Protein AF-A0AAV8V1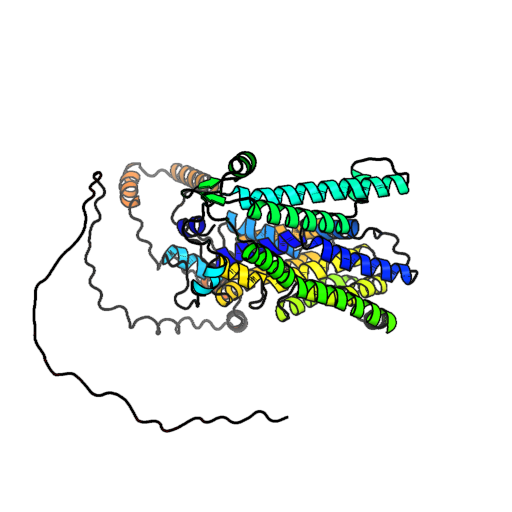G1-F1 (afdb_monomer_lite)

Secondary structure (DSSP, 8-state):
-HHHHHHTT--HHHHHHHHHHHHHHHHHH-SSSTTHHHHHHHHHHHHHHHHHTT---TTS-SSHHHHHHHHGGG-HHHHHHHHHHHHHHHHTEE-HHHHHHHHHHHHS--SS-TT--PPPTTTTTTTSPPTT----THHHHHHHHHHHHHHHHHHHHHHHHHHHHTT----HHHHHHT--HHHHHHHHHHHHHHHHHHHHHH-EEETTEEE-THHHHHTTPPP-SEESS-HHHHHHHHHHHHHHHHHHHHHHHHHHHHHHHHHHHTHHHHHHHHHTTTS-GGGHHHHHHHHHHHHHHHHT-HHHHHHHHHHHHHHHHHHHH--HHHHHHHHHHHHHHHHHHHHTSTT-HHHHHHHHHHT--HHHHHHHHHHHHHHHHHHIIIIIIHHHHTTSS-HHHHHHHHHHHHHHHHHHHPEE---SS-TT-HHHHHHHHHHHHHHTTS---THHHHHHHHTTS-----TTS---HHHHHHHHTT-HHHHHHHHHT----SSSSTTSGGG--------------------------------------------------------

Foldseek 3Di:
DQVVCLVQLQALLVLLLVQLLQPLLCQLQPLDHPCLLLLLLLQQLLLVLCVVVVHDPVPADNRSSVLSNVLNLQLQLSLLSVLLSVLCVVQLFAFALSVVLSCCSFVVVDNADPPFPQPDCVVVVVVDQDPLAQDDPCLVVVLVVQLVVQLVVQLQVQQVVVCVVVVHPPDPCSSNVRGDSNVSNVCSVVVSLVVSLVVQQQWWQDPSDIDRCPVVVVVVHDDPTHRSADPVRSVVVVVVVVVVCPVLVVLSVVLSVVLVVCSVVVVLVVLLVVCAPVPDLLLLLLVLLVVLLVVLLVVLALSNQSSVCSSRRLSSSCSNPVDPQSNSSNSSSNNSSSSLNNSLHLNHPSLVVSCNVSSGRSVSSNNSCVVVSVLSSCLSSPQRRNCCSVVVDDSNVSSVVSNVVSSVCSVVLTDRDQGPCNPDDPPVVVVVVVVVVVVVVVDDDPVVVVVVVVVPPDDDDDPPPDPPPSSVCRHCVPPPVSVVCVVVVDPPVPPPPPPPPDPPDDDDDDDDDDDDDDDDDDDDDDDDDDDDDDDDDDDDDDDDDDDDDDDDDDDDDDD

Sequence (559 aa):
MRFVSDALWVSREKLAFLVDATTAPVASIAPVSSWIGFEVGLIQEQIDLLLFRGEDLSGVNENAYLVFLETIPSRFYPIVMLFFQFFMIVARREFGSMLVAERRAIDEHKLVRDDANVVDDETQSALVPEEGTPLKWWNGVIPIVIVILLVLLAILLTGKSTAEELGLPLTAENVFGYGDAYASLMYGGFTTTLIAWFMYRIQYIVDDALEFPVVYWVRCKACPGRPLMTMEKNLTAFIDGIKGILAPVLVLVLAWAVGSAIADSGADIFFASALSGSLDPRALPALTFVIAAVISFCTGTSWGTMSILFPIIVPTSWYAARDSEIFILTISAILSGAVFGDHCTPISDTTILSSISSRCDVMHHTMTQLPYALTVGCISVLLGYLPVGYSAYRDYWGLVVSCIFSMVFIIFVGVRVDHPKRVLDSLTISTSYLSSLCSRRGGKSDDEMEEKSQAKSFYVYDPDYDRDFVDILRLSFWKPSTWKKWLCCTTDAEQEEDMVVDHIADAEYDPILYDSSEDFVDEEYTKDSVAMAMDTGSLDEEEASLATTGTQQRIEFHE

Radius of gyration: 31.43 Å; chains: 1; bounding box: 89×68×91 Å

Organism: NCBI:txid101924

InterPro domains:
  IPR018461 Na+/H+ antiporter, NhaC-like, C-terminal [PF03553] (27-196)
  IPR018461 Na+/H+ antiporter, NhaC-like, C-terminal [PF03553] (237-385)

pLDDT: mean 71.71, std 24.38, range [21.56, 97.88]

Structure (mmCIF, N/CA/C/O backbone):
data_AF-A0AAV8V1G1-F1
#
_entry.id   AF-A0AAV8V1G1-F1
#
loop_
_atom_site.group_PDB
_atom_site.id
_atom_site.type_symbol
_atom_site.label_atom_id
_atom_site.label_alt_id
_atom_site.label_comp_id
_atom_site.label_asym_id
_atom_site.label_entity_id
_atom_site.label_seq_id
_atom_site.pdbx_PDB_ins_code
_atom_site.Cartn_x
_atom_site.Cartn_y
_atom_site.Cartn_z
_atom_site.occupancy
_atom_site.B_iso_or_equiv
_atom_site.auth_seq_id
_atom_site.auth_comp_id
_atom_site.auth_asym_id
_atom_site.auth_atom_id
_atom_site.pdbx_PDB_model_num
ATOM 1 N N . MET A 1 1 ? -15.636 5.806 14.617 1.00 64.38 1 MET A N 1
ATOM 2 C CA . MET A 1 1 ? -16.290 5.066 13.513 1.00 64.38 1 MET A CA 1
ATOM 3 C C . MET A 1 1 ? -17.229 3.989 14.039 1.00 64.38 1 MET A C 1
ATOM 5 O O . MET A 1 1 ? -18.389 4.015 13.658 1.00 64.38 1 MET A O 1
ATOM 9 N N . ARG A 1 2 ? -16.787 3.153 14.988 1.00 69.56 2 ARG A N 1
ATOM 10 C CA . ARG A 1 2 ? -17.582 2.086 15.622 1.00 69.56 2 ARG A CA 1
ATOM 11 C C . ARG A 1 2 ? -19.025 2.453 16.010 1.00 69.56 2 ARG A C 1
ATOM 13 O O . ARG A 1 2 ? -19.952 1.807 15.553 1.00 69.56 2 ARG A O 1
ATOM 20 N N . PHE A 1 3 ? -19.248 3.522 16.775 1.00 70.75 3 PHE A N 1
ATOM 21 C CA . PHE A 1 3 ? -20.618 3.905 17.162 1.00 70.75 3 PHE A CA 1
ATOM 22 C C . PHE A 1 3 ? -21.547 4.174 15.966 1.00 70.75 3 PHE A C 1
ATOM 24 O O . PHE A 1 3 ? -22.737 3.887 16.030 1.00 70.75 3 PHE A O 1
ATOM 31 N N . VAL A 1 4 ? -21.004 4.703 14.865 1.00 74.12 4 VAL A N 1
ATOM 32 C CA . VAL A 1 4 ? -21.778 5.002 13.652 1.00 74.12 4 VAL A CA 1
ATOM 33 C C . VAL A 1 4 ? -22.062 3.725 12.863 1.00 74.12 4 VAL A C 1
ATOM 35 O O . VAL A 1 4 ? -23.191 3.530 12.428 1.00 74.12 4 VAL A O 1
ATOM 38 N N . SER A 1 5 ? -21.068 2.845 12.699 1.00 80.69 5 SER A N 1
ATOM 39 C CA . SER A 1 5 ? -21.244 1.562 12.004 1.00 80.69 5 SER A CA 1
ATOM 40 C C . SER A 1 5 ? -22.213 0.637 12.741 1.00 80.69 5 SER A C 1
ATOM 42 O O . SER A 1 5 ? -23.045 -0.001 12.105 1.00 80.69 5 SER A O 1
ATOM 44 N N . ASP A 1 6 ? -22.165 0.632 14.076 1.00 80.69 6 ASP A N 1
ATOM 45 C CA . ASP A 1 6 ? -23.047 -0.185 14.916 1.00 80.69 6 ASP A CA 1
ATOM 46 C C . ASP A 1 6 ? -24.498 0.292 14.789 1.00 80.69 6 ASP A C 1
ATOM 48 O O . ASP A 1 6 ? -25.409 -0.509 14.599 1.00 80.69 6 ASP A O 1
ATOM 52 N N . ALA A 1 7 ? -24.716 1.613 14.784 1.00 76.50 7 ALA A N 1
ATOM 53 C CA . ALA A 1 7 ? -26.038 2.211 14.588 1.00 76.50 7 ALA A CA 1
ATOM 54 C C . ALA A 1 7 ? -26.644 1.950 13.193 1.00 76.50 7 ALA A C 1
ATOM 56 O O . ALA A 1 7 ? -27.860 2.123 13.010 1.00 76.50 7 ALA A O 1
ATOM 57 N N . LEU A 1 8 ? -25.796 1.584 12.225 1.00 81.56 8 LEU A N 1
ATOM 58 C CA . LEU A 1 8 ? -26.149 1.246 10.849 1.00 81.56 8 LEU A CA 1
ATOM 59 C C . LEU A 1 8 ? -26.167 -0.264 10.583 1.00 81.56 8 LEU A C 1
ATOM 61 O O . LEU A 1 8 ? -26.475 -0.637 9.462 1.00 81.56 8 LEU A O 1
ATOM 65 N N . TRP A 1 9 ? -25.907 -1.118 11.577 1.00 83.75 9 TRP A N 1
ATOM 66 C CA . TRP A 1 9 ? -25.874 -2.578 11.417 1.00 83.75 9 TRP A CA 1
ATOM 67 C C . TRP A 1 9 ? -24.830 -3.087 10.415 1.00 83.75 9 TRP A C 1
ATOM 69 O O . TRP A 1 9 ? -25.085 -4.026 9.669 1.00 83.75 9 TRP A O 1
ATOM 79 N N . VAL A 1 10 ? -23.652 -2.459 10.384 1.00 88.25 10 VAL A N 1
ATOM 80 C CA . VAL A 1 10 ? -22.518 -2.927 9.572 1.00 88.25 10 VAL A CA 1
ATOM 81 C C . VAL A 1 10 ? -21.725 -3.977 10.352 1.00 88.25 10 VAL A C 1
ATOM 83 O O . VAL A 1 10 ? -21.349 -3.734 11.502 1.00 88.25 10 VAL A O 1
ATOM 86 N N . SER A 1 11 ? -21.453 -5.129 9.735 1.00 92.38 11 SER A N 1
ATOM 87 C CA . SER A 1 11 ? -20.659 -6.210 10.333 1.00 92.38 11 SER A CA 1
ATOM 88 C C . SER A 1 11 ? -19.247 -5.748 10.717 1.00 92.38 11 SER A C 1
ATOM 90 O O . SER A 1 11 ? -18.678 -4.830 10.111 1.00 92.38 11 SER A O 1
ATOM 92 N N . ARG A 1 12 ? -18.649 -6.381 11.739 1.00 91.38 12 ARG A N 1
ATOM 93 C CA . ARG A 1 12 ? -17.273 -6.050 12.160 1.00 91.38 12 ARG A CA 1
ATOM 94 C C . ARG A 1 12 ? -16.254 -6.361 11.075 1.00 91.38 12 ARG A C 1
ATOM 96 O O . ARG A 1 12 ? -15.309 -5.598 10.903 1.00 91.38 12 ARG A O 1
ATOM 103 N N . GLU A 1 13 ? -16.494 -7.433 10.334 1.00 93.56 13 GLU A N 1
ATOM 104 C CA . GLU A 1 13 ? -15.711 -7.871 9.188 1.00 93.56 13 GLU A CA 1
ATOM 105 C C . GLU A 1 13 ? -15.685 -6.798 8.093 1.00 93.56 13 GLU A C 1
ATOM 107 O O . GLU A 1 13 ? -14.615 -6.413 7.624 1.00 93.56 13 GLU A O 1
ATOM 112 N N . LYS A 1 14 ? -16.844 -6.231 7.733 1.00 93.19 14 LYS A N 1
ATOM 113 C CA . LYS A 1 14 ? -16.904 -5.164 6.728 1.00 93.19 14 LYS A CA 1
ATOM 114 C C . LYS A 1 14 ? -16.259 -3.876 7.213 1.00 93.19 14 LYS A C 1
ATOM 116 O O . LYS A 1 14 ? -15.575 -3.214 6.438 1.00 93.19 14 LYS A O 1
ATOM 121 N N . LEU A 1 15 ? -16.456 -3.506 8.479 1.00 93.00 15 LEU A N 1
ATOM 122 C CA . LEU A 1 15 ? -15.783 -2.337 9.045 1.00 93.00 15 LEU A CA 1
ATOM 123 C C . LEU A 1 15 ? -14.257 -2.498 8.987 1.00 93.00 15 LEU A C 1
ATOM 125 O O . LEU A 1 15 ? -13.577 -1.576 8.539 1.00 93.00 15 LEU A O 1
ATOM 129 N N . ALA A 1 16 ? -13.743 -3.667 9.384 1.00 91.62 16 ALA A N 1
ATOM 130 C CA . ALA A 1 16 ? -12.321 -3.987 9.310 1.00 91.62 16 ALA A CA 1
ATOM 131 C C . ALA A 1 16 ? -11.815 -3.915 7.865 1.00 91.62 16 ALA A C 1
ATOM 133 O O . ALA A 1 16 ? -10.841 -3.214 7.606 1.00 91.62 16 ALA A O 1
ATOM 134 N N . PHE A 1 17 ? -12.534 -4.514 6.911 1.00 94.44 17 PHE A N 1
ATOM 135 C CA . PHE A 1 17 ? -12.226 -4.422 5.483 1.00 94.44 17 PHE A CA 1
ATOM 136 C C . PHE A 1 17 ? -12.156 -2.983 4.967 1.00 94.44 17 PHE A C 1
ATOM 138 O O . PHE A 1 17 ? -11.179 -2.626 4.315 1.00 94.44 17 PHE A O 1
ATOM 145 N N . LEU A 1 18 ? -13.146 -2.140 5.269 1.00 93.19 18 LEU A N 1
ATOM 146 C CA . LEU A 1 18 ? -13.161 -0.748 4.807 1.00 93.19 18 LEU A CA 1
ATOM 147 C C . LEU A 1 18 ? -11.981 0.058 5.360 1.00 93.19 18 LEU A C 1
ATOM 149 O O . LEU A 1 18 ? -11.432 0.910 4.661 1.00 93.19 18 LEU A O 1
ATOM 153 N N . VAL A 1 19 ? -11.583 -0.203 6.606 1.00 91.19 19 VAL A N 1
ATOM 154 C CA . VAL A 1 19 ? -10.403 0.426 7.207 1.00 91.19 19 VAL A CA 1
ATOM 155 C C . VAL A 1 19 ? -9.130 -0.099 6.539 1.00 91.19 19 VAL A C 1
ATOM 157 O O . VAL A 1 19 ? -8.322 0.695 6.061 1.00 91.19 19 VAL A O 1
ATOM 160 N N . ASP A 1 20 ? -8.964 -1.415 6.448 1.00 90.94 20 ASP A N 1
ATOM 161 C CA . ASP A 1 20 ? -7.750 -2.066 5.943 1.00 90.94 20 ASP A CA 1
ATOM 162 C C . ASP A 1 20 ? -7.492 -1.746 4.459 1.00 90.94 20 ASP A C 1
ATOM 164 O O . ASP A 1 20 ? -6.480 -1.142 4.093 1.00 90.94 20 ASP A O 1
ATOM 168 N N . ALA A 1 21 ? -8.494 -2.007 3.612 1.00 90.56 21 ALA A N 1
ATOM 169 C CA . ALA A 1 21 ? -8.452 -1.796 2.165 1.00 90.56 21 ALA A CA 1
ATOM 170 C C . ALA A 1 21 ? -8.476 -0.312 1.749 1.00 90.56 21 ALA A C 1
ATOM 172 O O . ALA A 1 21 ? -8.375 -0.001 0.562 1.00 90.56 21 ALA A O 1
ATOM 173 N N . THR A 1 22 ? -8.579 0.620 2.702 1.00 91.81 22 THR A N 1
ATOM 174 C CA . THR A 1 22 ? -8.326 2.049 2.461 1.00 91.81 22 THR A CA 1
ATOM 175 C C . THR A 1 22 ? -6.924 2.449 2.897 1.00 91.81 22 THR A C 1
ATOM 177 O O . THR A 1 22 ? -6.250 3.190 2.184 1.00 91.81 22 THR A O 1
ATOM 180 N N . THR A 1 23 ? -6.477 1.979 4.063 1.00 87.62 23 THR A N 1
ATOM 181 C CA . THR A 1 23 ? -5.278 2.509 4.723 1.00 87.62 23 THR A CA 1
ATOM 182 C C . THR A 1 23 ? -4.016 2.248 3.899 1.00 87.62 23 THR A C 1
ATOM 184 O O . THR A 1 23 ? -3.313 3.203 3.560 1.00 87.62 23 THR A O 1
ATOM 187 N N . ALA A 1 24 ? -3.753 0.995 3.510 1.00 87.31 24 ALA A N 1
ATOM 188 C CA . ALA A 1 24 ? -2.563 0.656 2.723 1.00 87.31 24 ALA A CA 1
ATOM 189 C C . ALA A 1 24 ? -2.624 1.201 1.277 1.00 87.31 24 ALA A C 1
ATOM 191 O O . ALA A 1 24 ? -1.661 1.846 0.847 1.00 87.31 24 ALA A O 1
ATOM 192 N N . PRO A 1 25 ? -3.745 1.072 0.531 1.00 91.62 25 PRO A N 1
ATOM 193 C CA . PRO A 1 25 ? -3.857 1.667 -0.801 1.00 91.62 25 PRO A CA 1
ATOM 194 C C . PRO A 1 25 ? -3.671 3.185 -0.839 1.00 91.62 25 PRO A C 1
ATOM 196 O O . PRO A 1 25 ? -2.949 3.675 -1.704 1.00 91.62 25 PRO A O 1
ATOM 199 N N . VAL A 1 26 ? -4.265 3.936 0.100 1.00 91.38 26 VAL A N 1
ATOM 200 C CA . VAL A 1 26 ? -4.078 5.396 0.170 1.00 91.38 26 VAL A CA 1
ATOM 201 C C . VAL A 1 26 ? -2.632 5.741 0.511 1.00 91.38 26 VAL A C 1
ATOM 203 O O . VAL A 1 26 ? -2.066 6.624 -0.128 1.00 91.38 26 VAL A O 1
ATOM 206 N N . ALA A 1 27 ? -2.015 5.046 1.472 1.00 87.00 27 ALA A N 1
ATOM 207 C CA . ALA A 1 27 ? -0.623 5.296 1.847 1.00 87.00 27 ALA A CA 1
ATOM 208 C C . ALA A 1 27 ? 0.346 5.111 0.667 1.00 87.00 27 ALA A C 1
ATOM 210 O O . ALA A 1 27 ? 1.290 5.892 0.534 1.00 87.00 27 ALA A O 1
ATOM 211 N N . SER A 1 28 ? 0.073 4.130 -0.198 1.00 88.62 28 SER A N 1
ATOM 212 C CA . SER A 1 28 ? 0.905 3.796 -1.358 1.00 88.62 28 SER A CA 1
ATOM 213 C C . SER A 1 28 ? 0.759 4.767 -2.540 1.00 88.62 28 SER A C 1
ATOM 215 O O . SER A 1 28 ? 1.711 4.953 -3.293 1.00 88.62 28 SER A O 1
ATOM 217 N N . ILE A 1 29 ? -0.403 5.410 -2.724 1.00 91.44 29 ILE A N 1
ATOM 218 C CA . ILE A 1 29 ? -0.633 6.337 -3.856 1.00 91.44 29 ILE A CA 1
ATOM 219 C C . ILE A 1 29 ? -0.574 7.820 -3.472 1.00 91.44 29 ILE A C 1
ATOM 221 O O . ILE A 1 29 ? -0.526 8.681 -4.350 1.00 91.44 29 ILE A O 1
ATOM 225 N N . ALA A 1 30 ? -0.632 8.148 -2.180 1.00 86.12 30 ALA A N 1
ATOM 226 C CA . ALA A 1 30 ? -0.646 9.531 -1.725 1.00 86.12 30 ALA A CA 1
ATOM 227 C C . ALA A 1 30 ? 0.712 10.217 -1.995 1.00 86.12 30 ALA A C 1
ATOM 229 O O . ALA A 1 30 ? 1.735 9.742 -1.502 1.00 86.12 30 ALA A O 1
ATOM 230 N N . PRO A 1 31 ? 0.739 11.383 -2.680 1.00 74.25 31 PRO A N 1
ATOM 231 C CA . PRO A 1 31 ? 1.980 12.118 -2.971 1.00 74.25 31 PRO A CA 1
ATOM 232 C C . PRO A 1 31 ? 2.741 12.617 -1.739 1.00 74.25 31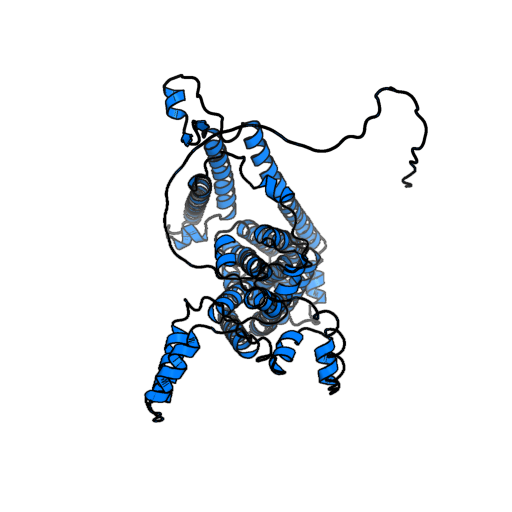 PRO A C 1
ATOM 234 O O . PRO A 1 31 ? 3.881 13.061 -1.852 1.00 74.25 31 PRO A O 1
ATOM 237 N N . VAL A 1 32 ? 2.089 12.609 -0.576 1.00 72.06 32 VAL A N 1
ATOM 238 C CA . VAL A 1 32 ? 2.675 12.924 0.725 1.00 72.06 32 VAL A CA 1
ATOM 239 C C . VAL A 1 32 ? 2.140 11.891 1.713 1.00 72.06 32 VAL A C 1
ATOM 241 O O . VAL A 1 32 ? 0.979 11.956 2.119 1.00 72.06 32 VAL A O 1
ATOM 244 N N . SER A 1 33 ? 2.972 10.918 2.077 1.00 77.31 33 SER A N 1
ATOM 245 C CA . SER A 1 33 ? 2.645 9.864 3.042 1.00 77.31 33 SER A CA 1
ATOM 246 C C . SER A 1 33 ? 3.893 9.429 3.813 1.00 77.31 33 SER A C 1
ATOM 248 O O . SER A 1 33 ? 4.999 9.878 3.526 1.00 77.31 33 SER A O 1
ATOM 250 N N . SER A 1 34 ? 3.743 8.558 4.812 1.00 71.31 34 SER A N 1
ATOM 251 C CA . SER A 1 34 ? 4.895 7.946 5.487 1.00 71.31 34 SER A CA 1
ATOM 252 C C . SER A 1 34 ? 5.610 6.897 4.626 1.00 71.31 34 SER A C 1
ATOM 254 O O . SER A 1 34 ? 6.774 6.607 4.880 1.00 71.31 34 SER A O 1
ATOM 256 N N . TRP A 1 35 ? 4.943 6.342 3.610 1.00 81.69 35 TRP A N 1
ATOM 257 C CA . TRP A 1 35 ? 5.492 5.294 2.743 1.00 81.69 35 TRP A CA 1
ATOM 258 C C . TRP A 1 35 ? 6.335 5.874 1.611 1.00 81.69 35 TRP A C 1
ATOM 260 O O . TRP A 1 35 ? 7.319 5.262 1.205 1.00 81.69 35 TRP A O 1
ATOM 270 N N . ILE A 1 36 ? 6.001 7.080 1.139 1.00 82.25 36 ILE A N 1
ATOM 271 C CA . ILE A 1 36 ? 6.661 7.671 -0.029 1.00 82.25 36 ILE A CA 1
ATOM 272 C C . ILE A 1 36 ? 8.171 7.836 0.156 1.00 82.25 36 ILE A C 1
ATOM 274 O O . ILE A 1 36 ? 8.918 7.598 -0.781 1.00 82.25 36 ILE A O 1
ATOM 278 N N . GLY A 1 37 ? 8.643 8.180 1.359 1.00 76.50 37 GLY A N 1
ATOM 279 C CA . GLY A 1 37 ? 10.080 8.305 1.620 1.00 76.50 37 GLY A CA 1
ATOM 280 C C . GLY A 1 37 ? 10.826 6.980 1.435 1.00 76.50 37 GLY A C 1
ATOM 281 O O . GLY A 1 37 ? 11.934 6.968 0.907 1.00 76.50 37 GLY A O 1
ATOM 282 N N . PHE A 1 38 ? 10.198 5.867 1.820 1.00 81.31 38 PHE A N 1
ATOM 283 C CA . PHE A 1 38 ? 10.736 4.523 1.629 1.00 81.31 38 PHE A CA 1
ATOM 284 C C . PHE A 1 38 ? 10.661 4.088 0.158 1.00 81.31 38 PHE A C 1
ATOM 286 O O . PHE A 1 38 ? 11.674 3.667 -0.396 1.00 81.31 38 PHE A O 1
ATOM 293 N N . GLU A 1 39 ? 9.505 4.250 -0.498 1.00 89.00 39 GLU A N 1
ATOM 294 C CA . GLU A 1 39 ? 9.331 3.889 -1.915 1.00 89.00 39 GLU A CA 1
ATOM 295 C C . GLU A 1 39 ? 10.281 4.691 -2.824 1.00 89.00 39 GLU A C 1
ATOM 297 O O . GLU A 1 39 ? 10.963 4.113 -3.667 1.00 89.00 39 GLU A O 1
ATOM 302 N N . VAL A 1 40 ? 10.389 6.010 -2.618 1.00 87.19 40 VAL A N 1
ATOM 303 C CA . VAL A 1 40 ? 11.307 6.886 -3.367 1.00 87.19 40 VAL A CA 1
ATOM 304 C C . VAL A 1 40 ? 12.763 6.523 -3.092 1.00 87.19 40 VAL A C 1
ATOM 306 O O . VAL A 1 40 ? 13.559 6.512 -4.025 1.00 87.19 40 VAL A O 1
ATOM 309 N N . GLY A 1 41 ? 13.111 6.177 -1.849 1.00 83.12 41 GLY A N 1
ATOM 310 C CA . GLY A 1 41 ? 14.459 5.721 -1.506 1.00 83.12 41 GLY A CA 1
ATOM 311 C C . GLY A 1 41 ? 14.856 4.446 -2.255 1.00 83.12 41 GLY A C 1
ATOM 312 O O . GLY A 1 41 ? 15.944 4.387 -2.822 1.00 83.12 41 GLY A O 1
ATOM 313 N N . LEU A 1 42 ? 13.956 3.458 -2.319 1.00 88.31 42 LEU A N 1
ATOM 314 C CA . LEU A 1 42 ? 14.180 2.237 -3.098 1.00 88.31 42 LEU A CA 1
ATOM 315 C C . LEU A 1 42 ? 14.275 2.525 -4.601 1.00 88.31 42 LEU A C 1
ATOM 317 O O . LEU A 1 42 ? 15.131 1.955 -5.268 1.00 88.31 42 LEU A O 1
ATOM 321 N N . ILE A 1 43 ? 13.429 3.407 -5.145 1.00 91.75 43 ILE A N 1
ATOM 322 C CA . ILE A 1 43 ? 13.486 3.794 -6.564 1.00 91.75 43 ILE A CA 1
ATOM 323 C C . ILE A 1 43 ? 14.824 4.476 -6.886 1.00 91.75 43 ILE A C 1
ATOM 325 O O . ILE A 1 43 ? 15.475 4.091 -7.859 1.00 91.75 43 ILE A O 1
ATOM 329 N N . GLN A 1 44 ? 15.242 5.455 -6.074 1.00 86.88 44 GLN A N 1
ATOM 330 C CA . GLN A 1 44 ? 16.478 6.213 -6.291 1.00 86.88 44 GLN A CA 1
ATOM 331 C C . GLN A 1 44 ? 17.692 5.293 -6.321 1.00 86.88 44 GLN A C 1
ATOM 333 O O . GLN A 1 44 ? 18.519 5.406 -7.216 1.00 86.88 44 GLN A O 1
ATOM 338 N N . GLU A 1 45 ? 17.759 4.332 -5.401 1.00 85.94 45 GLU A N 1
ATOM 339 C CA . GLU A 1 45 ? 18.850 3.361 -5.359 1.00 85.94 45 GLU A CA 1
ATOM 340 C C . GLU A 1 45 ? 18.982 2.578 -6.674 1.00 85.94 45 GLU A C 1
ATOM 342 O O . GLU A 1 45 ? 20.090 2.391 -7.177 1.00 85.94 45 GLU A O 1
ATOM 347 N N . GLN A 1 46 ? 17.864 2.137 -7.261 1.00 89.62 46 GLN A N 1
ATOM 348 C CA . GLN A 1 46 ? 17.911 1.376 -8.511 1.00 89.62 46 GLN A CA 1
ATOM 349 C C . GLN A 1 46 ? 18.286 2.258 -9.707 1.00 89.62 46 GLN A C 1
ATOM 351 O O . GLN A 1 46 ? 18.991 1.799 -10.605 1.00 89.62 46 GLN A O 1
ATOM 356 N N . ILE A 1 47 ? 17.859 3.524 -9.712 1.00 90.25 47 ILE A N 1
ATOM 357 C CA . ILE A 1 47 ? 18.273 4.509 -10.722 1.00 90.25 47 ILE A CA 1
ATOM 358 C C . ILE A 1 47 ? 19.783 4.757 -10.620 1.00 90.25 47 ILE A C 1
ATOM 360 O O . ILE A 1 47 ? 20.492 4.620 -11.619 1.00 90.25 47 ILE A O 1
ATOM 364 N N . ASP A 1 48 ? 20.289 5.036 -9.418 1.00 87.50 48 ASP A N 1
ATOM 365 C CA . ASP A 1 48 ? 21.710 5.289 -9.162 1.00 87.50 48 ASP A CA 1
ATOM 366 C C . ASP A 1 48 ? 22.574 4.085 -9.556 1.00 87.50 48 ASP A C 1
ATOM 368 O O . ASP A 1 48 ? 23.629 4.247 -10.173 1.00 87.50 48 ASP A O 1
ATOM 372 N N . LEU A 1 49 ? 22.113 2.866 -9.259 1.00 85.75 49 LEU A N 1
ATOM 373 C CA . LEU A 1 49 ? 22.785 1.622 -9.632 1.00 85.75 49 LEU A CA 1
ATOM 374 C C . LEU A 1 49 ? 22.894 1.455 -11.153 1.00 85.75 49 LEU A C 1
ATOM 376 O O . LEU A 1 49 ? 23.953 1.068 -11.657 1.00 85.75 49 LEU A O 1
ATOM 380 N N . LEU A 1 50 ? 21.825 1.746 -11.900 1.00 87.69 50 LEU A N 1
ATOM 381 C CA . LEU A 1 50 ? 21.826 1.655 -13.363 1.00 87.69 50 LEU A CA 1
ATOM 382 C C . LEU A 1 50 ? 22.720 2.736 -13.991 1.00 87.69 50 LEU A C 1
ATOM 384 O O . LEU A 1 50 ? 23.526 2.425 -14.872 1.00 87.69 50 LEU A O 1
ATOM 388 N N . LEU A 1 51 ? 22.659 3.972 -13.486 1.00 88.12 51 LEU A N 1
ATOM 389 C CA . LEU A 1 51 ? 23.526 5.072 -13.924 1.00 88.12 51 LEU A CA 1
ATOM 390 C C . LEU A 1 51 ? 25.004 4.794 -13.631 1.00 88.12 51 LEU A C 1
ATOM 392 O O . LEU A 1 51 ? 25.856 5.000 -14.495 1.00 88.12 51 LEU A O 1
ATOM 396 N N . PHE A 1 52 ? 25.320 4.269 -12.443 1.00 85.38 52 PHE A N 1
ATOM 397 C CA . PHE A 1 52 ? 26.681 3.872 -12.069 1.00 85.38 52 PHE A CA 1
ATOM 398 C C . PHE A 1 52 ? 27.269 2.840 -13.042 1.00 85.38 52 PHE A C 1
ATOM 400 O O . PHE A 1 52 ? 28.467 2.851 -13.327 1.00 85.38 52 PHE A O 1
ATOM 407 N N . ARG A 1 53 ? 26.421 1.974 -13.604 1.00 83.06 53 ARG A N 1
ATOM 408 C CA . ARG A 1 53 ? 26.804 0.973 -14.606 1.00 83.06 53 ARG A CA 1
ATOM 409 C C . ARG A 1 53 ? 26.872 1.512 -16.038 1.00 83.06 53 ARG A C 1
ATOM 411 O O . ARG A 1 53 ? 27.165 0.746 -16.955 1.00 83.06 53 ARG A O 1
ATOM 418 N N . GLY A 1 54 ? 26.666 2.814 -16.230 1.00 83.75 54 GLY A N 1
ATOM 419 C CA . GLY A 1 54 ? 26.768 3.484 -17.525 1.00 83.75 54 GLY A CA 1
ATOM 420 C C . GLY A 1 54 ? 25.568 3.247 -18.436 1.00 83.75 54 GLY A C 1
ATOM 421 O O . GLY A 1 54 ? 25.702 3.384 -19.652 1.00 83.75 54 GLY A O 1
ATOM 422 N N . GLU A 1 55 ? 24.421 2.865 -17.872 1.00 87.94 55 GLU A N 1
ATOM 423 C CA . GLU A 1 55 ? 23.195 2.702 -18.642 1.00 87.94 55 GLU A CA 1
ATOM 424 C C . GLU A 1 55 ? 22.574 4.056 -18.994 1.00 87.94 55 GLU A C 1
ATOM 426 O O . GLU A 1 55 ? 22.449 4.939 -18.146 1.00 87.94 55 GLU A O 1
ATOM 431 N N . ASP A 1 56 ? 22.173 4.214 -20.256 1.00 84.44 56 ASP A N 1
ATOM 432 C CA . ASP A 1 56 ? 21.471 5.409 -20.724 1.00 84.44 56 ASP A CA 1
ATOM 433 C C . ASP A 1 56 ? 19.979 5.286 -20.409 1.00 84.44 56 ASP A C 1
ATOM 435 O O . ASP A 1 56 ? 19.230 4.674 -21.169 1.00 84.44 56 ASP A O 1
ATOM 439 N N . LEU A 1 57 ? 19.547 5.861 -19.285 1.00 84.25 57 LEU A N 1
ATOM 440 C CA . LEU A 1 57 ? 18.148 5.899 -18.838 1.00 84.25 57 LEU A CA 1
ATOM 441 C C . LEU A 1 57 ? 17.297 6.925 -19.613 1.00 84.25 57 LEU A C 1
ATOM 443 O O . LEU A 1 57 ? 16.368 7.519 -19.062 1.00 84.25 57 LEU A O 1
ATOM 447 N N . SER A 1 58 ? 17.597 7.161 -20.893 1.00 77.25 58 SER A N 1
ATOM 448 C CA . SER A 1 58 ? 16.874 8.124 -21.719 1.00 77.25 58 SER A CA 1
ATOM 449 C C . SER A 1 58 ? 15.374 7.787 -21.773 1.00 77.25 58 SER A C 1
ATOM 451 O O . SER A 1 58 ? 14.948 6.769 -22.312 1.00 77.25 58 SER A O 1
ATOM 453 N N . GLY A 1 59 ? 14.552 8.656 -21.172 1.00 77.62 59 GLY A N 1
ATOM 454 C CA . GLY A 1 59 ? 13.101 8.467 -21.045 1.00 77.62 59 GLY A CA 1
ATOM 455 C C . GLY A 1 59 ? 12.607 8.062 -19.651 1.00 77.62 59 GLY A C 1
ATOM 456 O O . GLY A 1 59 ? 11.397 7.933 -19.480 1.00 77.62 59 GLY A O 1
ATOM 457 N N . VAL A 1 60 ? 13.499 7.895 -18.671 1.00 85.44 60 VAL A N 1
ATOM 458 C CA . VAL A 1 60 ? 13.176 7.793 -17.237 1.00 85.44 60 VAL A CA 1
ATOM 459 C C . VAL A 1 60 ? 13.669 9.064 -16.541 1.00 85.44 60 VAL A C 1
ATOM 461 O O . VAL A 1 60 ? 14.747 9.567 -16.852 1.00 85.44 60 VAL A O 1
ATOM 464 N N . ASN A 1 61 ? 12.886 9.614 -15.611 1.00 83.31 61 ASN A N 1
ATOM 465 C CA . ASN A 1 61 ? 13.326 10.771 -14.829 1.00 83.31 61 ASN A CA 1
ATOM 466 C C . ASN A 1 61 ? 14.470 10.396 -13.876 1.00 83.31 61 ASN A C 1
ATOM 468 O O . ASN A 1 61 ? 14.398 9.385 -13.185 1.00 83.31 61 ASN A O 1
ATOM 472 N N . GLU A 1 62 ? 15.485 11.257 -13.768 1.00 76.00 62 GLU A N 1
ATOM 473 C CA . GLU A 1 62 ? 16.582 11.083 -12.798 1.00 76.00 62 GLU A CA 1
ATOM 474 C C . GLU A 1 62 ? 16.110 11.268 -11.346 1.00 76.00 62 GLU A C 1
ATOM 476 O O . GLU A 1 62 ? 16.689 10.707 -10.419 1.00 76.00 62 GLU A O 1
ATOM 481 N N . ASN A 1 63 ? 15.042 12.046 -11.143 1.00 80.12 63 ASN A N 1
ATOM 482 C CA . ASN A 1 63 ? 14.440 12.246 -9.832 1.00 80.12 63 ASN A CA 1
ATOM 483 C C . ASN A 1 63 ? 13.455 11.108 -9.518 1.00 80.12 63 ASN A C 1
ATOM 485 O O . ASN A 1 63 ? 12.371 11.032 -10.107 1.00 80.12 63 ASN A O 1
ATOM 489 N N . ALA A 1 64 ? 13.795 10.276 -8.532 1.00 86.62 64 ALA A N 1
ATOM 490 C CA . ALA A 1 64 ? 12.960 9.165 -8.084 1.00 86.62 64 ALA A CA 1
ATOM 491 C C . ALA A 1 64 ? 11.555 9.578 -7.615 1.00 86.62 64 ALA A C 1
ATOM 493 O O . ALA A 1 64 ? 10.615 8.794 -7.747 1.00 86.62 64 ALA A O 1
ATOM 494 N N . TYR A 1 65 ? 11.373 10.802 -7.108 1.00 83.12 65 TYR A N 1
ATOM 495 C CA . TYR A 1 65 ? 10.049 11.319 -6.758 1.00 83.12 65 TYR A CA 1
ATOM 496 C C . TYR A 1 65 ? 9.158 11.475 -7.997 1.00 83.12 65 TYR A C 1
ATOM 498 O O . TYR A 1 65 ? 7.982 11.117 -7.962 1.00 83.12 65 TYR A O 1
ATOM 506 N N . LEU A 1 66 ? 9.713 11.955 -9.114 1.00 85.50 66 LEU A N 1
ATOM 507 C CA . LEU A 1 66 ? 8.969 12.068 -10.372 1.00 85.50 66 LEU A CA 1
ATOM 508 C C . LEU A 1 66 ? 8.641 10.687 -10.940 1.00 85.50 66 LEU A C 1
ATOM 510 O O . LEU A 1 66 ? 7.501 10.463 -11.337 1.00 85.50 66 LEU A O 1
ATOM 514 N N . VAL A 1 67 ? 9.582 9.740 -10.880 1.00 90.38 67 VAL A N 1
ATOM 515 C CA . VAL A 1 67 ? 9.313 8.340 -11.252 1.00 90.38 67 VAL A CA 1
ATOM 516 C C . VAL A 1 67 ? 8.206 7.747 -10.378 1.00 90.38 67 VAL A C 1
ATOM 518 O O . VAL A 1 67 ? 7.292 7.106 -10.890 1.00 90.38 67 VAL A O 1
ATOM 521 N N . PHE A 1 68 ? 8.213 8.005 -9.066 1.00 91.25 68 PHE A N 1
ATOM 522 C CA . PHE A 1 68 ? 7.117 7.603 -8.184 1.00 91.25 68 PHE A CA 1
ATOM 523 C C . PHE A 1 68 ? 5.774 8.180 -8.662 1.00 91.25 68 PHE A C 1
ATOM 525 O O . PHE A 1 68 ? 4.808 7.423 -8.779 1.00 91.25 68 PHE A O 1
ATOM 532 N N . LEU A 1 69 ? 5.702 9.472 -9.004 1.00 90.31 69 LEU A N 1
ATOM 533 C CA . LEU A 1 69 ? 4.475 10.080 -9.533 1.00 90.31 69 LEU A CA 1
ATOM 534 C C . LEU A 1 69 ? 4.029 9.444 -10.859 1.00 90.31 69 LEU A C 1
ATOM 536 O O . LEU A 1 69 ? 2.834 9.225 -11.053 1.00 90.31 69 LEU A O 1
ATOM 540 N N . GLU A 1 70 ? 4.967 9.088 -11.738 1.00 91.75 70 GLU A N 1
ATOM 541 C CA . GLU A 1 70 ? 4.692 8.369 -12.990 1.00 91.75 70 GLU A CA 1
ATOM 542 C C . GLU A 1 70 ? 4.157 6.951 -12.755 1.00 91.75 70 GLU A C 1
ATOM 544 O O . GLU A 1 70 ? 3.397 6.432 -13.571 1.00 91.75 70 GLU A O 1
ATOM 549 N N . THR A 1 71 ? 4.478 6.324 -11.619 1.00 94.50 71 THR A N 1
ATOM 550 C CA . THR A 1 71 ? 3.899 5.017 -11.275 1.00 94.50 71 THR A CA 1
ATOM 551 C C . THR A 1 71 ? 2.432 5.118 -10.859 1.00 94.50 71 THR A C 1
ATOM 553 O O . THR A 1 71 ? 1.711 4.134 -11.009 1.00 94.50 71 THR A O 1
ATOM 556 N N . ILE A 1 72 ? 1.958 6.271 -10.358 1.00 93.62 72 ILE A N 1
ATOM 557 C CA . ILE A 1 72 ? 0.613 6.414 -9.767 1.00 93.62 72 ILE A CA 1
ATOM 558 C C . ILE A 1 72 ? -0.502 5.970 -10.730 1.00 93.62 72 ILE A C 1
ATOM 560 O O . ILE A 1 72 ? -1.309 5.135 -10.319 1.00 93.62 72 ILE A O 1
ATOM 564 N N . PRO A 1 73 ? -0.574 6.431 -11.996 1.00 92.06 73 PRO A N 1
ATOM 565 C CA . PRO A 1 73 ? -1.635 6.015 -12.919 1.00 92.06 73 PRO A CA 1
ATOM 566 C C . PRO A 1 73 ? -1.681 4.503 -13.178 1.00 92.06 73 PRO A C 1
ATOM 568 O O . PRO A 1 73 ? -2.747 3.963 -13.474 1.00 92.06 73 PRO A O 1
ATOM 571 N N . SER A 1 74 ? -0.543 3.818 -13.035 1.00 93.94 74 SER A N 1
ATOM 572 C CA . SER A 1 74 ? -0.415 2.373 -13.220 1.00 93.94 74 SER A CA 1
ATOM 573 C C . SER A 1 74 ? -0.518 1.566 -11.917 1.00 93.94 74 SER A C 1
ATOM 575 O O . SER A 1 74 ? -0.374 0.342 -11.953 1.00 93.94 74 SER A O 1
ATOM 577 N N . ARG A 1 75 ? -0.807 2.204 -10.765 1.00 95.50 75 ARG A N 1
ATOM 578 C CA . ARG A 1 75 ? -1.106 1.530 -9.482 1.00 95.50 75 ARG A CA 1
ATOM 579 C C . ARG A 1 75 ? -2.499 0.896 -9.523 1.00 95.50 75 ARG A C 1
ATOM 581 O O . ARG A 1 75 ? -3.403 1.286 -8.779 1.00 95.50 75 ARG A O 1
ATOM 588 N N . PHE A 1 76 ? -2.689 -0.068 -10.425 1.00 96.94 76 PHE A N 1
ATOM 589 C CA . PHE A 1 76 ? -3.999 -0.642 -10.729 1.00 96.94 76 PHE A CA 1
ATOM 590 C C . PHE A 1 76 ? -4.667 -1.207 -9.484 1.00 96.94 76 PHE A C 1
ATOM 592 O O . PHE A 1 76 ? -5.812 -0.866 -9.213 1.00 96.94 76 PHE A O 1
ATOM 599 N N . TYR A 1 77 ? -3.952 -2.000 -8.686 1.00 97.38 77 TYR A N 1
ATOM 600 C CA . TYR A 1 77 ? -4.562 -2.624 -7.519 1.00 97.38 77 TYR A CA 1
ATOM 601 C C . TYR A 1 77 ? -5.022 -1.613 -6.457 1.00 97.38 77 TYR A C 1
ATOM 603 O O . TYR A 1 77 ? -6.217 -1.613 -6.153 1.00 97.38 77 TYR A O 1
ATOM 611 N N . PRO A 1 78 ? -4.162 -0.710 -5.935 1.00 96.38 78 PRO A N 1
ATOM 612 C CA . PRO A 1 78 ? -4.598 0.293 -4.969 1.00 96.38 78 PRO A CA 1
ATOM 613 C C . PRO A 1 78 ? -5.782 1.133 -5.456 1.00 96.38 78 PRO A C 1
ATOM 615 O O . PRO A 1 78 ? -6.775 1.276 -4.745 1.00 96.38 78 PRO A O 1
ATOM 618 N N . ILE A 1 79 ? -5.719 1.659 -6.683 1.00 96.81 79 ILE A N 1
ATOM 619 C CA . ILE A 1 79 ? -6.754 2.572 -7.178 1.00 96.81 79 ILE A CA 1
ATOM 620 C C . ILE A 1 79 ? -8.057 1.821 -7.465 1.00 96.81 79 ILE A C 1
ATOM 622 O O . ILE A 1 79 ? -9.133 2.290 -7.085 1.00 96.81 79 ILE A O 1
ATOM 626 N N . VAL A 1 80 ? -7.984 0.645 -8.098 1.00 97.12 80 VAL A N 1
ATOM 627 C CA . VAL A 1 80 ? -9.177 -0.164 -8.378 1.00 97.12 80 VAL A CA 1
ATOM 628 C C . VAL A 1 80 ? -9.787 -0.669 -7.075 1.00 97.12 80 VAL A C 1
ATOM 630 O O . VAL A 1 80 ? -11.008 -0.688 -6.992 1.00 97.12 80 VAL A O 1
ATOM 633 N N . MET A 1 81 ? -8.999 -1.000 -6.045 1.00 96.81 81 MET A N 1
ATOM 634 C CA . MET A 1 81 ? -9.522 -1.383 -4.728 1.00 96.81 81 MET A CA 1
ATOM 635 C C . MET A 1 81 ? -10.289 -0.229 -4.077 1.00 96.81 81 MET A C 1
ATOM 637 O O . MET A 1 81 ? -11.427 -0.417 -3.648 1.00 96.81 81 MET A O 1
ATOM 641 N N . LEU A 1 82 ? -9.722 0.985 -4.078 1.00 96.19 82 LEU A N 1
ATOM 642 C CA . LEU A 1 82 ? -10.394 2.178 -3.551 1.00 96.19 82 LEU A CA 1
ATOM 643 C C . LEU A 1 82 ? -11.698 2.490 -4.300 1.00 96.19 82 LEU A C 1
ATOM 645 O O . LEU A 1 82 ? -12.713 2.818 -3.684 1.00 96.19 82 LEU A O 1
ATOM 649 N N . PHE A 1 83 ? -11.692 2.356 -5.626 1.00 96.50 83 PHE A N 1
ATOM 650 C CA . PHE A 1 83 ? -12.898 2.511 -6.434 1.00 96.50 83 PHE A CA 1
ATOM 651 C C . PHE A 1 83 ? -13.922 1.400 -6.157 1.00 96.50 83 PHE A C 1
ATOM 653 O O . PHE A 1 83 ? -15.112 1.675 -6.005 1.00 96.50 83 PHE A O 1
ATOM 660 N N . PHE A 1 84 ? -13.462 0.153 -6.064 1.00 95.38 84 PHE A N 1
ATOM 661 C CA . PHE A 1 84 ? -14.275 -1.033 -5.820 1.00 95.38 84 PHE A CA 1
ATOM 662 C C . PHE A 1 84 ? -15.025 -0.920 -4.491 1.00 95.38 84 PHE A C 1
ATOM 664 O O . PHE A 1 84 ? -16.246 -1.066 -4.480 1.00 95.38 84 PHE A O 1
ATOM 671 N N . GLN A 1 85 ? -14.349 -0.553 -3.395 1.00 94.06 85 GLN A N 1
ATOM 672 C CA . GLN A 1 85 ? -15.024 -0.331 -2.111 1.00 94.06 85 GLN A CA 1
ATOM 673 C C . GLN A 1 85 ? -16.041 0.814 -2.171 1.00 94.06 85 GLN A C 1
ATOM 675 O O . GLN A 1 85 ? -17.157 0.670 -1.672 1.00 94.06 85 GLN A O 1
ATOM 680 N N . PHE A 1 86 ? -15.700 1.932 -2.823 1.00 93.62 86 PHE A N 1
ATOM 681 C CA . PHE A 1 86 ? -16.591 3.082 -2.935 1.00 93.62 86 PHE A CA 1
ATOM 682 C C . PHE A 1 86 ? -17.861 2.686 -3.685 1.00 93.62 86 PHE A C 1
ATOM 684 O O . PHE A 1 86 ? -18.974 2.972 -3.237 1.00 93.62 86 PHE A O 1
ATOM 691 N N . PHE A 1 87 ? -17.702 1.966 -4.796 1.00 92.44 87 PHE A N 1
ATOM 692 C CA . PHE A 1 87 ? -18.828 1.485 -5.574 1.00 92.44 87 PHE A CA 1
ATOM 693 C C . PHE A 1 87 ? -19.654 0.439 -4.817 1.00 92.44 87 PHE A C 1
ATOM 695 O O . PHE A 1 87 ? -20.876 0.518 -4.875 1.00 92.44 87 PHE A O 1
ATOM 702 N N . MET A 1 88 ? -19.046 -0.485 -4.062 1.00 90.44 88 MET A N 1
ATOM 703 C CA . MET A 1 88 ? -19.801 -1.428 -3.220 1.00 90.44 88 MET A CA 1
ATOM 704 C C . MET A 1 88 ? -20.658 -0.711 -2.174 1.00 90.44 88 MET A C 1
ATOM 706 O O . MET A 1 88 ? -21.836 -1.039 -2.031 1.00 90.44 88 MET A O 1
ATOM 710 N N . ILE A 1 89 ? -20.116 0.315 -1.507 1.00 89.12 89 ILE A N 1
ATOM 711 C CA . ILE A 1 89 ? -20.862 1.125 -0.530 1.00 89.12 89 ILE A CA 1
ATOM 712 C C . ILE A 1 89 ? -22.067 1.808 -1.196 1.00 89.12 89 ILE A C 1
ATOM 714 O O . ILE A 1 89 ? -23.170 1.792 -0.648 1.00 89.12 89 ILE A O 1
ATOM 718 N N . VAL A 1 90 ? -21.879 2.394 -2.385 1.00 87.88 90 VAL A N 1
ATOM 719 C CA . VAL A 1 90 ? -22.950 3.091 -3.120 1.00 87.88 90 VAL A CA 1
ATOM 720 C C . VAL A 1 90 ? -23.986 2.113 -3.677 1.00 87.88 90 VAL A C 1
ATOM 722 O O . VAL A 1 90 ? -25.187 2.342 -3.540 1.00 87.88 90 VAL A O 1
ATOM 725 N N . ALA A 1 91 ? -23.540 1.021 -4.297 1.00 84.94 91 ALA A N 1
ATOM 726 C CA . ALA A 1 91 ? -24.404 0.008 -4.892 1.00 84.94 91 ALA A CA 1
ATOM 727 C C . ALA A 1 91 ? -25.110 -0.859 -3.840 1.00 84.94 91 ALA A C 1
ATOM 729 O O . ALA A 1 91 ? -26.101 -1.513 -4.174 1.00 84.94 91 ALA A O 1
ATOM 730 N N . ARG A 1 92 ? -24.606 -0.862 -2.596 1.00 86.38 92 ARG A N 1
ATOM 731 C CA . ARG A 1 92 ? -25.048 -1.715 -1.481 1.00 86.38 92 ARG A CA 1
ATOM 732 C C . ARG A 1 92 ? -25.100 -3.181 -1.882 1.00 86.38 92 ARG A C 1
ATOM 734 O O . ARG A 1 92 ? -26.078 -3.877 -1.614 1.00 86.38 92 ARG A O 1
ATOM 741 N N . ARG A 1 93 ? -24.082 -3.614 -2.621 1.00 87.06 93 ARG A N 1
ATOM 742 C CA . ARG A 1 93 ? -23.985 -4.966 -3.158 1.00 87.06 93 ARG A CA 1
ATOM 743 C C . ARG A 1 93 ? -22.766 -5.653 -2.588 1.00 87.06 93 ARG A C 1
ATOM 745 O O . ARG A 1 93 ? -21.664 -5.134 -2.712 1.00 87.06 93 ARG A O 1
ATOM 752 N N . GLU A 1 94 ? -22.991 -6.834 -2.035 1.00 90.06 94 GLU A N 1
ATOM 753 C CA . GLU A 1 94 ? -21.973 -7.660 -1.391 1.00 90.06 94 GLU A CA 1
ATOM 754 C C . GLU A 1 94 ? -21.950 -9.050 -2.037 1.00 90.06 94 GLU A C 1
ATOM 756 O O . GLU A 1 94 ? -22.942 -9.494 -2.622 1.00 90.06 94 GLU A O 1
ATOM 761 N N . PHE A 1 95 ? -20.831 -9.763 -1.946 1.00 89.62 95 PHE A N 1
ATOM 762 C CA . PHE A 1 95 ? -20.739 -11.152 -2.406 1.00 89.62 95 PHE A CA 1
ATOM 763 C C . PHE A 1 95 ? -19.770 -11.978 -1.557 1.00 89.62 95 PHE A C 1
ATOM 765 O O . PHE A 1 95 ? -19.033 -11.458 -0.723 1.00 89.62 95 PHE A O 1
ATOM 772 N N . GLY A 1 96 ? -19.776 -13.296 -1.769 1.00 90.94 96 GLY A N 1
ATOM 773 C CA . GLY A 1 96 ? -18.901 -14.216 -1.046 1.00 90.94 96 GLY A CA 1
ATOM 774 C C . GLY A 1 96 ? -19.187 -14.260 0.457 1.00 90.94 96 GLY A C 1
ATOM 775 O O . GLY A 1 96 ? -20.331 -14.155 0.895 1.00 90.94 96 GLY A O 1
ATOM 776 N N . SER A 1 97 ? -18.137 -14.439 1.254 1.00 91.12 97 SER A N 1
ATOM 777 C CA . SER A 1 97 ? -18.213 -14.552 2.715 1.00 91.12 97 SER A CA 1
ATOM 778 C C . SER A 1 97 ? -18.630 -13.244 3.399 1.00 91.12 97 SER A C 1
ATOM 780 O O . SER A 1 97 ? -19.292 -13.293 4.433 1.00 91.12 97 SER A O 1
ATOM 782 N N . MET A 1 98 ? -18.331 -12.085 2.803 1.00 93.19 98 MET A N 1
ATOM 783 C CA . MET A 1 98 ? -18.759 -10.785 3.330 1.00 93.19 98 MET A CA 1
ATOM 784 C C . MET A 1 98 ? -20.282 -10.596 3.261 1.00 93.19 98 MET A C 1
ATOM 786 O O . MET A 1 98 ? -20.881 -10.076 4.196 1.00 93.19 98 MET A O 1
ATOM 790 N N . LEU A 1 99 ? -20.935 -11.095 2.203 1.00 90.06 99 LEU A N 1
ATOM 791 C CA . LEU A 1 99 ? -22.401 -11.082 2.096 1.00 90.06 99 LEU A CA 1
ATOM 792 C C . LEU A 1 99 ? -23.067 -11.835 3.259 1.00 90.06 99 LEU A C 1
ATOM 794 O O . LEU A 1 99 ? -24.093 -11.394 3.769 1.00 90.06 99 LEU A O 1
ATOM 798 N N . VAL A 1 100 ? -22.475 -12.949 3.701 1.00 88.88 100 VAL A N 1
ATOM 799 C CA . VAL A 1 100 ? -22.969 -13.714 4.858 1.00 88.88 100 VAL A CA 1
ATOM 800 C C . VAL A 1 100 ? -22.819 -12.907 6.149 1.00 88.88 100 VAL A C 1
ATOM 802 O O . VAL A 1 100 ? -23.747 -12.870 6.952 1.00 88.88 100 VAL A O 1
ATOM 805 N N . ALA A 1 101 ? -21.679 -12.237 6.338 1.00 90.12 101 ALA A N 1
ATOM 806 C CA . ALA A 1 101 ? -21.440 -11.397 7.511 1.00 90.12 101 ALA A CA 1
ATOM 807 C C . ALA A 1 101 ? -22.408 -10.202 7.577 1.00 90.12 101 ALA A C 1
ATOM 809 O O . ALA A 1 101 ? -22.941 -9.896 8.641 1.00 90.12 101 ALA A O 1
ATOM 810 N N . GLU A 1 102 ? -22.687 -9.565 6.440 1.00 90.69 102 GLU A N 1
ATOM 811 C CA . GLU A 1 102 ? -23.617 -8.434 6.366 1.00 90.69 102 GLU A CA 1
ATOM 812 C C . GLU A 1 102 ? -25.078 -8.849 6.566 1.00 90.69 102 GLU A C 1
ATOM 814 O O . GLU A 1 102 ? -25.801 -8.171 7.294 1.00 90.69 102 GLU A O 1
ATOM 819 N N . ARG A 1 103 ? -25.512 -9.982 5.994 1.00 88.62 103 ARG A N 1
ATOM 820 C CA . ARG A 1 103 ? -26.855 -10.531 6.256 1.00 88.62 103 ARG A CA 1
ATOM 821 C C . ARG A 1 103 ? -27.034 -10.878 7.732 1.00 88.62 103 ARG A C 1
ATOM 823 O O . ARG A 1 103 ? -28.014 -10.460 8.327 1.00 88.62 103 ARG A O 1
ATOM 830 N N . ARG A 1 104 ? -26.043 -11.512 8.368 1.00 90.75 104 ARG A N 1
ATOM 831 C CA . ARG A 1 104 ? -26.048 -11.762 9.823 1.00 90.75 104 ARG A CA 1
ATOM 832 C C . ARG A 1 104 ? -26.216 -10.466 10.630 1.00 90.75 104 ARG A C 1
ATOM 834 O O . ARG A 1 104 ? -27.001 -10.409 11.574 1.00 90.75 104 ARG A O 1
ATOM 841 N N . ALA A 1 105 ? -25.491 -9.411 10.264 1.00 89.06 105 ALA A N 1
ATOM 842 C CA . ALA A 1 105 ? -25.572 -8.136 10.969 1.00 89.06 105 ALA A CA 1
ATOM 843 C C . ALA A 1 105 ? -26.954 -7.469 10.848 1.00 89.06 105 ALA A C 1
ATOM 845 O O . ALA A 1 105 ? -27.392 -6.812 11.794 1.00 89.06 105 ALA A O 1
ATOM 846 N N . ILE A 1 106 ? -27.636 -7.646 9.714 1.00 86.31 106 ILE A N 1
ATOM 847 C CA . ILE A 1 106 ? -28.928 -7.015 9.423 1.00 86.31 106 ILE A CA 1
ATOM 848 C C . ILE A 1 106 ? -30.112 -7.864 9.882 1.00 86.31 106 ILE A C 1
ATOM 850 O O . ILE A 1 106 ? -30.987 -7.335 10.563 1.00 86.31 106 ILE A O 1
ATOM 854 N N . ASP A 1 107 ? -30.130 -9.143 9.520 1.00 84.56 107 ASP A N 1
ATOM 855 C CA . ASP A 1 107 ? -31.267 -10.047 9.708 1.00 84.56 107 ASP A CA 1
ATOM 856 C C . ASP A 1 107 ? -31.310 -10.584 11.143 1.00 84.56 107 ASP A C 1
ATOM 858 O O . ASP A 1 107 ? -32.372 -10.683 11.750 1.00 84.56 107 ASP A O 1
ATOM 862 N N . GLU A 1 108 ? -30.141 -10.899 11.710 1.00 85.31 108 GLU A N 1
ATOM 863 C CA . GLU A 1 108 ? -30.017 -11.468 13.059 1.00 85.31 108 GLU A CA 1
ATOM 864 C C . GLU A 1 108 ? -29.635 -10.416 14.111 1.00 85.31 108 GLU A C 1
ATOM 866 O O . GLU A 1 108 ? -29.518 -10.736 15.292 1.00 85.31 108 GLU A O 1
ATOM 871 N N . HIS A 1 109 ? -29.398 -9.161 13.704 1.00 84.44 109 HIS A N 1
ATOM 872 C CA . HIS A 1 109 ? -28.891 -8.088 14.570 1.00 84.44 109 HIS A CA 1
ATOM 873 C C . HIS A 1 109 ? -27.578 -8.438 15.301 1.00 84.44 109 HIS A C 1
ATOM 875 O O . HIS A 1 109 ? -27.254 -7.877 16.352 1.00 84.44 109 HIS A O 1
ATOM 881 N N . LYS A 1 110 ? -26.775 -9.336 14.716 1.00 86.56 110 LYS A N 1
ATOM 882 C CA . LYS A 1 110 ? -25.500 -9.806 15.272 1.00 86.56 110 LYS A CA 1
ATOM 883 C C . LYS A 1 110 ? -24.313 -9.257 14.483 1.00 86.56 110 LYS A C 1
ATOM 885 O O . LYS A 1 110 ? -23.911 -9.787 13.446 1.00 86.56 110 LYS A O 1
ATOM 890 N N . LEU A 1 111 ? -23.702 -8.190 15.002 1.00 87.25 111 LEU A N 1
ATOM 891 C CA . LEU A 1 111 ? -22.540 -7.547 14.366 1.00 87.25 111 LEU A CA 1
ATOM 892 C C . LEU A 1 111 ? -21.286 -8.425 14.387 1.00 87.25 111 LEU A C 1
ATOM 894 O O . LEU A 1 111 ? -20.447 -8.315 13.494 1.00 87.25 111 LEU A O 1
ATOM 898 N N . VAL A 1 112 ? -21.166 -9.278 15.403 1.00 87.00 112 VAL A N 1
ATOM 899 C CA . VAL A 1 112 ? -20.032 -10.174 15.645 1.00 87.00 112 VAL A CA 1
ATOM 900 C C . VAL A 1 112 ? -20.504 -11.611 15.466 1.00 87.00 112 VAL A C 1
ATOM 902 O O . VAL A 1 112 ? -21.662 -11.929 15.730 1.00 87.00 112 VAL A O 1
ATOM 905 N N . ARG A 1 113 ? -19.606 -12.467 14.995 1.00 85.31 113 ARG A N 1
ATOM 906 C CA . ARG A 1 113 ? -19.833 -13.903 14.859 1.00 85.31 113 ARG A CA 1
ATOM 907 C C . ARG A 1 113 ? -19.762 -14.595 16.223 1.00 85.31 113 ARG A C 1
ATOM 909 O O . ARG A 1 113 ? -18.906 -14.244 17.028 1.00 85.31 113 ARG A O 1
ATOM 916 N N . ASP A 1 114 ? -20.614 -15.591 16.459 1.00 82.50 114 ASP A N 1
ATOM 917 C CA . ASP A 1 114 ? -20.690 -16.286 17.758 1.00 82.50 114 ASP A CA 1
ATOM 918 C C . ASP A 1 114 ? -19.387 -17.043 18.113 1.00 82.50 114 ASP A C 1
ATOM 920 O O . ASP A 1 114 ? -19.094 -17.262 19.283 1.00 82.50 114 ASP A O 1
ATOM 924 N N . ASP A 1 115 ? -18.584 -17.413 17.110 1.00 84.69 115 ASP A N 1
ATOM 925 C CA . ASP A 1 115 ? -17.293 -18.103 17.246 1.00 84.69 115 ASP A CA 1
ATOM 926 C C . ASP A 1 115 ? -16.074 -17.162 17.182 1.00 84.69 115 ASP A C 1
ATOM 928 O O . ASP A 1 115 ? -14.942 -17.627 17.047 1.00 84.69 115 ASP A O 1
ATOM 932 N N . ALA A 1 116 ? -16.281 -15.843 17.198 1.00 80.62 116 ALA A N 1
ATOM 933 C CA . ALA A 1 116 ? -15.200 -14.873 17.061 1.00 80.62 116 ALA A CA 1
ATOM 934 C C . ALA A 1 116 ? -14.363 -14.777 18.347 1.00 80.62 116 ALA A C 1
ATOM 936 O O . ALA A 1 116 ? -14.885 -14.418 19.404 1.00 80.62 116 ALA A O 1
ATOM 937 N N . ASN A 1 117 ? -13.045 -14.978 18.240 1.00 76.38 117 ASN A N 1
ATOM 938 C CA . ASN A 1 117 ? -12.107 -14.632 19.307 1.00 76.38 117 ASN A CA 1
ATOM 939 C C . ASN A 1 117 ? -11.775 -13.142 19.210 1.00 76.38 117 ASN A C 1
ATOM 941 O O . ASN A 1 117 ? -10.722 -12.726 18.723 1.00 76.38 117 ASN A O 1
ATOM 945 N N . VAL A 1 118 ? -12.709 -12.307 19.661 1.00 68.38 118 VAL A N 1
ATOM 946 C CA . VAL A 1 118 ? -12.445 -10.874 19.790 1.00 68.38 118 VAL A CA 1
ATOM 947 C C . VAL A 1 118 ? -11.429 -10.693 20.914 1.00 68.38 118 VAL A C 1
ATOM 949 O O . VAL A 1 118 ? -11.702 -11.055 22.054 1.00 68.38 118 VAL A O 1
ATOM 952 N N . VAL A 1 119 ? -10.247 -10.166 20.580 1.00 60.00 119 VAL A N 1
ATOM 953 C CA . VAL A 1 119 ? -9.197 -9.854 21.560 1.00 60.00 119 VAL A CA 1
ATOM 954 C C . VAL A 1 119 ? -9.796 -8.966 22.654 1.00 60.00 119 VAL A C 1
ATOM 956 O O . VAL A 1 119 ? -10.329 -7.894 22.356 1.00 60.00 119 VAL A O 1
ATOM 959 N N . ASP A 1 120 ? -9.740 -9.457 23.892 1.00 48.75 120 ASP A N 1
ATOM 960 C CA . ASP A 1 120 ? -10.360 -8.839 25.063 1.00 48.75 120 ASP A CA 1
ATOM 961 C C . ASP A 1 120 ? -9.724 -7.471 25.393 1.00 48.75 120 ASP A C 1
ATOM 963 O O . ASP A 1 120 ? -8.603 -7.166 24.966 1.00 48.75 120 ASP A O 1
ATOM 967 N N . ASP A 1 121 ? -10.436 -6.637 26.159 1.00 49.66 121 ASP A N 1
ATOM 968 C CA . ASP A 1 121 ? -10.109 -5.223 26.444 1.00 49.66 121 ASP A CA 1
ATOM 969 C C . ASP A 1 121 ? -8.673 -4.975 27.001 1.00 49.66 121 ASP A C 1
ATOM 971 O O . ASP A 1 121 ? -8.182 -3.841 26.973 1.00 49.66 121 ASP A O 1
ATOM 975 N N . GLU A 1 122 ? -7.936 -6.003 27.442 1.00 41.47 122 GLU A N 1
ATOM 976 C CA . GLU A 1 122 ? -6.578 -5.885 28.002 1.00 41.47 122 GLU A CA 1
ATOM 977 C C . GLU A 1 122 ? -5.529 -5.347 27.014 1.00 41.47 122 GLU A C 1
ATOM 979 O O . GLU A 1 122 ? -4.701 -4.526 27.408 1.00 41.47 122 GLU A O 1
ATOM 984 N N . THR A 1 123 ? -5.562 -5.707 25.723 1.00 45.66 123 THR A N 1
ATOM 985 C CA . THR A 1 123 ? -4.621 -5.118 24.736 1.00 45.66 123 THR A CA 1
ATOM 986 C C . THR A 1 123 ? -5.038 -3.696 24.331 1.00 45.66 123 THR A C 1
ATOM 988 O O . THR A 1 123 ? -4.206 -2.898 23.900 1.00 45.66 123 THR A O 1
ATOM 991 N N . GLN A 1 124 ? -6.319 -3.344 24.518 1.00 46.12 124 GLN A N 1
ATOM 992 C CA . GLN A 1 124 ? -6.836 -1.985 24.310 1.00 46.12 124 GLN A CA 1
ATOM 993 C C . GLN A 1 124 ? -6.491 -1.049 25.477 1.00 46.12 124 GLN A C 1
ATOM 995 O O . GLN A 1 124 ? -6.393 0.158 25.261 1.00 46.12 124 GLN A O 1
ATOM 1000 N N . SER A 1 125 ? -6.232 -1.583 26.678 1.00 45.12 125 SER A N 1
ATOM 1001 C CA . SER A 1 125 ? -5.897 -0.797 27.878 1.00 45.12 125 SER A CA 1
ATOM 1002 C C . SER A 1 125 ? -4.692 0.141 27.698 1.00 45.12 125 SER A C 1
ATOM 1004 O O . SER A 1 125 ? -4.645 1.199 28.318 1.00 45.12 125 SER A O 1
ATOM 1006 N N . ALA A 1 126 ? -3.762 -0.182 26.789 1.00 50.69 126 ALA A N 1
ATOM 1007 C CA . ALA A 1 126 ? -2.612 0.665 26.463 1.00 50.69 126 ALA A CA 1
ATOM 1008 C C . ALA A 1 126 ? -2.965 1.917 25.628 1.00 50.69 126 ALA A C 1
ATOM 1010 O O . ALA A 1 126 ? -2.189 2.870 25.595 1.00 50.69 126 ALA A O 1
ATOM 1011 N N . LEU A 1 127 ? -4.115 1.921 24.941 1.00 53.94 127 LEU A N 1
ATOM 1012 C CA . LEU A 1 127 ? -4.570 3.009 24.061 1.00 53.94 127 LEU A CA 1
ATOM 1013 C C . LEU A 1 127 ? -5.735 3.817 24.651 1.00 53.94 127 LEU A C 1
ATOM 1015 O O . LEU A 1 127 ? -6.070 4.881 24.124 1.00 53.94 127 LEU A O 1
ATOM 1019 N N . VAL A 1 128 ? -6.362 3.330 25.726 1.00 59.72 128 VAL A N 1
ATOM 1020 C CA . VAL A 1 128 ? -7.408 4.070 26.438 1.00 59.72 128 VAL A CA 1
ATOM 1021 C C . VAL A 1 128 ? -6.734 5.070 27.387 1.00 59.72 128 VAL A C 1
ATOM 1023 O O . VAL A 1 128 ? -5.879 4.678 28.180 1.00 59.72 128 VAL A O 1
ATOM 1026 N N . PRO A 1 129 ? -7.065 6.371 27.310 1.00 66.06 129 PRO A N 1
ATOM 1027 C CA . PRO A 1 129 ? -6.494 7.359 28.217 1.00 66.06 129 PRO A CA 1
ATOM 1028 C C . PRO A 1 129 ? -6.887 7.053 29.667 1.00 66.06 129 PRO A C 1
ATOM 1030 O O . PRO A 1 129 ? -8.000 6.596 29.923 1.00 66.06 129 PRO A O 1
ATOM 1033 N N . GLU A 1 130 ? -5.988 7.345 30.613 1.00 69.12 130 GLU A N 1
ATOM 1034 C CA . GLU A 1 130 ? -6.258 7.183 32.047 1.00 69.12 130 GLU A CA 1
ATOM 1035 C C . GLU A 1 130 ? -7.567 7.885 32.444 1.00 69.12 130 GLU A C 1
ATOM 1037 O O . GLU A 1 130 ? -7.860 8.987 31.960 1.00 69.12 130 GLU A O 1
ATOM 1042 N N . GLU A 1 131 ? -8.335 7.272 33.347 1.00 66.06 131 GLU A N 1
ATOM 1043 C CA . GLU A 1 131 ? -9.584 7.846 33.854 1.00 66.06 131 GLU A CA 1
ATOM 1044 C C . GLU A 1 131 ? -9.371 9.283 34.373 1.00 66.06 131 GLU A C 1
ATOM 1046 O O . GLU A 1 131 ? -8.371 9.610 35.024 1.00 66.06 131 GLU A O 1
ATOM 1051 N N . GLY A 1 132 ? -10.299 10.179 34.021 1.00 68.00 132 GLY A N 1
ATOM 1052 C CA . GLY A 1 132 ? -10.211 11.609 34.345 1.00 68.00 132 GLY A CA 1
ATOM 1053 C C . GLY A 1 132 ? -9.262 12.425 33.453 1.00 68.00 132 GLY A C 1
ATOM 1054 O O . GLY A 1 132 ? -8.940 13.565 33.785 1.00 68.00 132 GLY A O 1
ATOM 1055 N N . THR A 1 133 ? -8.782 11.882 32.326 1.00 74.31 133 THR A N 1
ATOM 1056 C CA . THR A 1 133 ? -8.007 12.669 31.350 1.00 74.31 133 THR A CA 1
ATOM 1057 C C . THR A 1 133 ? -8.943 13.483 30.445 1.00 74.31 133 THR A C 1
ATOM 1059 O O . THR A 1 133 ? -9.734 12.896 29.701 1.00 74.31 133 THR A O 1
ATOM 1062 N N . PRO A 1 134 ? -8.856 14.828 30.426 1.00 75.75 134 PRO A N 1
ATOM 1063 C CA . PRO A 1 134 ? -9.694 15.642 29.553 1.00 75.75 134 PRO A CA 1
ATOM 1064 C C . PRO A 1 134 ? -9.378 15.387 28.072 1.00 75.75 134 PRO A C 1
ATOM 1066 O O . PRO A 1 134 ? -8.270 15.638 27.591 1.00 75.75 134 PRO A O 1
ATOM 1069 N N . LEU A 1 135 ? -10.384 14.940 27.319 1.00 78.75 135 LEU A N 1
ATOM 1070 C CA . LEU A 1 135 ? -10.265 14.630 25.894 1.00 78.75 135 LEU A CA 1
ATOM 1071 C C . LEU A 1 135 ? -10.321 15.915 25.056 1.00 78.75 135 LEU A C 1
ATOM 1073 O O . LEU A 1 135 ? -11.389 16.467 24.786 1.00 78.75 135 LEU A O 1
ATOM 1077 N N . LYS A 1 136 ? -9.157 16.415 24.636 1.00 82.12 136 LYS A N 1
ATOM 1078 C CA . LYS A 1 136 ? -9.049 17.587 23.757 1.00 82.12 136 LYS A CA 1
ATOM 1079 C C . LYS A 1 136 ? -8.602 17.177 22.359 1.00 82.12 136 LYS A C 1
ATOM 1081 O O . LYS A 1 136 ? -7.469 16.755 22.161 1.00 82.12 136 LYS A O 1
ATOM 1086 N N . TRP A 1 137 ? -9.470 17.370 21.368 1.00 82.19 137 TRP A N 1
ATOM 1087 C CA . TRP A 1 137 ? -9.206 16.995 19.972 1.00 82.19 137 TRP A CA 1
ATOM 1088 C C . TRP A 1 137 ? -7.955 17.673 19.383 1.00 82.19 137 TRP A C 1
ATOM 1090 O O . TRP A 1 137 ? -7.237 17.075 18.581 1.00 82.19 137 TRP A O 1
ATOM 1100 N N . TRP A 1 138 ? -7.645 18.903 19.809 1.00 85.12 138 TRP A N 1
ATOM 1101 C CA . TRP A 1 138 ? -6.492 19.652 19.299 1.00 85.12 138 TRP A CA 1
ATOM 1102 C C . TRP A 1 138 ? -5.148 19.016 19.666 1.00 85.12 138 TRP A C 1
ATOM 1104 O O . TRP A 1 138 ? -4.169 19.240 18.960 1.00 85.12 138 TRP A O 1
ATOM 1114 N N . ASN A 1 139 ? -5.095 18.186 20.712 1.00 84.88 139 ASN A N 1
ATOM 1115 C CA . ASN A 1 139 ? -3.885 17.457 21.085 1.00 84.88 139 ASN A CA 1
ATOM 1116 C C . ASN A 1 139 ? -3.464 16.439 20.018 1.00 84.88 139 ASN A C 1
ATOM 1118 O O . ASN A 1 139 ? -2.279 16.141 19.928 1.00 84.88 139 ASN A O 1
ATOM 1122 N N . GLY A 1 140 ? -4.397 15.948 19.196 1.00 83.19 140 GLY A N 1
ATOM 1123 C CA . GLY A 1 140 ? -4.082 15.150 18.008 1.00 83.19 140 GLY A CA 1
ATOM 1124 C C . GLY A 1 140 ? -3.893 16.006 16.753 1.00 83.19 140 GLY A C 1
ATOM 1125 O O . GLY A 1 140 ? -2.972 15.778 15.977 1.00 83.19 140 GLY A O 1
ATOM 1126 N N . VAL A 1 141 ? -4.732 17.029 16.559 1.00 88.12 141 VAL A N 1
ATOM 1127 C CA . VAL A 1 141 ? -4.741 17.811 15.308 1.00 88.12 141 VAL A CA 1
ATOM 1128 C C . VAL A 1 141 ? -3.541 18.752 15.174 1.00 88.12 141 VAL A C 1
ATOM 1130 O O . VAL A 1 141 ? -3.011 18.887 14.075 1.00 88.12 141 VAL A O 1
ATOM 1133 N N . ILE A 1 142 ? -3.088 19.395 16.257 1.00 90.75 142 ILE A N 1
ATOM 1134 C CA . ILE A 1 142 ? -1.986 20.369 16.195 1.00 90.75 142 ILE A CA 1
ATOM 1135 C C . ILE A 1 142 ? -0.694 19.726 15.659 1.00 90.75 142 ILE A C 1
ATOM 1137 O O . ILE A 1 142 ? -0.167 20.251 14.678 1.00 90.75 142 ILE A O 1
ATOM 1141 N N . PRO A 1 143 ? -0.194 18.595 16.205 1.00 90.12 143 PRO A N 1
ATOM 1142 C CA . PRO A 1 143 ? 0.982 17.927 15.652 1.00 90.12 143 PRO A CA 1
ATOM 1143 C C . PRO A 1 143 ? 0.826 17.568 14.171 1.00 90.12 143 PRO A C 1
ATOM 1145 O O . PRO A 1 143 ? 1.735 17.817 13.389 1.00 90.12 143 PRO A O 1
ATOM 1148 N N . ILE A 1 144 ? -0.341 17.064 13.759 1.00 87.88 144 ILE A N 1
ATOM 1149 C CA . ILE A 1 144 ? -0.604 16.692 12.359 1.00 87.88 144 ILE A CA 1
ATOM 1150 C C . ILE A 1 144 ? -0.498 17.912 11.437 1.00 87.88 144 ILE A C 1
ATOM 1152 O O . ILE A 1 144 ? 0.201 17.871 10.427 1.00 87.88 144 ILE A O 1
ATOM 1156 N N . VAL A 1 145 ? -1.152 19.021 11.791 1.00 91.25 145 VAL A N 1
ATOM 1157 C CA . VAL A 1 145 ? -1.096 20.258 10.996 1.00 91.25 145 VAL A CA 1
ATOM 1158 C C . VAL A 1 145 ? 0.332 20.802 10.936 1.00 91.25 145 VAL A C 1
ATOM 1160 O O . VAL A 1 145 ? 0.776 21.230 9.873 1.00 91.25 145 VAL A O 1
ATOM 1163 N N . ILE A 1 146 ? 1.070 20.752 12.048 1.00 91.94 146 ILE A N 1
ATOM 1164 C CA . ILE A 1 146 ? 2.467 21.196 12.099 1.00 91.94 146 ILE A CA 1
ATOM 1165 C C . ILE A 1 146 ? 3.346 20.339 11.183 1.00 91.94 146 ILE A C 1
ATOM 1167 O O . ILE A 1 146 ? 4.114 20.917 10.417 1.00 91.94 146 ILE A O 1
ATOM 1171 N N . VAL A 1 147 ? 3.201 19.006 11.187 1.00 90.12 147 VAL A N 1
ATOM 1172 C CA . VAL A 1 147 ? 3.978 18.133 10.288 1.00 90.12 147 VAL A CA 1
ATOM 1173 C C . VAL A 1 147 ? 3.715 18.492 8.833 1.00 90.12 147 VAL A C 1
ATOM 1175 O O . VAL A 1 147 ? 4.661 18.660 8.073 1.00 90.12 147 VAL A O 1
ATOM 1178 N N . ILE A 1 148 ? 2.449 18.695 8.453 1.00 87.69 148 ILE A N 1
ATOM 1179 C CA . ILE A 1 148 ? 2.076 19.035 7.076 1.00 87.69 148 ILE A CA 1
ATOM 1180 C C . ILE A 1 148 ? 2.725 20.361 6.671 1.00 87.69 148 ILE A C 1
ATOM 1182 O O . ILE A 1 148 ? 3.355 20.448 5.618 1.00 87.69 148 ILE A O 1
ATOM 1186 N N . LEU A 1 149 ? 2.619 21.389 7.516 1.00 91.94 149 LEU A N 1
ATOM 1187 C CA . LEU A 1 149 ? 3.187 22.706 7.231 1.00 91.94 149 LEU A CA 1
ATOM 1188 C C . LEU A 1 149 ? 4.717 22.681 7.166 1.00 91.94 149 LEU A C 1
ATOM 1190 O O . LEU A 1 149 ? 5.289 23.317 6.285 1.00 91.94 149 LEU A O 1
ATOM 1194 N N . LEU A 1 150 ? 5.381 21.955 8.070 1.00 91.81 150 LEU A N 1
ATOM 1195 C CA . LEU A 1 150 ? 6.841 21.868 8.100 1.00 91.81 150 LEU A CA 1
ATOM 1196 C C . LEU A 1 150 ? 7.395 21.043 6.942 1.00 91.81 150 LEU A C 1
ATOM 1198 O O . LEU A 1 150 ? 8.404 21.441 6.369 1.00 91.81 150 LEU A O 1
ATOM 1202 N N . VAL A 1 151 ? 6.730 19.952 6.554 1.00 88.62 151 VAL A N 1
ATOM 1203 C CA . VAL A 1 151 ? 7.106 19.171 5.366 1.00 88.62 151 VAL A CA 1
ATOM 1204 C C . VAL A 1 151 ? 6.943 20.019 4.107 1.00 88.62 151 VAL A C 1
ATOM 1206 O O . VAL A 1 151 ? 7.880 20.112 3.322 1.00 88.62 151 VAL A O 1
ATOM 1209 N N . LEU A 1 152 ? 5.806 20.704 3.932 1.00 87.69 152 LEU A N 1
ATOM 1210 C CA . LEU A 1 152 ? 5.600 21.594 2.782 1.00 87.69 152 LEU A CA 1
ATOM 1211 C C . LEU A 1 152 ? 6.629 22.727 2.748 1.00 87.69 152 LEU A C 1
ATOM 1213 O O . LEU A 1 152 ? 7.186 23.022 1.694 1.00 87.69 152 LEU A O 1
ATOM 1217 N N . LEU A 1 153 ? 6.917 23.342 3.896 1.00 91.19 153 LEU A N 1
ATOM 1218 C CA . LEU A 1 153 ? 7.944 24.373 3.998 1.00 91.19 153 LEU A CA 1
ATOM 1219 C C . LEU A 1 153 ? 9.328 23.821 3.637 1.00 91.19 153 LEU A C 1
ATOM 1221 O O . LEU A 1 153 ? 10.061 24.474 2.902 1.00 91.19 153 LEU A O 1
ATOM 1225 N N . ALA A 1 154 ? 9.686 22.633 4.122 1.00 89.69 154 ALA A N 1
ATOM 1226 C CA . ALA A 1 154 ? 10.969 22.015 3.822 1.00 89.69 154 ALA A CA 1
ATOM 1227 C C . ALA A 1 154 ? 11.101 21.649 2.333 1.00 89.69 154 ALA A C 1
ATOM 1229 O O . ALA A 1 154 ? 12.155 21.915 1.756 1.00 89.69 154 ALA A O 1
ATOM 1230 N N . ILE A 1 155 ? 10.030 21.168 1.684 1.00 86.19 155 ILE A N 1
ATOM 1231 C CA . ILE A 1 155 ? 10.017 20.902 0.232 1.00 86.19 155 ILE A CA 1
ATOM 1232 C C . ILE A 1 155 ? 10.245 22.206 -0.534 1.00 86.19 155 ILE A C 1
ATOM 1234 O O . ILE A 1 155 ? 11.067 22.260 -1.443 1.00 86.19 155 ILE A O 1
ATOM 1238 N N . LEU A 1 156 ? 9.573 23.288 -0.131 1.00 89.44 156 LEU A N 1
ATOM 1239 C CA . LEU A 1 156 ? 9.745 24.599 -0.758 1.00 89.44 156 LEU A CA 1
ATOM 1240 C C . LEU A 1 156 ? 11.159 25.163 -0.569 1.00 89.44 156 LEU A C 1
ATOM 1242 O O . LEU A 1 156 ? 11.687 25.800 -1.476 1.00 89.44 156 LEU A O 1
ATOM 1246 N N . LEU A 1 157 ? 11.770 24.962 0.602 1.00 91.00 157 LEU A N 1
ATOM 1247 C CA . LEU A 1 157 ? 13.120 25.448 0.892 1.00 91.00 157 LEU A CA 1
ATOM 1248 C C . LEU A 1 157 ? 14.186 24.659 0.129 1.00 91.00 157 LEU A C 1
ATOM 1250 O O . LEU A 1 157 ? 15.034 25.271 -0.515 1.00 91.00 157 LEU A O 1
ATOM 1254 N N . THR A 1 158 ? 14.119 23.328 0.181 1.00 89.19 158 THR A N 1
ATOM 1255 C CA . THR A 1 158 ? 15.052 22.435 -0.525 1.00 89.19 158 THR A CA 1
ATOM 1256 C C . THR A 1 158 ? 14.923 22.590 -2.037 1.00 89.19 158 THR A C 1
ATOM 1258 O O . THR A 1 158 ? 15.913 22.785 -2.733 1.00 89.19 158 THR A O 1
ATOM 1261 N N . GLY A 1 159 ? 13.697 22.630 -2.553 1.00 86.44 159 GLY A N 1
ATOM 1262 C CA . GLY A 1 159 ? 13.461 22.805 -3.979 1.00 86.44 159 GLY A CA 1
ATOM 1263 C C . GLY A 1 159 ? 13.857 24.181 -4.497 1.00 86.44 159 GLY A C 1
ATOM 1264 O O . GLY A 1 159 ? 14.362 24.301 -5.612 1.00 86.44 159 GLY A O 1
ATOM 1265 N N . LYS A 1 160 ? 13.711 25.231 -3.677 1.00 91.31 160 LYS A N 1
ATOM 1266 C CA . LYS A 1 160 ? 14.230 26.560 -4.012 1.00 91.31 160 LYS A CA 1
ATOM 1267 C C . LYS A 1 160 ? 15.754 26.542 -4.132 1.00 91.31 160 LYS A C 1
ATOM 1269 O O . LYS A 1 160 ? 16.260 27.084 -5.111 1.00 91.31 160 LYS A O 1
ATOM 1274 N N . SER A 1 161 ? 16.473 25.946 -3.174 1.00 89.94 161 SER A N 1
ATOM 1275 C CA . SER A 1 161 ? 17.940 25.893 -3.246 1.00 89.94 161 SER A CA 1
ATOM 127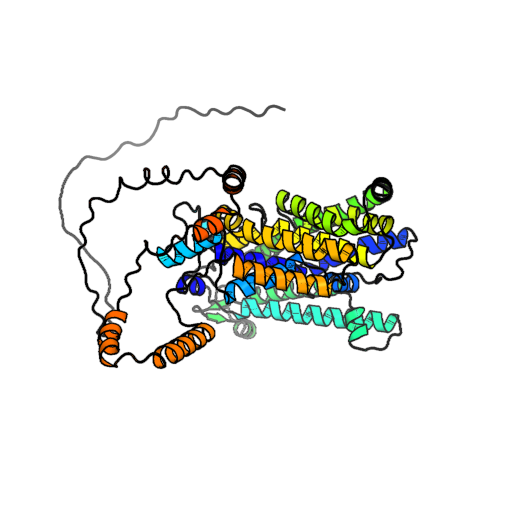6 C C . SER A 1 161 ? 18.413 25.140 -4.485 1.00 89.94 161 SER A C 1
ATOM 1278 O O . SER A 1 161 ? 19.258 25.648 -5.213 1.00 89.94 161 SER A O 1
ATOM 1280 N N . THR A 1 162 ? 17.803 23.995 -4.790 1.00 85.81 162 THR A N 1
ATOM 1281 C CA . THR A 1 162 ? 18.186 23.182 -5.950 1.00 85.81 162 THR A CA 1
ATOM 1282 C C . THR A 1 162 ? 17.854 23.878 -7.271 1.00 85.81 162 THR A C 1
ATOM 1284 O O . THR A 1 162 ? 18.664 23.877 -8.195 1.00 85.81 162 THR A O 1
ATOM 1287 N N . ALA A 1 163 ? 16.698 24.544 -7.369 1.00 86.56 163 ALA A N 1
ATOM 1288 C CA . ALA A 1 163 ? 16.344 25.320 -8.557 1.00 86.56 163 ALA A CA 1
ATOM 1289 C C . ALA A 1 163 ? 17.297 26.509 -8.786 1.00 86.56 163 ALA A C 1
ATOM 1291 O O . ALA A 1 163 ? 17.653 26.790 -9.931 1.00 86.56 163 ALA A O 1
ATOM 1292 N N . GLU A 1 164 ? 17.737 27.186 -7.717 1.00 89.94 164 GLU A N 1
ATOM 1293 C CA . GLU A 1 164 ? 18.735 28.263 -7.797 1.00 89.94 164 GLU A CA 1
ATOM 1294 C C . GLU A 1 164 ? 20.112 27.735 -8.231 1.00 89.94 164 GLU A C 1
ATOM 1296 O O . GLU A 1 164 ? 20.757 28.356 -9.077 1.00 89.94 164 GLU A O 1
ATOM 1301 N N . GLU A 1 165 ? 20.540 26.577 -7.720 1.00 88.88 165 GLU A N 1
ATOM 1302 C CA . GLU A 1 165 ? 21.796 25.919 -8.113 1.00 88.88 165 GLU A CA 1
ATOM 1303 C C . GLU A 1 165 ? 21.804 25.491 -9.587 1.00 88.88 165 GLU A C 1
ATOM 1305 O O . GLU A 1 165 ? 22.811 25.657 -10.278 1.00 88.88 165 GLU A O 1
ATOM 1310 N N . LEU A 1 166 ? 20.667 25.009 -10.095 1.00 84.75 166 LEU A N 1
ATOM 1311 C CA . LEU A 1 166 ? 20.487 24.630 -11.500 1.00 84.75 166 LEU A CA 1
ATOM 1312 C C . LEU A 1 166 ? 20.240 25.833 -12.431 1.00 84.75 166 LEU A C 1
ATOM 1314 O O . LEU A 1 166 ? 20.131 25.662 -13.646 1.00 84.75 166 LEU A O 1
ATOM 1318 N N . GLY A 1 167 ? 20.139 27.054 -11.891 1.00 87.12 167 GLY A N 1
ATOM 1319 C CA . GLY A 1 167 ? 19.856 28.266 -12.665 1.00 87.12 167 GLY A CA 1
ATOM 1320 C C . GLY A 1 167 ? 18.456 28.293 -13.293 1.00 87.12 167 GLY A C 1
ATOM 1321 O O . GLY A 1 167 ? 18.229 29.005 -14.274 1.00 87.12 167 GLY A O 1
ATOM 1322 N N . LEU A 1 168 ? 17.520 27.511 -12.752 1.00 85.38 168 LEU A N 1
ATOM 1323 C CA . LEU A 1 168 ? 16.147 27.409 -13.234 1.00 85.38 168 LEU A CA 1
ATOM 1324 C C . LEU A 1 168 ? 15.291 28.573 -12.707 1.00 85.38 168 LEU A C 1
ATOM 1326 O O . LEU A 1 168 ? 15.527 29.093 -11.613 1.00 85.38 168 LEU A O 1
ATOM 1330 N N . PRO A 1 169 ? 14.252 29.001 -13.447 1.00 84.62 169 PRO A N 1
ATOM 1331 C CA . PRO A 1 169 ? 13.321 29.995 -12.935 1.00 84.62 169 PRO A CA 1
ATOM 1332 C C . PRO A 1 169 ? 12.554 29.436 -11.727 1.00 84.62 169 PRO A C 1
ATOM 1334 O O . PRO A 1 169 ? 12.109 28.287 -11.742 1.00 84.62 169 PRO A O 1
ATOM 1337 N N . LEU A 1 170 ? 12.347 30.277 -10.707 1.00 86.25 170 LEU A N 1
ATOM 1338 C CA . LEU A 1 170 ? 11.599 29.966 -9.478 1.00 86.25 170 LEU A CA 1
ATOM 1339 C C . LEU A 1 170 ? 10.080 29.895 -9.723 1.00 86.25 170 LEU A C 1
ATOM 1341 O O . LEU A 1 170 ? 9.288 30.653 -9.165 1.00 86.25 170 LEU A O 1
ATOM 1345 N N . THR A 1 171 ? 9.672 28.991 -10.603 1.00 84.75 171 THR A N 1
ATOM 1346 C CA . THR A 1 171 ? 8.277 28.604 -10.821 1.00 84.75 171 THR A CA 1
ATOM 1347 C C . THR A 1 171 ? 7.865 27.530 -9.820 1.00 84.75 171 THR A C 1
ATOM 1349 O O . THR A 1 171 ? 8.707 26.746 -9.386 1.00 84.75 171 THR A O 1
ATOM 1352 N N . ALA A 1 172 ? 6.569 27.438 -9.505 1.00 77.94 172 ALA A N 1
ATOM 1353 C CA . ALA A 1 172 ? 6.047 26.403 -8.610 1.00 77.94 172 ALA A CA 1
ATOM 1354 C C . ALA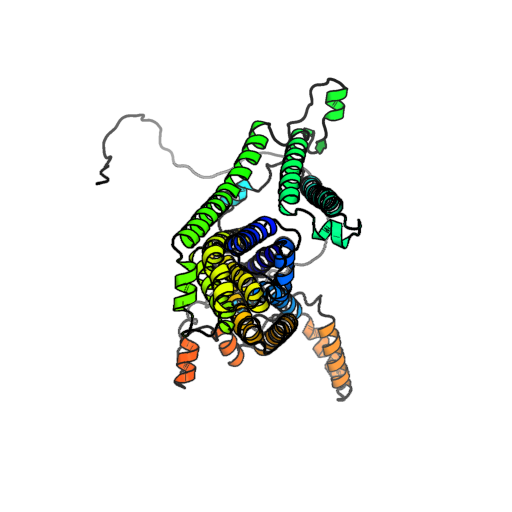 A 1 172 ? 6.413 24.981 -9.075 1.00 77.94 172 ALA A C 1
ATOM 1356 O O . ALA A 1 172 ? 6.755 24.149 -8.248 1.00 77.94 172 ALA A O 1
ATOM 1357 N N . GLU A 1 173 ? 6.409 24.734 -10.386 1.00 72.19 173 GLU A N 1
ATOM 1358 C CA . GLU A 1 173 ? 6.809 23.454 -10.979 1.00 72.19 173 GLU A CA 1
ATOM 1359 C C . GLU A 1 173 ? 8.250 23.079 -10.618 1.00 72.19 173 GLU A C 1
ATOM 1361 O O . GLU A 1 173 ? 8.471 22.042 -10.009 1.00 72.19 173 GLU A O 1
ATOM 1366 N N . ASN A 1 174 ? 9.215 23.958 -10.894 1.00 76.00 174 ASN A N 1
ATOM 1367 C CA . ASN A 1 174 ? 10.619 23.697 -10.571 1.00 76.00 174 ASN A CA 1
ATOM 1368 C C . ASN A 1 174 ? 10.869 23.587 -9.060 1.00 76.00 174 ASN A C 1
ATOM 1370 O O . ASN A 1 174 ? 11.621 22.726 -8.623 1.00 76.00 174 ASN A O 1
ATOM 1374 N N . VAL A 1 175 ? 10.231 24.427 -8.241 1.00 81.38 175 VAL A N 1
ATOM 1375 C CA . VAL A 1 175 ? 10.444 24.387 -6.785 1.00 81.38 175 VAL A CA 1
ATOM 1376 C C . VAL A 1 175 ? 9.863 23.111 -6.174 1.00 81.38 175 VAL A C 1
ATOM 1378 O O . VAL A 1 175 ? 10.510 22.494 -5.342 1.00 81.38 175 VAL A O 1
ATOM 1381 N N . PHE A 1 176 ? 8.668 22.676 -6.573 1.00 77.81 176 PHE A N 1
ATOM 1382 C CA . PHE A 1 176 ? 8.117 21.419 -6.057 1.00 77.81 176 PHE A CA 1
ATOM 1383 C C . PHE A 1 176 ? 8.765 20.188 -6.697 1.00 77.81 176 PHE A C 1
ATOM 1385 O O . PHE A 1 176 ? 9.000 19.204 -6.005 1.00 77.81 176 PHE A O 1
ATOM 1392 N N . GLY A 1 177 ? 9.071 20.241 -7.994 1.00 66.31 177 GLY A N 1
ATOM 1393 C CA . GLY A 1 177 ? 9.624 19.119 -8.751 1.00 66.31 177 GLY A CA 1
ATOM 1394 C C . GLY A 1 177 ? 11.063 18.775 -8.375 1.00 66.31 177 GLY A C 1
ATOM 1395 O O . GLY A 1 177 ? 11.414 17.601 -8.360 1.00 66.31 177 GLY A O 1
ATOM 1396 N N . TYR A 1 178 ? 11.879 19.772 -8.020 1.00 76.31 178 TYR A N 1
ATOM 1397 C CA . TYR A 1 178 ? 13.248 19.569 -7.527 1.00 76.31 178 TYR A CA 1
ATOM 1398 C C . TYR A 1 178 ? 13.353 19.604 -5.994 1.00 76.31 178 TYR A C 1
ATOM 1400 O O . TYR A 1 178 ? 14.457 19.624 -5.455 1.00 76.31 178 TYR A O 1
ATOM 1408 N N . GLY A 1 179 ? 12.224 19.633 -5.278 1.00 79.06 179 GLY A N 1
ATOM 1409 C CA . GLY A 1 179 ? 12.209 19.563 -3.820 1.00 79.06 179 GLY A CA 1
ATOM 1410 C C . GLY A 1 179 ? 12.651 18.195 -3.309 1.00 79.06 179 GLY A C 1
ATOM 1411 O O . GLY A 1 179 ? 12.181 17.163 -3.787 1.00 79.06 179 GLY A O 1
ATOM 1412 N N . ASP A 1 180 ? 13.521 18.180 -2.299 1.00 78.44 180 ASP A N 1
ATOM 1413 C CA . ASP A 1 180 ? 13.953 16.941 -1.654 1.00 78.44 180 ASP A CA 1
ATOM 1414 C C . ASP A 1 180 ? 12.873 16.483 -0.666 1.00 78.44 180 ASP A C 1
ATOM 1416 O O . ASP A 1 180 ? 12.812 16.917 0.493 1.00 78.44 180 ASP A O 1
ATOM 1420 N N . ALA A 1 181 ? 11.984 15.610 -1.140 1.00 72.50 181 ALA A N 1
ATOM 1421 C CA . ALA A 1 181 ? 10.908 15.041 -0.339 1.00 72.50 181 ALA A CA 1
ATOM 1422 C C . ALA A 1 181 ? 11.436 14.219 0.851 1.00 72.50 181 ALA A C 1
ATOM 1424 O O . ALA A 1 181 ? 10.831 14.248 1.926 1.00 72.50 181 ALA A O 1
ATOM 1425 N N . TYR A 1 182 ? 12.570 13.531 0.690 1.00 71.75 182 TYR A N 1
ATOM 1426 C CA . TYR A 1 182 ? 13.162 12.698 1.734 1.00 71.75 182 TYR A CA 1
ATOM 1427 C C . TYR A 1 182 ? 13.659 13.555 2.901 1.00 71.75 182 TYR A C 1
ATOM 1429 O O . TYR A 1 182 ? 13.223 13.373 4.043 1.00 71.75 182 TYR A O 1
ATOM 1437 N N . ALA A 1 183 ? 14.499 14.554 2.618 1.00 78.38 183 ALA A N 1
ATOM 1438 C CA . ALA A 1 183 ? 14.985 15.484 3.631 1.00 78.38 183 ALA A CA 1
ATOM 1439 C C . ALA A 1 183 ? 13.823 16.239 4.291 1.00 78.38 183 ALA A C 1
ATOM 1441 O O . ALA A 1 183 ? 13.799 16.426 5.509 1.00 78.38 183 ALA A O 1
ATOM 1442 N N . SER A 1 184 ? 12.815 16.616 3.504 1.00 84.62 184 SER A N 1
ATOM 1443 C CA . SER A 1 184 ? 11.649 17.343 4.000 1.00 84.62 184 SER A CA 1
ATOM 1444 C C . SER A 1 184 ? 10.801 16.537 4.978 1.00 84.62 184 SER A C 1
ATOM 1446 O O . SER A 1 184 ? 10.401 17.064 6.019 1.00 84.62 184 SER A O 1
ATOM 1448 N N . LEU A 1 185 ? 10.566 15.254 4.691 1.00 80.06 185 LEU A N 1
ATOM 1449 C CA . LEU A 1 185 ? 9.885 14.336 5.605 1.00 80.06 185 LEU A CA 1
ATOM 1450 C C . LEU A 1 185 ? 10.713 14.087 6.867 1.00 80.06 185 LEU A C 1
ATOM 1452 O O . LEU A 1 185 ? 10.162 14.112 7.969 1.00 80.06 185 LEU A O 1
ATOM 1456 N N . MET A 1 186 ? 12.030 13.915 6.728 1.00 82.19 186 MET A N 1
ATOM 1457 C CA . MET A 1 186 ? 12.931 13.702 7.860 1.00 82.19 186 MET A CA 1
ATOM 1458 C C . MET A 1 186 ? 12.922 14.904 8.816 1.00 82.19 186 MET A C 1
ATOM 1460 O O . MET A 1 186 ? 12.684 14.745 10.017 1.00 82.19 186 MET A O 1
ATOM 1464 N N . TYR A 1 187 ? 13.125 16.120 8.298 1.00 84.75 187 TYR A N 1
ATOM 1465 C CA . TYR A 1 187 ? 13.113 17.334 9.114 1.00 84.75 187 TYR A CA 1
ATOM 1466 C C . TYR A 1 187 ? 11.722 17.626 9.673 1.00 84.75 187 TYR A C 1
ATOM 1468 O O . TYR A 1 187 ? 11.598 17.899 10.869 1.00 84.75 187 TYR A O 1
ATOM 1476 N N . GLY A 1 188 ? 10.674 17.540 8.850 1.00 88.12 188 GLY A N 1
ATOM 1477 C CA . GLY A 1 188 ? 9.296 17.807 9.263 1.00 88.12 188 GLY A CA 1
ATOM 1478 C C . GLY A 1 188 ? 8.807 16.842 10.343 1.00 88.12 188 GLY A C 1
ATOM 1479 O O . GLY A 1 188 ? 8.261 17.278 11.359 1.00 88.12 188 GLY A O 1
ATOM 1480 N N . GLY A 1 189 ? 9.074 15.544 10.182 1.00 86.62 189 GLY A N 1
ATOM 1481 C CA . GLY A 1 189 ? 8.727 14.510 11.155 1.00 86.62 189 GLY A CA 1
ATOM 1482 C C . GLY A 1 189 ? 9.478 14.669 12.478 1.00 86.62 189 GLY A C 1
ATOM 1483 O O . GLY A 1 189 ? 8.857 14.702 13.545 1.00 86.62 189 GLY A O 1
ATOM 1484 N N . PHE A 1 190 ? 10.803 14.841 12.429 1.00 87.62 190 PHE A N 1
ATOM 1485 C CA . PHE A 1 190 ? 11.622 14.989 13.635 1.00 87.62 190 PHE A CA 1
ATOM 1486 C C . PHE A 1 190 ? 11.255 16.248 14.431 1.00 87.62 190 PHE A C 1
ATOM 1488 O O . PHE A 1 190 ? 11.000 16.182 15.635 1.00 87.62 190 PHE A O 1
ATOM 1495 N N . THR A 1 191 ? 11.166 17.399 13.759 1.00 90.50 191 THR A N 1
ATOM 1496 C CA . THR A 1 191 ? 10.825 18.673 14.413 1.00 90.50 191 THR A CA 1
ATOM 1497 C C . THR A 1 191 ? 9.422 18.654 15.011 1.00 90.50 191 THR A C 1
ATOM 1499 O O . THR A 1 191 ? 9.241 19.082 16.150 1.00 90.50 191 THR A O 1
ATOM 1502 N N . THR A 1 192 ? 8.439 18.092 14.307 1.00 91.62 192 THR A N 1
ATOM 1503 C CA . THR A 1 192 ? 7.075 17.961 14.834 1.00 91.62 192 THR A CA 1
ATOM 1504 C C . THR A 1 192 ? 7.015 17.029 16.032 1.00 91.62 192 THR A C 1
ATOM 1506 O O . THR A 1 192 ? 6.313 17.332 16.992 1.00 91.62 192 THR A O 1
ATOM 1509 N N . THR A 1 193 ? 7.777 15.934 16.021 1.00 89.31 193 THR A N 1
ATOM 1510 C CA . THR A 1 193 ? 7.846 15.017 17.166 1.00 89.31 193 THR A CA 1
ATOM 1511 C C . THR A 1 193 ? 8.375 15.738 18.407 1.00 89.31 193 THR A C 1
ATOM 1513 O O . THR A 1 193 ? 7.794 15.611 19.482 1.00 89.31 193 THR A O 1
ATOM 1516 N N . LEU A 1 194 ? 9.407 16.579 18.261 1.00 90.19 194 LEU A N 1
ATOM 1517 C CA . LEU A 1 194 ? 9.910 17.417 19.357 1.00 90.19 194 LEU A CA 1
ATOM 1518 C C . LEU A 1 194 ? 8.880 18.454 19.827 1.00 90.19 194 LEU A C 1
ATOM 1520 O O . LEU A 1 194 ? 8.739 18.682 21.030 1.00 90.19 194 LEU A O 1
ATOM 1524 N N . ILE A 1 195 ? 8.141 19.068 18.900 1.00 91.00 195 ILE A N 1
ATOM 1525 C CA . ILE A 1 195 ? 7.085 20.031 19.233 1.00 91.00 195 ILE A CA 1
ATOM 1526 C C . ILE A 1 195 ? 5.938 19.343 19.977 1.00 91.00 195 ILE A C 1
ATOM 1528 O O . ILE A 1 195 ? 5.486 19.865 20.992 1.00 91.00 195 ILE A O 1
ATOM 1532 N N . ALA A 1 196 ? 5.489 18.173 19.522 1.00 89.69 196 ALA A N 1
ATOM 1533 C CA . ALA A 1 196 ? 4.450 17.386 20.180 1.00 89.69 196 ALA A CA 1
ATOM 1534 C C . ALA A 1 196 ? 4.901 16.948 21.579 1.00 89.69 196 ALA A C 1
ATOM 1536 O O . ALA A 1 196 ? 4.181 17.156 22.555 1.00 89.69 196 ALA A O 1
ATOM 1537 N N . TRP A 1 197 ? 6.134 16.449 21.694 1.00 89.06 197 TRP A N 1
ATOM 1538 C CA . TRP A 1 197 ? 6.745 16.096 22.972 1.00 89.06 197 TRP A CA 1
ATOM 1539 C C . TRP A 1 197 ? 6.751 17.283 23.945 1.00 89.06 197 TRP A C 1
ATOM 1541 O O . TRP A 1 197 ? 6.349 17.143 25.103 1.00 89.06 197 TRP A O 1
ATOM 1551 N N . PHE A 1 198 ? 7.136 18.474 23.474 1.00 88.38 198 PHE A N 1
ATOM 1552 C CA . PHE A 1 198 ? 7.101 19.697 24.275 1.00 88.38 198 PHE A CA 1
ATOM 1553 C C . PHE A 1 198 ? 5.666 20.111 24.627 1.00 88.38 198 PHE A C 1
ATOM 1555 O O . PHE A 1 198 ? 5.389 20.467 25.771 1.00 88.38 198 PHE A O 1
ATOM 1562 N N . MET A 1 199 ? 4.739 20.014 23.673 1.00 88.12 199 MET A N 1
ATOM 1563 C CA . MET A 1 199 ? 3.328 20.351 23.846 1.00 88.12 199 MET A CA 1
ATOM 1564 C C . MET A 1 199 ? 2.671 19.501 24.940 1.00 88.12 199 MET A C 1
ATOM 1566 O O . MET A 1 199 ? 2.010 20.058 25.812 1.00 88.12 199 MET A O 1
ATOM 1570 N N . TYR A 1 200 ? 2.883 18.184 24.955 1.00 86.25 200 TYR A N 1
ATOM 1571 C CA . TYR A 1 200 ? 2.350 17.320 26.015 1.00 86.25 200 TYR A CA 1
ATOM 1572 C C . TYR A 1 200 ? 3.040 17.560 27.358 1.00 86.25 200 TYR A C 1
ATOM 1574 O O . TYR A 1 200 ? 2.398 17.498 28.406 1.00 86.25 200 TYR A O 1
ATOM 1582 N N . ARG A 1 201 ? 4.331 17.914 27.343 1.00 84.81 201 ARG A N 1
ATOM 1583 C CA . ARG A 1 201 ? 5.088 18.219 28.561 1.00 84.81 201 ARG A CA 1
ATOM 1584 C C . ARG A 1 201 ? 4.592 19.473 29.276 1.00 84.81 201 ARG A C 1
ATOM 1586 O O . ARG A 1 201 ? 4.661 19.527 30.507 1.00 84.81 201 ARG A O 1
ATOM 1593 N N . ILE A 1 202 ? 4.160 20.493 28.537 1.00 85.12 202 ILE A N 1
ATOM 1594 C CA . ILE A 1 202 ? 3.702 21.757 29.125 1.00 85.12 202 ILE A CA 1
ATOM 1595 C C . ILE A 1 202 ? 2.238 21.711 29.576 1.00 85.12 202 ILE A C 1
ATOM 1597 O O . ILE A 1 202 ? 1.805 22.656 30.216 1.00 85.12 202 ILE A O 1
ATOM 1601 N N . GLN A 1 203 ? 1.470 20.663 29.273 1.00 85.94 203 GLN A N 1
ATOM 1602 C CA . GLN A 1 203 ? 0.058 20.567 29.657 1.00 85.94 203 GLN A CA 1
ATOM 1603 C C . GLN A 1 203 ? -0.104 19.961 31.055 1.00 85.94 203 GLN A C 1
ATOM 1605 O O . GLN A 1 203 ? 0.549 18.973 31.399 1.00 85.94 203 GLN A O 1
ATOM 1610 N N . TYR A 1 204 ? -0.982 20.556 31.865 1.00 82.88 204 TYR A N 1
ATOM 1611 C CA . TYR A 1 204 ? -1.300 20.105 33.221 1.00 82.88 204 TYR A CA 1
ATOM 1612 C C . TYR A 1 204 ? -2.816 19.958 33.389 1.00 82.88 204 TYR A C 1
ATOM 1614 O O . TYR A 1 204 ? -3.592 20.698 32.786 1.00 82.88 204 TYR A O 1
ATOM 1622 N N . ILE A 1 205 ? -3.224 18.996 34.211 1.00 81.19 205 ILE A N 1
ATOM 1623 C CA . ILE A 1 205 ? -4.615 18.746 34.587 1.00 81.19 205 ILE A CA 1
ATOM 1624 C C . ILE A 1 205 ? -4.863 19.440 35.930 1.00 81.19 205 ILE A C 1
ATOM 1626 O O . ILE A 1 205 ? -4.235 19.082 36.931 1.00 81.19 205 ILE A O 1
ATOM 1630 N N . VAL A 1 206 ? -5.754 20.431 35.935 1.00 77.81 206 VAL A N 1
ATOM 1631 C CA . VAL A 1 206 ? -6.212 21.194 37.108 1.00 77.81 206 VAL A CA 1
ATOM 1632 C C . VAL A 1 206 ? -7.741 21.125 37.107 1.00 77.81 206 VAL A C 1
ATOM 1634 O O . VAL A 1 206 ? -8.347 21.536 36.124 1.00 77.81 206 VAL A O 1
ATOM 1637 N N . ASP A 1 207 ? -8.355 20.582 38.163 1.00 72.25 207 ASP A N 1
ATOM 1638 C CA . ASP A 1 207 ? -9.821 20.483 38.317 1.00 72.25 207 ASP A CA 1
ATOM 1639 C C . ASP A 1 207 ? -10.544 19.900 37.077 1.00 72.25 207 ASP A C 1
ATOM 1641 O O . ASP A 1 207 ? -11.472 20.500 36.539 1.00 72.25 207 ASP A O 1
ATOM 1645 N N . ASP A 1 208 ? -10.056 18.759 36.569 1.00 71.44 208 ASP A N 1
ATOM 1646 C CA . ASP A 1 208 ? -10.520 18.070 35.343 1.00 71.44 208 ASP A CA 1
ATOM 1647 C C . ASP A 1 208 ? -10.462 18.898 34.042 1.00 71.44 208 ASP A C 1
ATOM 1649 O O . ASP A 1 208 ? -10.860 18.442 32.965 1.00 71.44 208 ASP A O 1
ATOM 1653 N N . ALA A 1 209 ? -9.884 20.098 34.096 1.00 73.69 209 ALA A N 1
ATOM 1654 C CA . ALA A 1 209 ? -9.594 20.935 32.948 1.00 73.69 209 ALA A CA 1
ATOM 1655 C C . ALA A 1 209 ? -8.109 20.861 32.570 1.00 73.69 209 ALA A C 1
ATOM 1657 O O . ALA A 1 209 ? -7.210 20.684 33.394 1.00 73.69 209 ALA A O 1
ATOM 1658 N N . LEU A 1 210 ? -7.850 20.999 31.270 1.00 76.69 210 LEU A N 1
ATOM 1659 C CA . LEU A 1 210 ? -6.499 21.041 30.731 1.00 76.69 210 LEU A CA 1
ATOM 1660 C C . LEU A 1 210 ? -6.027 22.494 30.669 1.00 76.69 210 LEU A C 1
ATOM 1662 O O . LEU A 1 210 ? -6.561 23.283 29.886 1.00 76.69 210 LEU A O 1
ATOM 1666 N N . GLU A 1 211 ? -5.019 22.832 31.467 1.00 75.75 211 GLU A N 1
ATOM 1667 C CA . GLU A 1 211 ? -4.474 24.182 31.556 1.00 75.75 211 GLU A CA 1
ATOM 1668 C C . GLU A 1 211 ? -2.993 24.230 31.172 1.00 75.75 211 GLU A C 1
ATOM 1670 O O . GLU A 1 211 ? -2.210 23.307 31.416 1.00 75.75 211 GLU A O 1
ATOM 1675 N N . PHE A 1 212 ? -2.593 25.357 30.582 1.00 75.94 212 PHE A N 1
ATOM 1676 C CA . PHE A 1 212 ? -1.188 25.672 30.373 1.00 75.94 212 PHE A CA 1
ATOM 1677 C C . PHE A 1 212 ? -0.676 26.427 31.599 1.00 75.94 212 PHE A C 1
ATOM 1679 O O . PHE A 1 212 ? -1.100 27.560 31.853 1.00 75.94 212 PHE A O 1
ATOM 1686 N N . PRO A 1 213 ? 0.299 25.880 32.339 1.00 67.00 213 PRO A N 1
ATOM 1687 C CA . PRO A 1 213 ? 0.783 26.456 33.575 1.00 67.00 213 PRO A CA 1
ATOM 1688 C C . PRO A 1 213 ? 1.642 27.704 33.343 1.00 67.00 213 PRO A C 1
ATOM 1690 O O . PRO A 1 213 ? 2.249 28.193 34.288 1.00 67.00 213 PRO A O 1
ATOM 1693 N N . VAL A 1 214 ? 1.686 28.255 32.121 1.00 68.62 214 VAL A N 1
ATOM 1694 C CA . VAL A 1 214 ? 2.402 29.494 31.778 1.00 68.62 214 VAL A CA 1
ATOM 1695 C C . VAL A 1 214 ? 2.023 30.608 32.753 1.00 68.62 214 VAL A C 1
ATOM 1697 O O . VAL A 1 214 ? 2.893 31.314 33.251 1.00 68.62 214 VAL A O 1
ATOM 1700 N N . VAL A 1 215 ? 0.743 30.708 33.120 1.00 64.38 215 VAL A N 1
ATOM 1701 C CA . VAL A 1 215 ? 0.261 31.696 34.096 1.00 64.38 215 VAL A CA 1
ATOM 1702 C C . VAL A 1 215 ? 0.831 31.447 35.501 1.00 64.38 215 VAL A C 1
ATOM 1704 O O . VAL A 1 215 ? 1.173 32.404 36.196 1.00 64.38 215 VAL A O 1
ATOM 1707 N N . TYR A 1 216 ? 0.976 30.188 35.923 1.00 66.06 216 TYR A N 1
ATOM 1708 C CA . TYR A 1 216 ? 1.538 29.813 37.228 1.00 66.06 216 TYR A CA 1
ATOM 1709 C C . TYR A 1 216 ? 3.062 29.972 37.269 1.00 66.06 216 TYR A C 1
ATOM 1711 O O . TYR A 1 216 ? 3.598 30.453 38.267 1.00 66.06 216 TYR A O 1
ATOM 1719 N N . TRP A 1 217 ? 3.741 29.655 36.164 1.00 65.88 217 TRP A N 1
ATOM 1720 C CA . TRP A 1 217 ? 5.183 29.826 35.986 1.00 65.88 217 TRP A CA 1
ATOM 1721 C C . TRP A 1 217 ? 5.565 31.307 35.990 1.00 65.88 217 TRP A C 1
ATOM 1723 O O . TRP A 1 217 ? 6.456 31.705 36.731 1.00 65.88 217 TRP A O 1
ATOM 1733 N N . VAL A 1 218 ? 4.834 32.146 35.246 1.00 66.69 218 VAL A N 1
ATOM 1734 C CA . VAL A 1 218 ? 5.033 33.607 35.229 1.00 66.69 218 VAL A CA 1
ATOM 1735 C C . VAL A 1 218 ? 4.745 34.229 36.599 1.00 66.69 218 VAL A C 1
ATOM 1737 O O . VAL A 1 218 ? 5.390 35.198 36.990 1.00 66.69 218 VAL A O 1
ATOM 1740 N N . ARG A 1 219 ? 3.796 33.668 37.358 1.00 69.81 219 ARG A N 1
ATOM 1741 C CA . ARG A 1 219 ? 3.471 34.114 38.723 1.00 69.81 219 ARG A CA 1
ATOM 1742 C C . ARG A 1 219 ? 4.349 33.477 39.810 1.00 69.81 219 ARG A C 1
ATOM 1744 O O . ARG A 1 219 ? 4.094 33.744 40.983 1.00 69.81 219 ARG A O 1
ATOM 1751 N N . CYS A 1 220 ? 5.345 32.657 39.450 1.00 59.38 220 CYS A N 1
ATOM 1752 C CA . CYS A 1 220 ? 6.217 31.910 40.368 1.00 59.38 220 CYS A CA 1
ATOM 1753 C C . CYS A 1 220 ? 5.454 31.167 41.484 1.00 59.38 220 CYS A C 1
ATOM 1755 O O . CYS A 1 220 ? 5.913 31.105 42.625 1.00 59.38 220 CYS A O 1
ATOM 1757 N N . LYS A 1 221 ? 4.268 30.628 41.178 1.00 65.31 221 LYS A N 1
ATOM 1758 C CA . LYS A 1 221 ? 3.478 29.820 42.117 1.00 65.31 221 LYS A CA 1
ATOM 1759 C C . LYS A 1 221 ? 3.622 28.341 41.783 1.00 65.31 221 LYS A C 1
ATOM 1761 O O . LYS A 1 221 ? 3.705 27.976 40.612 1.00 65.31 221 LYS A O 1
ATOM 1766 N N . ALA A 1 222 ? 3.618 27.497 42.816 1.00 65.00 222 ALA A N 1
ATOM 1767 C CA . ALA A 1 222 ? 3.516 26.054 42.631 1.00 65.00 222 ALA A CA 1
ATOM 1768 C C . ALA A 1 222 ? 2.245 25.745 41.824 1.00 65.00 222 ALA A C 1
ATOM 1770 O O . ALA A 1 222 ? 1.167 26.249 42.144 1.00 65.00 222 ALA A O 1
ATOM 1771 N N . CYS A 1 223 ? 2.394 24.977 40.745 1.00 65.69 223 CYS A N 1
ATOM 1772 C CA . CYS A 1 223 ? 1.272 24.590 39.903 1.00 65.69 223 CYS A CA 1
ATOM 1773 C C . CYS A 1 223 ? 0.440 23.540 40.660 1.00 65.69 223 CYS A C 1
ATOM 1775 O O . CYS A 1 223 ? 1.017 22.532 41.066 1.00 65.69 223 CYS A O 1
ATOM 1777 N N . PRO A 1 224 ? -0.868 23.758 40.881 1.00 65.50 224 PRO A N 1
ATOM 1778 C CA . PRO A 1 224 ? -1.687 22.849 41.686 1.00 65.50 224 PRO A CA 1
ATOM 1779 C C . PRO A 1 224 ? -2.041 21.542 40.958 1.00 65.50 224 PRO A C 1
ATOM 1781 O O . PRO A 1 224 ? -2.444 20.579 41.600 1.00 65.50 224 PRO A O 1
ATOM 1784 N N . GLY A 1 225 ? -1.893 21.502 39.630 1.00 72.75 225 GLY A N 1
ATOM 1785 C CA . GLY A 1 225 ? -2.272 20.359 38.800 1.00 72.75 225 GLY A CA 1
ATOM 1786 C C . GLY A 1 225 ? -1.202 19.280 38.644 1.00 72.75 225 GLY A C 1
ATOM 1787 O O . GLY A 1 225 ? -0.004 19.533 38.800 1.00 72.75 225 GLY A O 1
ATOM 1788 N N . ARG A 1 226 ? -1.634 18.079 38.241 1.00 78.75 226 ARG A N 1
ATOM 1789 C CA . ARG A 1 226 ? -0.741 16.994 37.792 1.00 78.75 226 ARG A CA 1
ATOM 1790 C C . ARG A 1 226 ? -0.338 17.210 36.325 1.00 78.75 226 ARG A C 1
ATOM 1792 O O . ARG A 1 226 ? -1.158 17.709 35.558 1.00 78.75 226 ARG A O 1
ATOM 1799 N N . PRO A 1 227 ? 0.891 16.875 35.895 1.00 80.62 227 PRO A N 1
ATOM 1800 C CA . PRO A 1 227 ? 1.243 16.947 34.477 1.00 80.62 227 PRO A CA 1
ATOM 1801 C C . PRO A 1 227 ? 0.400 15.951 33.672 1.00 80.62 227 PRO A C 1
ATOM 1803 O O . PRO A 1 227 ? 0.122 14.859 34.166 1.00 80.62 227 PRO A O 1
ATOM 1806 N N . LEU A 1 228 ? 0.038 16.307 32.435 1.00 81.62 228 LEU A N 1
ATOM 1807 C CA . LEU A 1 228 ? -0.662 15.393 31.525 1.00 81.62 228 LEU A CA 1
ATOM 1808 C C . LEU A 1 228 ? 0.174 14.129 31.273 1.00 81.62 228 LEU A C 1
ATOM 1810 O O . LEU A 1 228 ? -0.327 13.016 31.379 1.00 81.62 228 LEU A O 1
ATOM 1814 N N . MET A 1 229 ? 1.468 14.307 30.994 1.00 80.25 229 MET A N 1
ATOM 1815 C CA . MET A 1 229 ? 2.454 13.228 30.969 1.00 80.25 229 MET A CA 1
ATOM 1816 C C . MET A 1 229 ? 3.666 13.615 31.815 1.00 80.25 229 MET A C 1
ATOM 1818 O O . MET A 1 229 ? 4.210 14.717 31.693 1.00 80.25 229 MET A O 1
ATOM 1822 N N . THR A 1 230 ? 4.116 12.702 32.677 1.00 85.00 230 THR A N 1
ATOM 1823 C CA . THR A 1 230 ? 5.383 12.870 33.400 1.00 85.00 230 THR A CA 1
ATOM 1824 C C . THR A 1 230 ? 6.561 12.833 32.422 1.00 85.00 230 THR A C 1
ATOM 1826 O O . THR A 1 230 ? 6.438 12.326 31.309 1.00 85.00 230 THR A O 1
ATOM 1829 N N . MET A 1 231 ? 7.723 13.358 32.828 1.00 84.62 231 MET A N 1
ATOM 1830 C CA . MET A 1 231 ? 8.945 13.297 32.006 1.00 84.62 231 MET A CA 1
ATOM 1831 C C . MET A 1 231 ? 9.278 11.856 31.607 1.00 84.62 231 MET A C 1
ATOM 1833 O O . MET A 1 231 ? 9.608 11.598 30.455 1.00 84.62 231 MET A O 1
ATOM 1837 N N . GLU A 1 232 ? 9.147 10.933 32.559 1.00 87.00 232 GLU A N 1
ATOM 1838 C CA . GLU A 1 232 ? 9.340 9.505 32.336 1.00 87.00 232 GLU A CA 1
ATOM 1839 C C . GLU A 1 232 ? 8.343 8.966 31.309 1.00 87.00 232 GLU A C 1
ATOM 1841 O O . GLU A 1 232 ? 8.774 8.463 30.280 1.00 87.00 232 GLU A O 1
ATOM 1846 N N . LYS A 1 233 ? 7.029 9.165 31.504 1.00 84.62 233 LYS A N 1
ATOM 1847 C CA . LYS A 1 233 ? 6.006 8.693 30.554 1.00 84.62 233 LYS A CA 1
ATOM 1848 C C . LYS A 1 233 ? 6.199 9.275 29.151 1.00 84.62 233 LYS A C 1
ATOM 1850 O O . LYS A 1 233 ? 6.063 8.553 28.171 1.00 84.62 233 LYS A O 1
ATOM 1855 N N . ASN A 1 234 ? 6.535 10.561 29.044 1.00 86.12 234 ASN A N 1
ATOM 1856 C CA . ASN A 1 234 ? 6.738 11.231 27.757 1.00 86.12 234 ASN A CA 1
ATOM 1857 C C . ASN A 1 234 ? 8.014 10.739 27.045 1.00 86.12 234 ASN A C 1
ATOM 1859 O O . ASN A 1 234 ? 8.033 10.586 25.827 1.00 86.12 234 ASN A O 1
ATOM 1863 N N . LEU A 1 235 ? 9.090 10.469 27.794 1.00 88.88 235 LEU A N 1
ATOM 1864 C CA . LEU A 1 235 ? 10.313 9.879 27.244 1.00 88.88 235 LEU A CA 1
ATOM 1865 C C . LEU A 1 235 ? 10.101 8.417 26.835 1.00 88.88 235 LEU A C 1
ATOM 1867 O O . LEU A 1 235 ? 10.539 8.028 25.757 1.00 88.88 235 LEU A O 1
ATOM 1871 N N . THR A 1 236 ? 9.408 7.629 27.656 1.00 87.44 236 THR A N 1
ATOM 1872 C CA . THR A 1 236 ? 9.053 6.241 27.343 1.00 87.44 236 THR A CA 1
ATOM 1873 C C . THR A 1 236 ? 8.212 6.176 26.073 1.00 87.44 236 THR A C 1
ATOM 1875 O O . THR A 1 236 ? 8.584 5.454 25.157 1.00 87.44 236 THR A O 1
ATOM 1878 N N . ALA A 1 237 ? 7.184 7.023 25.941 1.00 84.19 237 ALA A N 1
ATOM 1879 C CA . ALA A 1 237 ? 6.374 7.105 24.725 1.00 84.19 237 ALA A CA 1
ATOM 1880 C C . ALA A 1 237 ? 7.205 7.461 23.476 1.00 84.19 237 ALA A C 1
ATOM 1882 O O . ALA A 1 237 ? 7.020 6.868 22.415 1.00 84.19 237 ALA A O 1
ATOM 1883 N N . PHE A 1 238 ? 8.159 8.392 23.597 1.00 86.12 238 PHE A N 1
ATOM 1884 C CA . PHE A 1 238 ? 9.075 8.728 22.502 1.00 86.12 238 PHE A CA 1
ATOM 1885 C C . PHE A 1 238 ? 9.978 7.545 22.114 1.00 86.12 238 PHE A C 1
ATOM 1887 O O . PHE A 1 238 ? 10.128 7.238 20.932 1.00 86.12 238 PHE A O 1
ATOM 1894 N N . ILE A 1 239 ? 10.556 6.854 23.101 1.00 86.88 239 ILE A N 1
ATOM 1895 C CA . ILE A 1 239 ? 11.403 5.674 22.882 1.00 86.88 239 ILE A CA 1
ATOM 1896 C C . ILE A 1 239 ? 10.601 4.531 22.256 1.00 86.88 239 ILE A C 1
ATOM 1898 O O . ILE A 1 239 ? 11.093 3.874 21.340 1.00 86.88 239 ILE A O 1
ATOM 1902 N N . ASP A 1 240 ? 9.380 4.290 22.721 1.00 81.62 240 ASP A N 1
ATOM 1903 C CA . ASP A 1 240 ? 8.518 3.241 22.181 1.00 81.62 240 ASP A CA 1
ATOM 1904 C C . ASP A 1 240 ? 8.122 3.539 20.729 1.00 81.62 240 ASP A C 1
ATOM 1906 O O . ASP A 1 240 ? 8.134 2.632 19.897 1.00 81.62 240 ASP A O 1
ATOM 1910 N N . GLY A 1 241 ? 7.928 4.815 20.377 1.00 80.00 241 GLY A N 1
ATOM 1911 C CA . GLY A 1 241 ? 7.796 5.248 18.984 1.00 80.00 241 GLY A CA 1
ATOM 1912 C C . GLY A 1 241 ? 9.023 4.910 18.125 1.00 80.00 241 GLY A C 1
ATOM 1913 O O . GLY A 1 241 ? 8.874 4.380 17.025 1.00 80.00 241 GLY A O 1
ATOM 1914 N N . ILE A 1 242 ? 10.243 5.143 18.632 1.00 82.94 242 ILE A N 1
ATOM 1915 C CA . ILE A 1 242 ? 11.490 4.771 17.931 1.00 82.94 242 ILE A CA 1
ATOM 1916 C C . ILE A 1 242 ? 11.593 3.252 17.751 1.00 82.94 242 ILE A C 1
ATOM 1918 O O . ILE A 1 242 ? 11.959 2.784 16.673 1.00 82.94 242 ILE A O 1
ATOM 1922 N N . LYS A 1 243 ? 11.264 2.466 18.785 1.00 77.81 243 LYS A N 1
ATOM 1923 C CA . LYS A 1 243 ? 11.269 0.997 18.697 1.00 77.81 243 LYS A CA 1
ATOM 1924 C C . LYS A 1 243 ? 10.327 0.502 17.598 1.00 77.81 243 LYS A C 1
ATOM 1926 O O . LYS A 1 243 ? 10.689 -0.428 16.883 1.00 77.81 243 LYS A O 1
ATOM 1931 N N . GLY A 1 244 ? 9.170 1.149 17.434 1.00 68.06 244 GLY A N 1
ATOM 1932 C CA . GLY A 1 244 ? 8.168 0.788 16.429 1.00 68.06 244 GLY A CA 1
ATOM 1933 C C . GLY A 1 244 ? 8.654 0.882 14.978 1.00 68.06 244 GLY A C 1
ATOM 1934 O O . GLY A 1 244 ? 8.189 0.123 14.136 1.00 68.06 244 GLY A O 1
ATOM 1935 N N . ILE A 1 245 ? 9.621 1.755 14.676 1.00 70.88 245 ILE A N 1
ATOM 1936 C CA . ILE A 1 245 ? 10.150 1.936 13.309 1.00 70.88 245 ILE A CA 1
ATOM 1937 C C . ILE A 1 245 ? 11.495 1.234 13.065 1.00 70.88 245 ILE A C 1
ATOM 1939 O O . ILE A 1 245 ? 12.021 1.279 11.952 1.00 70.88 245 ILE A O 1
ATOM 1943 N N . LEU A 1 246 ? 12.065 0.573 14.078 1.00 76.06 246 LEU A N 1
ATOM 1944 C CA . LEU A 1 246 ? 13.395 -0.036 13.989 1.00 76.06 246 LEU A CA 1
ATOM 1945 C C . LEU A 1 246 ? 13.456 -1.164 12.949 1.00 76.06 246 LEU A C 1
ATOM 1947 O O . LEU A 1 246 ? 14.404 -1.221 12.169 1.00 76.06 246 LEU A O 1
ATOM 1951 N N . ALA A 1 247 ? 12.454 -2.047 12.924 1.00 69.62 247 ALA A N 1
ATOM 1952 C CA . ALA A 1 247 ? 12.405 -3.158 11.973 1.00 69.62 247 ALA A CA 1
ATOM 1953 C C . ALA A 1 247 ? 12.386 -2.670 10.507 1.00 69.62 247 ALA A C 1
ATOM 1955 O O . ALA A 1 247 ? 13.261 -3.093 9.751 1.00 69.62 247 ALA A O 1
ATOM 1956 N N . PRO A 1 248 ? 11.511 -1.721 10.112 1.00 63.22 248 PRO A N 1
ATOM 1957 C CA . PRO A 1 248 ? 11.569 -1.091 8.795 1.00 63.22 248 PRO A CA 1
ATOM 1958 C C . PRO A 1 248 ? 12.934 -0.513 8.401 1.00 63.22 248 PRO A C 1
ATOM 1960 O O . PRO A 1 248 ? 13.405 -0.736 7.287 1.00 63.22 248 PRO A O 1
ATOM 1963 N N . VAL A 1 249 ? 13.595 0.205 9.316 1.00 73.25 249 VAL A N 1
ATOM 1964 C CA . VAL A 1 249 ? 14.913 0.809 9.058 1.00 73.25 249 VAL A CA 1
ATOM 1965 C C . VAL A 1 249 ? 15.977 -0.264 8.829 1.00 73.25 249 VAL A C 1
ATOM 1967 O O . VAL A 1 249 ? 16.774 -0.153 7.900 1.00 73.25 249 VAL A O 1
ATOM 1970 N N . LEU A 1 250 ? 15.986 -1.321 9.647 1.00 77.88 250 LEU A N 1
ATOM 1971 C CA . LEU A 1 250 ? 16.915 -2.439 9.478 1.00 77.88 250 LEU A CA 1
ATOM 1972 C C . LEU A 1 250 ? 16.691 -3.159 8.147 1.00 77.88 250 LEU A C 1
ATOM 1974 O O . LEU A 1 250 ? 17.658 -3.466 7.457 1.00 77.88 250 LEU A O 1
ATOM 1978 N N . VAL A 1 251 ? 15.433 -3.389 7.769 1.00 70.56 251 VAL A N 1
ATOM 1979 C CA . VAL A 1 251 ? 15.082 -4.005 6.485 1.00 70.56 251 VAL A CA 1
ATOM 1980 C C . VAL A 1 251 ? 15.565 -3.149 5.316 1.00 70.56 251 VAL A C 1
ATOM 1982 O O . VAL A 1 251 ? 16.176 -3.699 4.408 1.00 70.56 251 VAL A O 1
ATOM 1985 N N . LEU A 1 252 ? 15.385 -1.824 5.355 1.00 67.62 252 LEU A N 1
ATOM 1986 C CA . LEU A 1 252 ? 15.879 -0.920 4.310 1.00 67.62 252 LEU A CA 1
ATOM 1987 C C . LEU A 1 252 ? 17.411 -0.981 4.168 1.00 67.62 252 LEU A C 1
ATOM 1989 O O . LEU A 1 252 ? 17.919 -1.142 3.064 1.00 67.62 252 LEU A O 1
ATOM 1993 N N . VAL A 1 253 ? 18.153 -0.927 5.280 1.00 78.19 253 VAL A N 1
ATOM 1994 C CA . VAL A 1 253 ? 19.626 -1.020 5.257 1.00 78.19 253 VAL A CA 1
ATOM 1995 C C . VAL A 1 253 ? 20.096 -2.379 4.727 1.00 78.19 253 VAL A C 1
ATOM 1997 O O . VAL A 1 253 ? 21.061 -2.454 3.965 1.00 78.19 253 VAL A O 1
ATOM 2000 N N . LEU A 1 254 ? 19.417 -3.464 5.107 1.00 78.12 254 LEU A N 1
ATOM 2001 C CA . LEU A 1 254 ? 19.708 -4.800 4.587 1.00 78.12 254 LEU A CA 1
ATOM 2002 C C . LEU A 1 254 ? 19.330 -4.937 3.108 1.00 78.12 254 LEU A C 1
ATOM 2004 O O . LEU A 1 254 ? 20.040 -5.620 2.378 1.00 78.12 254 LEU A O 1
ATOM 2008 N N . ALA A 1 255 ? 18.266 -4.274 2.652 1.00 67.75 255 ALA A N 1
ATOM 2009 C CA . ALA A 1 255 ? 17.882 -4.234 1.245 1.00 67.75 255 ALA A CA 1
ATOM 2010 C C . ALA A 1 255 ? 18.996 -3.615 0.397 1.00 67.75 255 ALA A C 1
ATOM 2012 O O . ALA A 1 255 ? 19.378 -4.205 -0.608 1.00 67.75 255 ALA A O 1
ATOM 2013 N N . TRP A 1 256 ? 19.597 -2.515 0.866 1.00 70.38 256 TRP A N 1
ATOM 2014 C CA . TRP A 1 256 ? 20.746 -1.877 0.213 1.00 70.38 256 TRP A CA 1
ATOM 2015 C C . TRP A 1 256 ? 21.971 -2.795 0.146 1.00 70.38 256 TRP A C 1
ATOM 2017 O O . TRP A 1 256 ? 22.655 -2.902 -0.876 1.00 70.38 256 TRP A O 1
ATOM 2027 N N . ALA A 1 257 ? 22.242 -3.517 1.235 1.00 80.31 257 ALA A N 1
ATOM 2028 C CA . ALA A 1 257 ? 23.307 -4.517 1.267 1.00 80.31 257 ALA A CA 1
ATOM 2029 C C . ALA A 1 257 ? 23.042 -5.680 0.292 1.00 80.31 257 ALA A C 1
ATOM 2031 O O . ALA A 1 257 ? 23.963 -6.178 -0.351 1.00 80.31 257 ALA A O 1
ATOM 2032 N N . VAL A 1 258 ? 21.787 -6.111 0.150 1.00 75.62 258 VAL A N 1
ATOM 2033 C CA . VAL A 1 258 ? 21.399 -7.165 -0.796 1.00 75.62 258 VAL A CA 1
ATOM 2034 C C . VAL A 1 258 ? 21.453 -6.656 -2.237 1.00 75.62 258 VAL A C 1
ATOM 2036 O O . VAL A 1 258 ? 21.966 -7.371 -3.092 1.00 75.62 258 VAL A O 1
ATOM 2039 N N . GLY A 1 259 ? 21.004 -5.429 -2.510 1.00 67.75 259 GLY A N 1
ATOM 2040 C CA . GLY A 1 259 ? 21.079 -4.804 -3.830 1.00 67.75 259 GLY A CA 1
ATOM 2041 C C . GLY A 1 259 ? 22.510 -4.670 -4.326 1.00 67.75 259 GLY A C 1
ATOM 2042 O O . GLY A 1 259 ? 22.828 -5.145 -5.414 1.00 67.75 259 GLY A O 1
ATOM 2043 N N . SER A 1 260 ? 23.403 -4.147 -3.486 1.00 75.06 260 SER A N 1
ATOM 2044 C CA . SER A 1 260 ? 24.840 -4.120 -3.788 1.00 75.06 260 SER A CA 1
ATOM 2045 C C . SER A 1 260 ? 25.435 -5.522 -3.978 1.00 75.06 260 SER A C 1
ATOM 2047 O O . SER A 1 260 ? 26.153 -5.743 -4.947 1.00 75.06 260 SER A O 1
ATOM 2049 N N . ALA A 1 261 ? 25.086 -6.512 -3.149 1.00 81.00 261 ALA A N 1
ATOM 2050 C CA . ALA A 1 261 ? 25.584 -7.883 -3.312 1.00 81.00 261 ALA A CA 1
ATOM 2051 C C . ALA A 1 261 ? 25.077 -8.578 -4.596 1.00 81.00 261 ALA A C 1
ATOM 2053 O O . ALA A 1 261 ? 25.824 -9.306 -5.260 1.00 81.00 261 ALA A O 1
ATOM 2054 N N . ILE A 1 262 ? 23.814 -8.358 -4.976 1.00 73.44 262 ILE A N 1
ATOM 2055 C CA . ILE A 1 262 ? 23.249 -8.805 -6.259 1.00 73.44 262 ILE A CA 1
ATOM 2056 C C . ILE A 1 262 ? 24.008 -8.139 -7.404 1.00 73.44 262 ILE A C 1
ATOM 2058 O O . ILE A 1 262 ? 24.382 -8.812 -8.368 1.00 73.44 262 ILE A O 1
ATOM 2062 N N . ALA A 1 263 ? 24.288 -6.842 -7.266 1.00 70.25 263 ALA A N 1
ATOM 2063 C CA . ALA A 1 263 ? 25.000 -6.084 -8.272 1.00 70.25 263 ALA A CA 1
ATOM 2064 C C . ALA A 1 263 ? 26.447 -6.567 -8.456 1.00 70.25 263 ALA A C 1
ATOM 2066 O O . ALA A 1 263 ? 26.891 -6.726 -9.595 1.00 70.25 263 ALA A O 1
ATOM 2067 N N . ASP A 1 264 ? 27.153 -6.836 -7.357 1.00 82.38 264 ASP A N 1
ATOM 2068 C CA . ASP A 1 264 ? 28.538 -7.317 -7.337 1.00 82.38 264 ASP A CA 1
ATOM 2069 C C . ASP A 1 264 ? 28.662 -8.747 -7.872 1.00 82.38 264 ASP A C 1
ATOM 2071 O O . ASP A 1 264 ? 29.639 -9.095 -8.537 1.00 82.38 264 ASP A O 1
ATOM 2075 N N . SER A 1 265 ? 27.662 -9.590 -7.605 1.00 82.88 265 SER A N 1
ATOM 2076 C CA . SER A 1 265 ? 27.617 -10.961 -8.126 1.00 82.88 265 SER A CA 1
ATOM 2077 C C . SER A 1 265 ? 27.190 -11.043 -9.596 1.00 82.88 265 SER A C 1
ATOM 2079 O O . SER A 1 265 ? 27.315 -12.108 -10.203 1.00 82.88 265 SER A O 1
ATOM 2081 N N . GLY A 1 266 ? 26.692 -9.944 -10.179 1.00 77.44 266 GLY A N 1
ATOM 2082 C CA . GLY A 1 266 ? 26.113 -9.916 -11.525 1.00 77.44 266 GLY A CA 1
ATOM 2083 C C . GLY A 1 266 ? 24.850 -10.774 -11.654 1.00 77.44 266 GLY A C 1
ATOM 2084 O O . GLY A 1 266 ? 24.500 -11.202 -12.757 1.00 77.44 266 GLY A O 1
ATOM 2085 N N . ALA A 1 267 ? 24.190 -11.078 -10.532 1.00 76.25 267 ALA A N 1
ATOM 2086 C CA . ALA A 1 267 ? 23.038 -11.970 -10.494 1.00 76.25 267 ALA A CA 1
ATOM 2087 C C . ALA A 1 267 ? 21.830 -11.381 -11.235 1.00 76.25 267 ALA A C 1
ATOM 2089 O O . ALA A 1 267 ? 21.094 -12.113 -11.886 1.00 76.25 267 ALA A O 1
ATOM 2090 N N . ASP A 1 268 ? 21.653 -10.065 -11.204 1.00 69.44 268 ASP A N 1
ATOM 2091 C CA . ASP A 1 268 ? 20.623 -9.354 -11.959 1.00 69.44 268 ASP A CA 1
ATOM 2092 C C . ASP A 1 268 ? 20.815 -9.474 -13.481 1.00 69.44 268 ASP A C 1
ATOM 2094 O O . ASP A 1 268 ? 19.865 -9.764 -14.208 1.00 69.44 268 ASP A O 1
ATOM 2098 N N . ILE A 1 269 ? 22.058 -9.368 -13.966 1.00 74.94 269 ILE A N 1
ATOM 2099 C CA . ILE A 1 269 ? 22.404 -9.616 -15.375 1.00 74.94 269 ILE A CA 1
ATOM 2100 C C . ILE A 1 269 ? 22.165 -11.088 -15.722 1.00 74.94 269 ILE A C 1
ATOM 2102 O O . ILE A 1 269 ? 21.631 -11.398 -16.789 1.00 74.94 269 ILE A O 1
ATOM 2106 N N . PHE A 1 270 ? 22.523 -12.007 -14.821 1.00 79.69 270 PHE A N 1
ATOM 2107 C CA . PHE A 1 270 ? 22.239 -13.427 -14.997 1.00 79.69 270 PHE A CA 1
ATOM 2108 C C . PHE A 1 270 ? 20.732 -13.689 -15.109 1.00 79.69 270 PHE A C 1
ATOM 2110 O O . PHE A 1 270 ? 20.317 -14.343 -16.065 1.00 79.69 270 PHE A O 1
ATOM 2117 N N . PHE A 1 271 ? 19.905 -13.146 -14.210 1.00 73.31 271 PHE A N 1
ATOM 2118 C CA . PHE A 1 271 ? 18.449 -13.288 -14.272 1.00 73.31 271 PHE A CA 1
ATOM 2119 C C . PHE A 1 271 ? 17.880 -12.673 -15.550 1.00 73.31 271 PHE A C 1
ATOM 2121 O O . PHE A 1 271 ? 17.110 -13.339 -16.239 1.00 73.31 271 PHE A O 1
ATOM 2128 N N . ALA A 1 272 ? 18.319 -11.472 -15.933 1.00 70.00 272 ALA A N 1
ATOM 2129 C CA . ALA A 1 272 ? 17.938 -10.861 -17.204 1.00 70.00 272 ALA A CA 1
ATOM 2130 C C . ALA A 1 272 ? 18.310 -11.755 -18.400 1.00 70.00 272 ALA A C 1
ATOM 2132 O O . ALA A 1 272 ? 17.493 -11.964 -19.295 1.00 70.00 272 ALA A O 1
ATOM 2133 N N . SER A 1 273 ? 19.503 -12.357 -18.392 1.00 73.25 273 SER A N 1
ATOM 2134 C CA . SER A 1 273 ? 19.951 -13.270 -19.450 1.00 73.25 273 SER A CA 1
ATOM 2135 C C . SER A 1 273 ? 19.189 -14.603 -19.463 1.00 73.25 273 SER A C 1
ATOM 2137 O O . SER A 1 273 ? 18.883 -15.118 -20.534 1.00 73.25 273 SER A O 1
ATOM 2139 N N . ALA A 1 274 ? 18.813 -15.139 -18.299 1.00 71.50 274 ALA A N 1
ATOM 2140 C CA . ALA A 1 274 ? 18.024 -16.364 -18.178 1.00 71.50 274 ALA A CA 1
ATOM 2141 C C . ALA A 1 274 ? 16.570 -16.156 -18.638 1.00 71.50 274 ALA A C 1
ATOM 2143 O O . ALA A 1 274 ? 15.942 -17.057 -19.200 1.00 71.50 274 ALA A O 1
ATOM 2144 N N . LEU A 1 275 ? 16.045 -14.949 -18.420 1.00 67.56 275 LEU A N 1
ATOM 2145 C CA . LEU A 1 275 ? 14.741 -14.515 -18.911 1.00 67.56 275 LEU A CA 1
ATOM 2146 C C . LEU A 1 275 ? 14.776 -14.183 -20.409 1.00 67.56 275 LEU A C 1
ATOM 2148 O O . LEU A 1 275 ? 13.772 -14.387 -21.097 1.00 67.56 275 LEU A O 1
ATOM 2152 N N . SER A 1 276 ? 15.926 -13.741 -20.931 1.00 63.41 276 SER A N 1
ATOM 2153 C CA . SER A 1 276 ? 16.097 -13.435 -22.350 1.00 63.41 276 SER A CA 1
ATOM 2154 C C . SER A 1 276 ? 15.833 -14.676 -23.217 1.00 63.41 276 SER A C 1
ATOM 2156 O O . SER A 1 276 ? 16.514 -15.694 -23.125 1.00 63.41 276 SER A O 1
ATOM 2158 N N . GLY A 1 277 ? 14.780 -14.613 -24.038 1.00 65.75 277 GLY A N 1
ATOM 2159 C CA . GLY A 1 277 ? 14.357 -15.699 -24.932 1.00 65.75 277 GLY A CA 1
ATOM 2160 C C . GLY A 1 277 ? 13.340 -16.693 -24.352 1.00 65.75 277 GLY A C 1
ATOM 2161 O O . GLY A 1 277 ? 12.743 -17.437 -25.128 1.00 65.75 277 GLY A O 1
ATOM 2162 N N . SER A 1 278 ? 13.092 -16.681 -23.037 1.00 72.81 278 SER A N 1
ATOM 2163 C CA . SER A 1 278 ? 12.140 -17.592 -22.368 1.00 72.81 278 SER A CA 1
ATOM 2164 C C . SER A 1 278 ? 10.808 -16.919 -22.023 1.00 72.81 278 SER A C 1
ATOM 2166 O O . SER A 1 278 ? 9.766 -17.573 -22.004 1.00 72.81 278 SER A O 1
ATOM 2168 N N . LEU A 1 279 ? 10.843 -15.616 -21.733 1.00 76.44 279 LEU A N 1
ATOM 2169 C CA . LEU A 1 279 ? 9.697 -14.809 -21.319 1.00 76.44 279 LEU A CA 1
ATOM 2170 C C . LEU A 1 279 ? 9.668 -13.510 -22.127 1.00 76.44 279 LEU A C 1
ATOM 2172 O O . LEU A 1 279 ? 10.702 -12.870 -22.308 1.00 76.44 279 LEU A O 1
ATOM 2176 N N . ASP A 1 280 ? 8.486 -13.127 -22.614 1.00 87.88 280 ASP A N 1
ATOM 2177 C CA . ASP A 1 280 ? 8.283 -11.812 -23.227 1.00 87.88 280 ASP A CA 1
ATOM 2178 C C . ASP A 1 280 ? 8.444 -10.736 -22.133 1.00 87.88 280 ASP A C 1
ATOM 2180 O O . ASP A 1 280 ? 7.679 -10.767 -21.160 1.00 87.88 280 ASP A O 1
ATOM 2184 N N . PRO A 1 281 ? 9.399 -9.789 -22.253 1.00 86.12 281 PRO A N 1
ATOM 2185 C CA . PRO A 1 281 ? 9.591 -8.720 -21.271 1.00 86.12 281 PRO A CA 1
ATOM 2186 C C . PRO A 1 281 ? 8.316 -7.913 -20.989 1.00 86.12 281 PRO A C 1
ATOM 2188 O O . PRO A 1 281 ? 8.146 -7.387 -19.894 1.00 86.12 281 PRO A O 1
ATOM 2191 N N . ARG A 1 282 ? 7.370 -7.877 -21.934 1.00 90.94 282 ARG A N 1
ATOM 2192 C CA . ARG A 1 282 ? 6.061 -7.223 -21.784 1.00 90.94 282 ARG A CA 1
ATOM 2193 C C . ARG A 1 282 ? 5.160 -7.875 -20.739 1.00 90.94 282 ARG A C 1
ATOM 2195 O O . ARG A 1 282 ? 4.294 -7.215 -20.174 1.00 90.94 282 ARG A O 1
ATOM 2202 N N . ALA A 1 283 ? 5.356 -9.162 -20.452 1.00 91.56 283 ALA A N 1
ATOM 2203 C CA . ALA A 1 283 ? 4.624 -9.873 -19.405 1.00 91.56 283 ALA A CA 1
ATOM 2204 C C . ALA A 1 283 ? 5.226 -9.660 -18.005 1.00 91.56 283 ALA A C 1
ATOM 2206 O O . ALA A 1 283 ? 4.600 -10.027 -17.005 1.00 91.56 283 ALA A O 1
ATOM 2207 N N . LEU A 1 284 ? 6.427 -9.077 -17.921 1.00 91.31 284 LEU A N 1
ATOM 2208 C CA . LEU A 1 284 ? 7.172 -8.930 -16.675 1.00 91.31 284 LEU A CA 1
ATOM 2209 C C . LEU A 1 284 ? 6.404 -8.155 -15.594 1.00 91.31 284 LEU A C 1
ATOM 2211 O O . LEU A 1 284 ? 6.379 -8.655 -14.469 1.00 91.31 284 LEU A O 1
ATOM 2215 N N . PRO A 1 285 ? 5.709 -7.031 -15.876 1.00 95.12 285 PRO A N 1
ATOM 2216 C CA . PRO A 1 285 ? 4.949 -6.322 -14.847 1.00 95.12 285 PRO A CA 1
ATOM 2217 C C . PRO A 1 285 ? 3.838 -7.184 -14.236 1.00 95.12 285 PRO A C 1
ATOM 2219 O O . PRO A 1 285 ? 3.690 -7.248 -13.019 1.00 95.12 285 PRO A O 1
ATOM 2222 N N . ALA A 1 286 ? 3.095 -7.925 -15.064 1.00 96.00 286 ALA A N 1
ATOM 2223 C CA . ALA A 1 286 ? 2.026 -8.804 -14.592 1.00 96.00 286 ALA A CA 1
ATOM 2224 C C . ALA A 1 286 ? 2.566 -9.950 -13.721 1.00 96.00 286 ALA A C 1
ATOM 2226 O O . ALA A 1 286 ? 2.016 -10.234 -12.658 1.00 96.00 286 ALA A O 1
ATOM 2227 N N . LEU A 1 287 ? 3.670 -10.577 -14.140 1.00 94.00 287 LEU A N 1
ATOM 2228 C CA . LEU A 1 287 ? 4.334 -11.620 -13.356 1.00 94.00 287 LEU A CA 1
ATOM 2229 C C . LEU A 1 287 ? 4.882 -11.063 -12.036 1.00 94.00 287 LEU A C 1
ATOM 2231 O O . LEU A 1 287 ? 4.725 -11.681 -10.986 1.00 94.00 287 LEU A O 1
ATOM 2235 N N . THR A 1 288 ? 5.478 -9.876 -12.091 1.00 95.00 288 THR A N 1
ATOM 2236 C CA . THR A 1 288 ? 6.022 -9.169 -10.930 1.00 95.00 288 THR A CA 1
ATOM 2237 C C . THR A 1 288 ? 4.945 -8.882 -9.898 1.00 95.00 288 THR A C 1
ATOM 2239 O O . THR A 1 288 ? 5.160 -9.157 -8.721 1.00 95.00 288 THR A O 1
ATOM 2242 N N . PHE A 1 289 ? 3.769 -8.410 -10.325 1.00 97.88 289 PHE A N 1
ATOM 2243 C CA . PHE A 1 289 ? 2.634 -8.204 -9.426 1.00 97.88 289 PHE A CA 1
ATOM 2244 C C . PHE A 1 289 ? 2.253 -9.499 -8.702 1.00 97.88 289 PHE A C 1
ATOM 2246 O O . PHE A 1 289 ? 2.078 -9.489 -7.489 1.00 97.88 289 PHE A O 1
ATOM 2253 N N . VAL A 1 290 ? 2.156 -10.623 -9.424 1.00 96.88 290 VAL A N 1
ATOM 2254 C CA . VAL A 1 290 ? 1.789 -11.923 -8.835 1.00 96.88 290 VAL A CA 1
ATOM 2255 C C . VAL A 1 290 ? 2.856 -12.414 -7.854 1.00 96.88 290 VAL A C 1
ATOM 2257 O O . VAL A 1 290 ? 2.520 -12.891 -6.772 1.00 96.88 290 VAL A O 1
ATOM 2260 N N . ILE A 1 291 ? 4.138 -12.276 -8.195 1.00 94.31 291 ILE A N 1
ATOM 2261 C CA . ILE A 1 291 ? 5.245 -12.650 -7.305 1.00 94.31 291 ILE A CA 1
ATOM 2262 C C . ILE A 1 291 ? 5.232 -11.779 -6.043 1.00 94.31 291 ILE A C 1
ATOM 2264 O O . ILE A 1 291 ? 5.304 -12.313 -4.937 1.00 94.31 291 ILE A O 1
ATOM 2268 N N . ALA A 1 292 ? 5.081 -10.461 -6.192 1.00 96.38 292 ALA A N 1
ATOM 2269 C CA . ALA A 1 292 ? 4.976 -9.525 -5.076 1.00 96.38 292 ALA A CA 1
ATOM 2270 C C . ALA A 1 292 ? 3.768 -9.830 -4.185 1.00 96.38 292 ALA A C 1
ATOM 2272 O O . ALA A 1 292 ? 3.909 -9.894 -2.968 1.00 96.38 292 ALA A O 1
ATOM 2273 N N . ALA A 1 293 ? 2.613 -10.107 -4.787 1.00 96.19 293 ALA A N 1
ATOM 22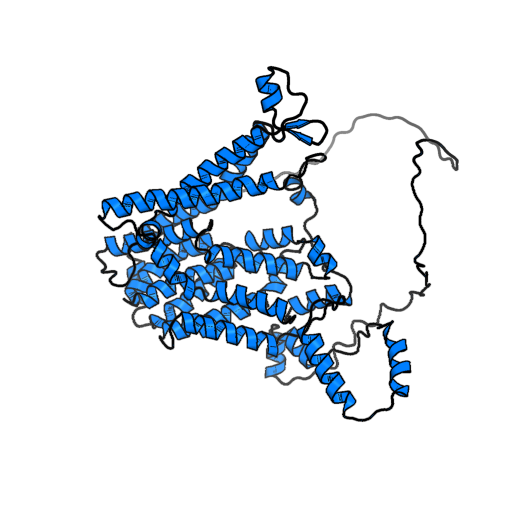74 C CA . ALA A 1 293 ? 1.401 -10.512 -4.091 1.00 96.19 293 ALA A CA 1
ATOM 2275 C C . ALA A 1 293 ? 1.614 -11.760 -3.227 1.00 96.19 293 ALA A C 1
ATOM 2277 O O . ALA A 1 293 ? 1.255 -11.763 -2.052 1.00 96.19 293 ALA A O 1
ATOM 2278 N N . VAL A 1 294 ? 2.231 -12.807 -3.783 1.00 93.62 294 VAL A N 1
ATOM 2279 C CA . VAL A 1 294 ? 2.483 -14.060 -3.058 1.00 93.62 294 VAL A CA 1
ATOM 2280 C C . VAL A 1 294 ? 3.507 -13.864 -1.943 1.00 93.62 294 VAL A C 1
ATOM 2282 O O . VAL A 1 294 ? 3.266 -14.297 -0.819 1.00 93.62 294 VAL A O 1
ATOM 2285 N N . ILE A 1 295 ? 4.632 -13.197 -2.221 1.00 90.50 295 ILE A N 1
ATOM 2286 C CA . ILE A 1 295 ? 5.664 -12.943 -1.206 1.00 90.50 295 ILE A CA 1
ATOM 2287 C C . ILE A 1 295 ? 5.086 -12.104 -0.070 1.00 90.50 295 ILE A C 1
ATOM 2289 O O . ILE A 1 295 ? 5.276 -12.448 1.095 1.00 90.50 295 ILE A O 1
ATOM 2293 N N . SER A 1 296 ? 4.341 -11.048 -0.388 1.00 92.81 296 SER A N 1
ATOM 2294 C CA . SER A 1 296 ? 3.764 -10.174 0.628 1.00 92.81 296 SER A CA 1
ATOM 2295 C C . SER A 1 296 ? 2.680 -10.870 1.442 1.00 92.81 296 SER A C 1
ATOM 2297 O O . SER A 1 296 ? 2.689 -10.769 2.665 1.00 92.81 296 SER A O 1
ATOM 2299 N N . PHE A 1 297 ? 1.840 -11.692 0.807 1.00 90.56 297 PHE A N 1
ATOM 2300 C CA . PHE A 1 297 ? 0.869 -12.520 1.518 1.00 90.56 297 PHE A CA 1
ATOM 2301 C C . PHE A 1 297 ? 1.549 -13.511 2.477 1.00 90.56 297 PHE A C 1
ATOM 2303 O O . PHE A 1 297 ? 1.114 -13.675 3.614 1.00 90.56 297 PHE A O 1
ATOM 2310 N N . CYS A 1 298 ? 2.638 -14.159 2.052 1.00 85.50 298 CYS A N 1
ATOM 2311 C CA . CYS A 1 298 ? 3.373 -15.112 2.887 1.00 85.50 298 CYS A CA 1
ATOM 2312 C C . CYS A 1 298 ? 4.185 -14.452 4.008 1.00 85.50 298 CYS A C 1
ATOM 2314 O O . CYS A 1 298 ? 4.382 -15.068 5.052 1.00 85.50 298 CYS A O 1
ATOM 2316 N N . THR A 1 299 ? 4.699 -13.243 3.781 1.00 83.06 299 THR A N 1
ATOM 2317 C CA . THR A 1 299 ? 5.572 -12.541 4.737 1.00 83.06 299 THR A CA 1
ATOM 2318 C C . THR A 1 299 ? 4.817 -11.604 5.670 1.00 83.06 299 THR A C 1
ATOM 2320 O O . THR A 1 299 ? 5.355 -11.260 6.717 1.00 83.06 299 THR A O 1
ATOM 2323 N N . GLY A 1 300 ? 3.594 -11.191 5.324 1.00 82.00 300 GLY A N 1
ATOM 2324 C CA . GLY A 1 300 ? 2.823 -10.248 6.134 1.00 82.00 300 GLY A CA 1
ATOM 2325 C C . GLY A 1 300 ? 3.345 -8.819 6.094 1.00 82.00 300 GLY A C 1
ATOM 2326 O O . GLY A 1 300 ? 3.040 -8.047 6.993 1.00 82.00 300 GLY A O 1
ATOM 2327 N N . THR A 1 301 ? 4.182 -8.474 5.111 1.00 84.69 301 THR A N 1
ATOM 2328 C CA . THR A 1 301 ? 4.771 -7.137 5.022 1.00 84.69 301 THR A CA 1
ATOM 2329 C C . THR A 1 301 ? 4.900 -6.658 3.582 1.00 84.69 301 THR A C 1
ATOM 2331 O O . THR A 1 301 ? 5.480 -7.314 2.707 1.00 84.69 301 THR A O 1
ATOM 2334 N N . SER A 1 302 ? 4.382 -5.461 3.331 1.00 88.94 302 SER A N 1
ATOM 2335 C CA . SER A 1 302 ? 4.579 -4.724 2.081 1.00 88.94 302 SER A CA 1
ATOM 2336 C C . SER A 1 302 ? 6.018 -4.212 1.961 1.00 88.94 302 SER A C 1
ATOM 2338 O O . SER A 1 302 ? 6.665 -4.430 0.938 1.00 88.94 302 SER A O 1
ATOM 2340 N N . TRP A 1 303 ? 6.563 -3.612 3.023 1.00 86.50 303 TRP A N 1
ATOM 2341 C CA . TRP A 1 303 ? 7.898 -3.001 3.012 1.00 86.50 303 TRP A CA 1
ATOM 2342 C C . TRP A 1 303 ? 8.994 -4.046 2.796 1.00 86.50 303 TRP A C 1
ATOM 2344 O O . TRP A 1 303 ? 9.862 -3.860 1.946 1.00 86.50 303 TRP A O 1
ATOM 2354 N N . GLY A 1 304 ? 8.915 -5.189 3.488 1.00 82.25 304 GLY A N 1
ATOM 2355 C CA . GLY A 1 304 ? 9.856 -6.293 3.278 1.00 82.25 304 GLY A CA 1
ATOM 2356 C C . GLY A 1 304 ? 9.808 -6.840 1.851 1.00 82.25 304 GLY A C 1
ATOM 2357 O O . GLY A 1 304 ? 10.848 -7.093 1.246 1.00 82.25 304 GLY A O 1
ATOM 2358 N N . THR A 1 305 ? 8.612 -6.949 1.272 1.00 89.62 305 THR A N 1
ATOM 2359 C CA . THR A 1 305 ? 8.442 -7.413 -0.112 1.00 89.62 305 THR A CA 1
ATOM 2360 C C . THR A 1 305 ? 9.062 -6.448 -1.118 1.00 89.62 305 THR A C 1
ATOM 2362 O O . THR A 1 305 ? 9.776 -6.880 -2.023 1.00 89.62 305 THR A O 1
ATOM 2365 N N . MET A 1 306 ? 8.838 -5.143 -0.946 1.00 91.62 306 MET A N 1
ATOM 2366 C CA . MET A 1 306 ? 9.457 -4.113 -1.783 1.00 91.62 306 MET A CA 1
ATOM 2367 C C . MET A 1 306 ? 10.986 -4.179 -1.671 1.00 91.62 306 MET A C 1
ATOM 2369 O O . MET A 1 306 ? 11.668 -4.277 -2.686 1.00 91.62 306 MET A O 1
ATOM 2373 N N . SER A 1 307 ? 11.525 -4.249 -0.453 1.00 85.00 307 SER A N 1
ATOM 2374 C CA . SER A 1 307 ? 12.964 -4.389 -0.204 1.00 85.00 307 SER A CA 1
ATOM 2375 C C . SER A 1 307 ? 13.600 -5.615 -0.863 1.00 85.00 307 SER A C 1
ATOM 2377 O O . SER A 1 307 ? 14.749 -5.546 -1.286 1.00 85.00 307 SER A O 1
ATOM 2379 N N . ILE A 1 308 ? 12.875 -6.732 -0.966 1.00 83.38 308 ILE A N 1
ATOM 2380 C CA . ILE A 1 308 ? 13.365 -7.939 -1.646 1.00 83.38 308 ILE A CA 1
ATOM 2381 C C . ILE A 1 308 ? 13.323 -7.765 -3.168 1.00 83.38 308 ILE A C 1
ATOM 2383 O O . ILE A 1 308 ? 14.263 -8.148 -3.862 1.00 83.38 308 ILE A O 1
ATOM 2387 N N . LEU A 1 309 ? 12.227 -7.224 -3.706 1.00 90.56 309 LEU A N 1
ATOM 2388 C CA . LEU A 1 309 ? 11.972 -7.252 -5.147 1.00 90.56 309 LEU A CA 1
ATOM 2389 C C . LEU A 1 309 ? 12.593 -6.094 -5.916 1.00 90.56 309 LEU A C 1
ATOM 2391 O O . LEU A 1 309 ? 12.978 -6.306 -7.062 1.00 90.56 309 LEU A O 1
ATOM 2395 N N . PHE A 1 310 ? 12.723 -4.908 -5.322 1.00 91.38 310 PHE A N 1
ATOM 2396 C CA . PHE A 1 310 ? 13.365 -3.764 -5.973 1.00 91.38 310 PHE A CA 1
ATOM 2397 C C . PHE A 1 310 ? 14.768 -4.080 -6.509 1.00 91.38 310 PHE A C 1
ATOM 2399 O O . PHE A 1 310 ? 14.952 -3.966 -7.722 1.00 91.38 310 PHE A O 1
ATOM 2406 N N . PRO A 1 311 ? 15.722 -4.557 -5.686 1.00 85.56 311 PRO A N 1
ATOM 2407 C CA . PRO A 1 311 ? 17.087 -4.816 -6.147 1.00 85.56 311 PRO A CA 1
ATOM 2408 C C . PRO A 1 311 ? 17.203 -5.939 -7.184 1.00 85.56 311 PRO A C 1
ATOM 2410 O O . PRO A 1 311 ? 18.203 -6.033 -7.888 1.00 85.56 311 PRO A O 1
ATOM 2413 N N . ILE A 1 312 ? 16.199 -6.815 -7.279 1.00 84.69 312 ILE A N 1
ATOM 2414 C CA . ILE A 1 312 ? 16.211 -7.953 -8.203 1.00 84.69 312 ILE A CA 1
ATOM 2415 C C . ILE A 1 312 ? 15.498 -7.585 -9.503 1.00 84.69 312 ILE A C 1
ATOM 2417 O O . ILE A 1 312 ? 16.055 -7.708 -10.593 1.00 84.69 312 ILE A O 1
ATOM 2421 N N . ILE A 1 313 ? 14.238 -7.170 -9.402 1.00 89.62 313 ILE A N 1
ATOM 2422 C CA . ILE A 1 313 ? 13.331 -7.067 -10.542 1.00 89.62 313 ILE A CA 1
ATOM 2423 C C . ILE A 1 313 ? 13.506 -5.741 -11.277 1.00 89.62 313 ILE A C 1
ATOM 2425 O O . ILE A 1 313 ? 13.424 -5.738 -12.503 1.00 89.62 313 ILE A O 1
ATOM 2429 N N . VAL A 1 314 ? 13.770 -4.629 -10.584 1.00 91.06 314 VAL A N 1
ATOM 2430 C CA . VAL A 1 314 ? 13.856 -3.314 -11.241 1.00 91.06 314 VAL A CA 1
ATOM 2431 C C . VAL A 1 314 ? 15.044 -3.254 -12.211 1.00 91.06 314 VAL A C 1
ATOM 2433 O O . VAL A 1 314 ? 14.794 -2.996 -13.394 1.00 91.06 314 VAL A O 1
ATOM 2436 N N . PRO A 1 315 ? 16.289 -3.609 -11.825 1.00 87.44 315 PRO A N 1
ATOM 2437 C CA . PRO A 1 315 ? 17.393 -3.685 -12.784 1.00 87.44 315 PRO A CA 1
ATOM 2438 C C . PRO A 1 315 ? 17.124 -4.709 -13.892 1.00 87.44 315 PRO A C 1
ATOM 2440 O O . PRO A 1 315 ? 17.318 -4.420 -15.073 1.00 87.44 315 PRO A O 1
ATOM 2443 N N . THR A 1 316 ? 16.594 -5.885 -13.534 1.00 85.69 316 THR A N 1
ATOM 2444 C CA . THR A 1 316 ? 16.244 -6.938 -14.502 1.00 85.69 316 THR A CA 1
ATOM 2445 C C . THR A 1 316 ? 15.249 -6.441 -15.553 1.00 85.69 316 THR A C 1
ATOM 2447 O O . THR A 1 316 ? 15.404 -6.750 -16.733 1.00 85.69 316 THR A O 1
ATOM 2450 N N . SER A 1 317 ? 14.253 -5.644 -15.156 1.00 89.44 317 SER A N 1
ATOM 2451 C CA . SER A 1 317 ? 13.253 -5.081 -16.068 1.00 89.44 317 SER A CA 1
ATOM 2452 C C . SER A 1 317 ? 13.878 -4.134 -17.087 1.00 89.44 317 SER A C 1
ATOM 2454 O O . SER A 1 317 ? 13.560 -4.220 -18.275 1.00 89.44 317 SER A O 1
ATOM 2456 N N . TRP A 1 318 ? 14.842 -3.316 -16.654 1.00 89.69 318 TRP A N 1
ATOM 2457 C CA . TRP A 1 318 ? 15.592 -2.441 -17.544 1.00 89.69 318 TRP A CA 1
ATOM 2458 C C . TRP A 1 318 ? 16.423 -3.246 -18.543 1.00 89.69 318 TRP A C 1
ATOM 2460 O O . TRP A 1 318 ? 16.321 -3.030 -19.750 1.00 89.69 318 TRP A O 1
ATOM 2470 N N . TYR A 1 319 ? 17.195 -4.226 -18.067 1.00 86.06 319 TYR A N 1
ATOM 2471 C CA . TYR A 1 319 ? 18.043 -5.051 -18.930 1.00 86.06 319 TYR A CA 1
ATOM 2472 C C . TYR A 1 319 ? 17.249 -5.915 -19.916 1.00 86.06 319 TYR A C 1
ATOM 2474 O O . TYR A 1 319 ? 17.698 -6.108 -21.047 1.00 86.06 319 TYR A O 1
ATOM 2482 N N . ALA A 1 320 ? 16.088 -6.430 -19.505 1.00 85.19 320 ALA A N 1
ATOM 2483 C CA . ALA A 1 320 ? 15.261 -7.301 -20.331 1.00 85.19 320 ALA A CA 1
ATOM 2484 C C . ALA A 1 320 ? 14.452 -6.534 -21.388 1.00 85.19 320 ALA A C 1
ATOM 2486 O O . ALA A 1 320 ? 14.332 -7.012 -22.516 1.00 85.19 320 ALA A O 1
ATOM 2487 N N . ALA A 1 321 ? 13.886 -5.373 -21.037 1.00 85.75 321 ALA A N 1
ATOM 2488 C CA . ALA A 1 321 ? 12.977 -4.633 -21.914 1.00 85.75 321 ALA A CA 1
ATOM 2489 C C . ALA A 1 321 ? 13.633 -3.455 -22.646 1.00 85.75 321 ALA A C 1
ATOM 2491 O O . ALA A 1 321 ? 13.267 -3.190 -23.790 1.00 85.75 321 ALA A O 1
ATOM 2492 N N . ARG A 1 322 ? 14.587 -2.756 -22.009 1.00 86.19 322 ARG A N 1
ATOM 2493 C CA . ARG A 1 322 ? 15.155 -1.481 -22.496 1.00 86.19 322 ARG A CA 1
ATOM 2494 C C . ARG A 1 322 ? 14.076 -0.442 -22.838 1.00 86.19 322 ARG A C 1
ATOM 2496 O O . ARG A 1 322 ? 14.215 0.313 -23.795 1.00 86.19 322 ARG A O 1
ATOM 2503 N N . ASP A 1 323 ? 12.994 -0.445 -22.066 1.00 89.00 323 ASP A N 1
ATOM 2504 C CA . ASP A 1 323 ? 11.799 0.363 -22.292 1.00 89.00 323 ASP A CA 1
ATOM 2505 C C . ASP A 1 323 ? 11.387 1.033 -20.977 1.00 89.00 323 ASP A C 1
ATOM 2507 O O . ASP A 1 323 ? 11.171 0.353 -19.966 1.00 89.00 323 ASP A O 1
ATOM 2511 N N . SER A 1 324 ? 11.291 2.365 -20.990 1.00 91.19 324 SER A N 1
ATOM 2512 C CA . SER A 1 324 ? 10.918 3.152 -19.816 1.00 91.19 324 SER A CA 1
ATOM 2513 C C . SER A 1 324 ? 9.476 2.898 -19.372 1.00 91.19 324 SER A C 1
ATOM 2515 O O . SER A 1 324 ? 9.204 2.925 -18.172 1.00 91.19 324 SER A O 1
ATOM 2517 N N . GLU A 1 325 ? 8.561 2.571 -20.290 1.00 91.44 325 GLU A N 1
ATOM 2518 C CA . GLU A 1 325 ? 7.168 2.269 -19.951 1.00 91.44 325 GLU A CA 1
ATOM 2519 C C . GLU A 1 325 ? 7.082 0.956 -19.164 1.00 91.44 325 GLU A C 1
ATOM 2521 O O . GLU A 1 325 ? 6.468 0.907 -18.098 1.00 91.44 325 GLU A O 1
ATOM 2526 N N . ILE A 1 326 ? 7.771 -0.097 -19.622 1.00 92.69 326 ILE A N 1
ATOM 2527 C CA . ILE A 1 326 ? 7.819 -1.392 -18.920 1.00 92.69 326 ILE A CA 1
ATOM 2528 C C . ILE A 1 326 ? 8.552 -1.261 -17.582 1.00 92.69 326 ILE A C 1
ATOM 2530 O O . ILE A 1 326 ? 8.138 -1.878 -16.597 1.00 92.69 326 ILE A O 1
ATOM 2534 N N . PHE A 1 327 ? 9.603 -0.445 -17.520 1.00 93.94 327 PHE A N 1
ATOM 2535 C CA . PHE A 1 327 ? 10.336 -0.158 -16.288 1.00 93.94 327 PHE A CA 1
ATOM 2536 C C . PHE A 1 327 ? 9.429 0.471 -15.217 1.00 93.94 327 PHE A C 1
ATOM 2538 O O . PHE A 1 327 ? 9.282 -0.082 -14.124 1.00 93.94 327 PHE A O 1
ATOM 2545 N N . ILE A 1 328 ? 8.738 1.566 -15.556 1.00 94.88 328 ILE A N 1
ATOM 2546 C CA . ILE A 1 328 ? 7.801 2.257 -14.653 1.00 94.88 328 ILE A CA 1
ATOM 2547 C C . ILE A 1 328 ? 6.642 1.330 -14.264 1.00 94.88 328 ILE A C 1
ATOM 2549 O O . ILE A 1 328 ? 6.272 1.239 -13.089 1.00 94.88 328 ILE A O 1
ATOM 2553 N N . LEU A 1 329 ? 6.097 0.580 -15.227 1.00 96.00 329 LEU A N 1
ATOM 2554 C CA . LEU A 1 329 ? 5.008 -0.366 -14.993 1.00 96.00 329 LEU A CA 1
ATOM 2555 C C . LEU A 1 329 ? 5.423 -1.506 -14.051 1.00 96.00 329 LEU A C 1
ATOM 2557 O O . LEU A 1 329 ? 4.619 -1.955 -13.235 1.00 96.00 329 LEU A O 1
ATOM 2561 N N . THR A 1 330 ? 6.680 -1.951 -14.125 1.00 96.12 330 THR A N 1
ATOM 2562 C CA . THR A 1 330 ? 7.232 -2.986 -13.243 1.00 96.12 330 THR A CA 1
ATOM 2563 C C . THR A 1 330 ? 7.420 -2.468 -11.820 1.00 96.12 330 THR A C 1
ATOM 2565 O O . THR A 1 330 ? 7.005 -3.143 -10.880 1.00 96.12 330 THR A O 1
ATOM 2568 N N . ILE A 1 331 ? 7.955 -1.254 -11.640 1.00 96.88 331 ILE A N 1
ATOM 2569 C CA . ILE A 1 331 ? 8.027 -0.599 -10.320 1.00 96.88 331 ILE A CA 1
ATOM 2570 C C . ILE A 1 331 ? 6.623 -0.503 -9.710 1.00 96.88 331 ILE A C 1
ATOM 2572 O O . ILE A 1 331 ? 6.394 -0.911 -8.570 1.00 96.88 331 ILE A O 1
ATOM 2576 N N . SER A 1 332 ? 5.655 -0.042 -10.502 1.00 97.06 332 SER A N 1
ATOM 2577 C CA . SER A 1 332 ? 4.256 0.051 -10.089 1.00 97.06 332 SER A CA 1
ATOM 2578 C C . SER A 1 332 ? 3.655 -1.304 -9.693 1.00 97.06 332 SER A C 1
ATOM 2580 O O . SER A 1 332 ? 2.902 -1.390 -8.717 1.00 97.06 332 SER A O 1
ATOM 2582 N N . ALA A 1 333 ? 4.016 -2.375 -10.407 1.00 97.75 333 ALA A N 1
ATOM 2583 C CA . ALA A 1 333 ? 3.589 -3.741 -10.121 1.00 97.75 333 ALA A CA 1
ATOM 2584 C C . ALA A 1 333 ? 4.159 -4.291 -8.808 1.00 97.75 333 ALA A C 1
ATOM 2586 O O . ALA A 1 333 ? 3.412 -4.923 -8.059 1.00 97.75 333 ALA A O 1
ATOM 2587 N N . ILE A 1 334 ? 5.438 -4.028 -8.500 1.00 97.62 334 ILE A N 1
ATOM 2588 C CA . ILE A 1 334 ? 6.048 -4.409 -7.212 1.00 97.62 334 ILE A CA 1
ATOM 2589 C C . ILE A 1 334 ? 5.265 -3.764 -6.074 1.00 97.62 334 ILE A C 1
ATOM 2591 O O . ILE A 1 334 ? 4.825 -4.447 -5.151 1.00 97.62 334 ILE A O 1
ATOM 2595 N N . LEU A 1 335 ? 5.062 -2.451 -6.166 1.00 96.81 335 LEU A N 1
ATOM 2596 C CA . LEU A 1 335 ? 4.448 -1.672 -5.100 1.00 96.81 335 LEU A CA 1
ATOM 2597 C C . LEU A 1 335 ? 2.973 -2.049 -4.907 1.00 96.81 335 LEU A C 1
ATOM 2599 O O . LEU A 1 335 ? 2.520 -2.259 -3.785 1.00 96.81 335 LEU A O 1
ATOM 2603 N N . SER A 1 336 ? 2.236 -2.235 -6.002 1.00 97.31 336 SER A N 1
ATOM 2604 C CA . SER A 1 336 ? 0.828 -2.644 -5.963 1.00 97.31 336 SER A CA 1
ATOM 2605 C C . SER A 1 336 ? 0.635 -4.083 -5.480 1.00 97.31 336 SER A C 1
ATOM 2607 O O . SER A 1 336 ? -0.306 -4.352 -4.734 1.00 97.31 336 SER A O 1
ATOM 2609 N N . GLY A 1 337 ? 1.505 -5.011 -5.891 1.00 97.06 337 GLY A N 1
ATOM 2610 C CA . GLY A 1 337 ? 1.448 -6.408 -5.456 1.00 97.06 337 GLY A CA 1
ATOM 2611 C C . GLY A 1 337 ? 1.827 -6.563 -3.984 1.00 97.06 337 GLY A C 1
ATOM 2612 O O . GLY A 1 337 ? 1.176 -7.315 -3.262 1.00 97.06 337 GLY A O 1
ATOM 2613 N N . ALA A 1 338 ? 2.806 -5.785 -3.516 1.00 95.69 338 ALA A N 1
ATOM 2614 C CA . ALA A 1 338 ? 3.148 -5.700 -2.102 1.00 95.69 338 ALA A CA 1
ATOM 2615 C C . ALA A 1 338 ? 1.971 -5.174 -1.263 1.00 95.69 338 ALA A C 1
ATOM 2617 O O . ALA A 1 338 ? 1.679 -5.732 -0.216 1.00 95.69 338 ALA A O 1
ATOM 2618 N N . VAL A 1 339 ? 1.237 -4.159 -1.734 1.00 95.19 339 VAL A N 1
ATOM 2619 C CA . VAL A 1 339 ? 0.025 -3.688 -1.038 1.00 95.19 339 VAL A CA 1
ATOM 2620 C C . VAL A 1 339 ? -1.069 -4.758 -1.015 1.00 95.19 339 VAL A C 1
ATOM 2622 O O . VAL A 1 339 ? -1.672 -4.970 0.032 1.00 95.19 339 VAL A O 1
ATOM 2625 N N . PHE A 1 340 ? -1.322 -5.441 -2.140 1.00 96.06 340 PHE A N 1
ATOM 2626 C CA . PHE A 1 340 ? -2.312 -6.525 -2.208 1.00 96.06 340 PHE A CA 1
ATOM 2627 C C . PHE A 1 340 ? -2.044 -7.601 -1.158 1.00 96.06 340 PHE A C 1
ATOM 2629 O O . PHE A 1 340 ? -2.953 -7.951 -0.410 1.00 96.06 340 PHE A O 1
ATOM 2636 N N . GLY A 1 341 ? -0.822 -8.139 -1.113 1.00 92.50 341 GLY A N 1
ATOM 2637 C CA . GLY A 1 341 ? -0.523 -9.270 -0.238 1.00 92.50 341 GLY A CA 1
ATOM 2638 C C . GLY A 1 341 ? -0.554 -8.886 1.238 1.00 92.50 341 GLY A C 1
ATOM 2639 O O . GLY A 1 341 ? -1.064 -9.658 2.046 1.00 92.50 341 GLY A O 1
ATOM 2640 N N . ASP A 1 342 ? -0.078 -7.683 1.560 1.00 90.19 342 ASP A N 1
ATOM 2641 C CA . ASP A 1 342 ? 0.018 -7.171 2.924 1.00 90.19 342 ASP A CA 1
ATOM 2642 C C . ASP A 1 342 ? -1.351 -7.042 3.592 1.00 90.19 342 ASP A C 1
ATOM 2644 O O . ASP A 1 342 ? -1.555 -7.584 4.665 1.00 90.19 342 ASP A O 1
ATOM 2648 N N . HIS A 1 343 ? -2.343 -6.416 2.959 1.00 87.69 343 HIS A N 1
ATOM 2649 C CA . HIS A 1 343 ? -3.609 -6.195 3.666 1.00 87.69 343 HIS A CA 1
ATOM 2650 C C . HIS A 1 343 ? -4.543 -7.418 3.675 1.00 87.69 343 HIS A C 1
ATOM 2652 O O . HIS A 1 343 ? -5.572 -7.378 4.342 1.00 87.69 343 HIS A O 1
ATOM 2658 N N . CYS A 1 344 ? -4.269 -8.482 2.905 1.00 88.31 344 CYS A N 1
ATOM 2659 C CA . CYS A 1 344 ? -5.155 -9.655 2.827 1.00 88.31 344 CYS A CA 1
ATOM 2660 C C . CYS A 1 344 ? -4.629 -10.903 3.549 1.00 88.31 344 CYS A C 1
ATOM 2662 O O . CYS A 1 344 ? -5.240 -11.968 3.438 1.00 88.31 344 CYS A O 1
ATOM 2664 N N . THR A 1 345 ? -3.532 -10.786 4.302 1.00 89.25 345 THR A N 1
ATOM 2665 C CA . THR A 1 345 ? -2.909 -11.888 5.052 1.00 89.25 345 THR A CA 1
ATOM 2666 C C . THR A 1 345 ? -3.136 -11.752 6.561 1.00 89.25 345 THR A C 1
ATOM 2668 O O . THR A 1 345 ? -3.009 -10.657 7.105 1.00 89.25 345 THR A O 1
ATOM 2671 N N . PRO A 1 346 ? -3.423 -12.849 7.292 1.00 84.44 346 PRO A N 1
ATOM 2672 C CA . PRO A 1 346 ? -3.800 -12.772 8.708 1.00 84.44 346 PRO A CA 1
ATOM 2673 C C . PRO A 1 346 ? -2.644 -12.379 9.638 1.00 84.44 346 PRO A C 1
ATOM 2675 O O . PRO A 1 346 ? -2.861 -12.153 10.825 1.00 84.44 346 PRO A O 1
ATOM 2678 N N . ILE A 1 347 ? -1.416 -12.345 9.121 1.00 82.44 347 ILE A N 1
ATOM 2679 C CA . ILE A 1 347 ? -0.200 -12.044 9.882 1.00 82.44 347 ILE A CA 1
ATOM 2680 C C . ILE A 1 347 ? 0.306 -10.611 9.673 1.00 82.44 347 ILE A C 1
ATOM 2682 O O . ILE A 1 347 ? 1.304 -10.249 10.286 1.00 82.44 347 ILE A O 1
ATOM 2686 N N . SER A 1 348 ? -0.338 -9.810 8.816 1.00 85.69 348 SER A N 1
ATOM 2687 C CA . SER A 1 348 ? 0.088 -8.427 8.577 1.00 85.69 348 SER A CA 1
ATOM 2688 C C . SER A 1 348 ? -0.310 -7.497 9.713 1.00 85.69 348 SER A C 1
ATOM 2690 O O . SER A 1 348 ? -1.430 -7.560 10.224 1.00 85.69 348 SER A O 1
ATOM 2692 N N . ASP A 1 349 ? 0.574 -6.551 10.029 1.00 81.94 349 ASP A N 1
ATOM 2693 C CA . ASP A 1 349 ? 0.320 -5.472 10.983 1.00 81.94 349 ASP A CA 1
ATOM 2694 C C . ASP A 1 349 ? -0.929 -4.657 10.608 1.00 81.94 349 ASP A C 1
ATOM 2696 O O . ASP A 1 349 ? -1.703 -4.265 11.482 1.00 81.94 349 ASP A O 1
ATOM 2700 N N . THR A 1 350 ? -1.162 -4.424 9.310 1.00 84.81 350 THR A N 1
ATOM 2701 C CA . THR A 1 350 ? -2.322 -3.654 8.821 1.00 84.81 350 THR A CA 1
ATOM 2702 C C . THR A 1 350 ? -3.633 -4.408 9.041 1.00 84.81 350 THR A C 1
ATOM 2704 O O . THR A 1 350 ? -4.589 -3.852 9.596 1.00 84.81 350 THR A O 1
ATOM 2707 N N . THR A 1 351 ? -3.643 -5.706 8.739 1.00 86.56 351 THR A N 1
ATOM 2708 C CA . THR A 1 351 ? -4.772 -6.616 8.963 1.00 86.56 351 THR A CA 1
ATOM 2709 C C . THR A 1 351 ? -5.055 -6.836 10.447 1.00 86.56 351 THR A C 1
ATOM 2711 O O . THR A 1 351 ? -6.212 -6.831 10.874 1.00 86.56 351 THR A O 1
ATOM 2714 N N . ILE A 1 352 ? -4.016 -6.964 11.272 1.00 83.56 352 ILE A N 1
ATOM 2715 C CA . ILE A 1 352 ? -4.154 -7.104 12.725 1.00 83.56 352 ILE A CA 1
ATOM 2716 C C . ILE A 1 352 ? -4.712 -5.807 13.328 1.00 83.56 352 ILE A C 1
ATOM 2718 O O . ILE A 1 352 ? -5.687 -5.842 14.082 1.00 83.56 352 ILE A O 1
ATOM 2722 N N . LEU A 1 353 ? -4.157 -4.645 12.970 1.00 84.19 353 LEU A N 1
ATOM 2723 C CA . LEU A 1 353 ? -4.570 -3.358 13.535 1.00 84.19 353 LEU A CA 1
ATOM 2724 C C . LEU A 1 353 ? -5.982 -2.942 13.087 1.00 84.19 353 LEU A C 1
ATOM 2726 O O . LEU A 1 353 ? -6.763 -2.414 13.888 1.00 84.19 353 LEU A O 1
ATOM 2730 N N . SER A 1 354 ? -6.350 -3.203 11.831 1.00 86.56 354 SER A N 1
ATOM 2731 C CA . SER A 1 354 ? -7.711 -2.974 11.322 1.00 86.56 354 SER A CA 1
ATOM 2732 C C . SER A 1 354 ? -8.741 -3.875 12.017 1.00 86.56 354 SER A C 1
ATOM 2734 O O . SER A 1 354 ? -9.816 -3.399 12.396 1.00 86.56 354 SER A O 1
ATOM 2736 N N . SER A 1 355 ? -8.385 -5.132 12.295 1.00 85.88 355 SER A N 1
ATOM 2737 C CA . SER A 1 355 ? -9.222 -6.071 13.055 1.00 85.88 355 SER A CA 1
ATOM 2738 C C . SER A 1 355 ? -9.415 -5.623 14.504 1.00 85.88 355 SER A C 1
ATOM 2740 O O . SER A 1 355 ? -10.552 -5.508 14.970 1.00 85.88 355 SER A O 1
ATOM 2742 N N . ILE A 1 356 ? -8.328 -5.270 15.201 1.00 82.44 356 ILE A N 1
ATOM 2743 C CA . ILE A 1 356 ? -8.366 -4.802 16.597 1.00 82.44 356 ILE A CA 1
ATOM 2744 C C . ILE A 1 356 ? -9.194 -3.518 16.720 1.00 82.44 356 ILE A C 1
ATOM 2746 O O . ILE A 1 356 ? -10.065 -3.415 17.587 1.00 82.44 356 ILE A O 1
ATOM 2750 N N . SER A 1 357 ? -8.960 -2.542 15.838 1.00 81.12 357 SER A N 1
ATOM 2751 C CA . SER A 1 357 ? -9.685 -1.263 15.859 1.00 81.12 357 SER A CA 1
ATOM 2752 C C . SER A 1 357 ? -11.179 -1.417 15.553 1.00 81.12 357 SER A C 1
ATOM 2754 O O . SER A 1 357 ? -11.999 -0.639 16.052 1.00 81.12 357 SER A O 1
ATOM 2756 N N . SER A 1 358 ? -11.544 -2.454 14.797 1.00 85.62 358 SER A N 1
ATOM 2757 C CA . SER A 1 358 ? -12.928 -2.771 14.439 1.00 85.62 358 SER A CA 1
ATOM 2758 C C . SER A 1 358 ? -13.597 -3.770 15.387 1.00 85.62 358 SER A C 1
ATOM 2760 O O . SER A 1 358 ? -14.799 -3.984 15.258 1.00 85.62 358 SER A O 1
ATOM 2762 N N . ARG A 1 359 ? -12.868 -4.348 16.357 1.00 83.25 359 ARG A N 1
ATOM 2763 C CA . ARG A 1 359 ? -13.317 -5.478 17.199 1.00 83.25 359 ARG A CA 1
ATOM 2764 C C . ARG A 1 359 ? -13.787 -6.680 16.374 1.00 83.25 359 ARG A C 1
ATOM 2766 O O . ARG A 1 359 ? -14.811 -7.293 16.671 1.00 83.25 359 ARG A O 1
ATOM 2773 N N . CYS A 1 360 ? -13.046 -6.976 15.315 1.00 85.81 360 CYS A N 1
ATOM 2774 C CA . CYS A 1 360 ? -13.222 -8.170 14.509 1.00 85.81 360 CYS A CA 1
ATOM 2775 C C . CYS A 1 360 ? -12.156 -9.200 14.885 1.00 85.81 360 CYS A C 1
ATOM 2777 O O . CYS A 1 360 ? -11.013 -8.838 15.161 1.00 85.81 360 CYS A O 1
ATOM 2779 N N . ASP A 1 361 ? -12.518 -10.479 14.854 1.00 87.94 361 ASP A N 1
ATOM 2780 C CA . ASP A 1 361 ? -11.529 -11.552 14.831 1.00 87.94 361 ASP A CA 1
ATOM 2781 C C . ASP A 1 361 ? -10.689 -11.442 13.545 1.00 87.94 361 ASP A C 1
ATOM 2783 O O . ASP A 1 361 ? -11.230 -11.224 12.453 1.00 87.94 361 ASP A O 1
ATOM 2787 N N . VAL A 1 362 ? -9.367 -11.560 13.681 1.00 86.44 362 VAL A N 1
ATOM 2788 C CA . VAL A 1 362 ? -8.413 -11.362 12.576 1.00 86.44 362 VAL A CA 1
ATOM 2789 C C . VAL A 1 362 ? -8.634 -12.377 11.456 1.00 86.44 362 VAL A C 1
ATOM 2791 O O . VAL A 1 362 ? -8.551 -12.035 10.274 1.00 86.44 362 VAL A O 1
ATOM 2794 N N . MET A 1 363 ? -8.943 -13.628 11.802 1.00 87.62 363 MET A N 1
ATOM 2795 C CA . MET A 1 363 ? -9.170 -14.682 10.820 1.00 87.62 363 MET A CA 1
ATOM 2796 C C . MET A 1 363 ? -10.490 -14.463 10.083 1.00 87.62 363 MET A C 1
ATOM 2798 O O . MET A 1 363 ? -10.535 -14.601 8.859 1.00 87.62 363 MET A O 1
ATOM 2802 N N . HIS A 1 364 ? -11.545 -14.055 10.793 1.00 90.00 364 HIS A N 1
ATOM 2803 C CA . HIS A 1 364 ? -12.826 -13.718 10.162 1.00 90.00 364 HIS A CA 1
ATOM 2804 C C . HIS A 1 364 ? -12.697 -12.530 9.211 1.00 90.00 364 HIS A C 1
ATOM 2806 O O . HIS A 1 364 ? -13.191 -12.605 8.084 1.00 90.00 364 HIS A O 1
ATOM 2812 N N . HIS A 1 365 ? -11.977 -11.476 9.608 1.00 91.94 365 HIS A N 1
ATOM 2813 C CA . HIS A 1 365 ? -11.645 -10.353 8.722 1.00 91.94 365 HIS A CA 1
ATOM 2814 C C . HIS A 1 365 ? -10.913 -10.846 7.470 1.00 91.94 365 HIS A C 1
ATOM 2816 O O . HIS A 1 365 ? -11.392 -10.660 6.354 1.00 91.94 365 HIS A O 1
ATOM 2822 N N . THR A 1 366 ? -9.819 -11.588 7.648 1.00 89.81 366 THR A N 1
ATOM 2823 C CA . THR A 1 366 ? -9.002 -12.135 6.551 1.00 89.81 366 THR A CA 1
ATOM 2824 C C . THR A 1 366 ? -9.831 -12.963 5.560 1.00 89.81 366 THR A C 1
ATOM 2826 O O . THR A 1 366 ? -9.787 -12.738 4.350 1.00 89.81 366 THR A O 1
ATOM 2829 N N . MET A 1 367 ? -10.637 -13.905 6.054 1.00 90.75 367 MET A N 1
ATOM 2830 C CA . MET A 1 367 ? -11.418 -14.819 5.211 1.00 90.75 367 MET A CA 1
ATOM 2831 C C . MET A 1 367 ? -12.601 -14.138 4.512 1.00 90.75 367 MET A C 1
ATOM 2833 O O . MET A 1 367 ? -13.046 -14.591 3.452 1.00 90.75 367 MET A O 1
ATOM 2837 N N . THR A 1 368 ? -13.136 -13.062 5.090 1.00 91.94 368 THR A N 1
ATOM 2838 C CA . THR A 1 368 ? -14.220 -12.283 4.476 1.00 91.94 368 THR A CA 1
ATOM 2839 C C . THR A 1 368 ? -13.716 -11.298 3.430 1.00 91.94 368 THR A C 1
ATOM 2841 O O . THR A 1 368 ? -14.384 -11.124 2.411 1.00 91.94 368 THR A O 1
ATOM 2844 N N . GLN A 1 369 ? -12.527 -10.715 3.612 1.00 93.88 369 GLN A N 1
ATOM 2845 C CA . GLN A 1 369 ? -11.941 -9.795 2.635 1.00 93.88 369 GLN A CA 1
ATOM 2846 C C . GLN A 1 369 ? -11.287 -10.488 1.431 1.00 93.88 369 GLN A C 1
ATOM 2848 O O . GLN A 1 369 ? -11.224 -9.909 0.345 1.00 93.88 369 GLN A O 1
ATOM 2853 N N . LEU A 1 370 ? -10.792 -11.720 1.591 1.00 91.88 370 LEU A N 1
ATOM 2854 C CA . LEU A 1 370 ? -9.983 -12.387 0.568 1.00 91.88 370 LEU A CA 1
ATOM 2855 C C . LEU A 1 370 ? -10.687 -12.514 -0.802 1.00 91.88 370 LEU A C 1
ATOM 2857 O O . LEU A 1 370 ? -10.041 -12.233 -1.813 1.00 91.88 370 LEU A O 1
ATOM 2861 N N . PRO A 1 371 ? -11.994 -12.848 -0.899 1.00 93.50 371 PRO A N 1
ATOM 2862 C CA . PRO A 1 371 ? -12.699 -12.849 -2.184 1.00 93.50 371 PRO A CA 1
ATOM 2863 C C . PRO A 1 371 ? -12.699 -11.482 -2.882 1.00 93.50 371 PRO A C 1
ATOM 2865 O O . PRO A 1 371 ? -12.609 -11.413 -4.109 1.00 93.50 371 PRO A O 1
ATOM 2868 N N . TYR A 1 372 ? -12.775 -10.388 -2.119 1.00 94.94 372 TYR A N 1
ATOM 2869 C CA . TYR A 1 372 ? -12.750 -9.023 -2.651 1.00 94.94 372 TYR A CA 1
ATOM 2870 C C . TYR A 1 372 ? -11.354 -8.670 -3.157 1.00 94.94 372 TYR A C 1
ATOM 2872 O O . TYR A 1 372 ? -11.204 -8.284 -4.319 1.00 94.94 372 TYR A O 1
ATOM 2880 N N . ALA A 1 373 ? -10.332 -8.898 -2.327 1.00 95.00 373 ALA A N 1
ATOM 2881 C CA . ALA A 1 373 ? -8.935 -8.693 -2.693 1.00 95.00 373 ALA A CA 1
ATOM 2882 C C . ALA A 1 373 ? -8.570 -9.480 -3.958 1.00 95.00 373 ALA A C 1
ATOM 2884 O O . ALA A 1 373 ? -8.086 -8.896 -4.926 1.00 95.00 373 ALA A O 1
ATOM 2885 N N . LEU A 1 374 ? -8.867 -10.784 -4.005 1.00 95.62 374 LEU A N 1
ATOM 2886 C CA . LEU A 1 374 ? -8.569 -11.641 -5.158 1.00 95.62 374 LEU A CA 1
ATOM 2887 C C . LEU A 1 374 ? -9.277 -11.181 -6.431 1.00 95.62 374 LEU A C 1
ATOM 2889 O O . LEU A 1 374 ? -8.673 -11.211 -7.502 1.00 95.62 374 LEU A O 1
ATOM 2893 N N . THR A 1 375 ? -10.528 -10.726 -6.329 1.00 95.44 375 THR A N 1
ATOM 2894 C CA . THR A 1 375 ? -11.264 -10.177 -7.477 1.00 95.44 375 THR A CA 1
ATOM 2895 C C . THR A 1 375 ? -10.527 -8.971 -8.055 1.00 95.44 375 THR A C 1
ATOM 2897 O O . THR A 1 375 ? -10.230 -8.935 -9.249 1.00 95.44 375 THR A O 1
ATOM 2900 N N . VAL A 1 376 ? -10.176 -8.002 -7.207 1.00 97.12 376 VAL A N 1
ATOM 2901 C CA . VAL A 1 376 ? -9.481 -6.780 -7.631 1.00 97.12 376 VAL A CA 1
ATOM 2902 C C . VAL A 1 376 ? -8.058 -7.081 -8.115 1.00 97.12 376 VAL A C 1
ATOM 2904 O O . VAL A 1 376 ? -7.619 -6.512 -9.115 1.00 97.12 376 VAL A O 1
ATOM 2907 N N . GLY A 1 377 ? -7.351 -8.015 -7.476 1.00 97.12 377 GLY A N 1
ATOM 2908 C CA . GLY A 1 377 ? -6.035 -8.490 -7.904 1.00 97.12 377 GLY A CA 1
ATOM 2909 C C . GLY A 1 377 ? -6.078 -9.132 -9.292 1.00 97.12 377 GLY A C 1
ATOM 2910 O O . GLY A 1 377 ? -5.298 -8.764 -10.168 1.00 97.12 377 GLY A O 1
ATOM 2911 N N . CYS A 1 378 ? -7.049 -10.016 -9.543 1.00 97.19 378 CYS A N 1
ATOM 2912 C CA . CYS A 1 378 ? -7.247 -10.629 -10.860 1.00 97.19 378 CYS A CA 1
ATOM 2913 C C . CYS A 1 378 ? -7.574 -9.585 -11.932 1.00 97.19 378 CYS A C 1
ATOM 2915 O O . CYS A 1 378 ? -7.014 -9.637 -13.024 1.00 97.19 378 CYS A O 1
ATOM 2917 N N . ILE A 1 379 ? -8.441 -8.618 -11.621 1.00 97.38 379 ILE A N 1
ATOM 2918 C CA . ILE A 1 379 ? -8.755 -7.501 -12.522 1.00 97.38 379 ILE A CA 1
ATOM 2919 C C . ILE A 1 379 ? -7.488 -6.697 -12.835 1.00 97.38 379 ILE A C 1
ATOM 2921 O O . ILE A 1 379 ? -7.208 -6.421 -13.999 1.00 97.38 379 ILE A O 1
ATOM 2925 N N . SER A 1 380 ? -6.684 -6.389 -11.817 1.00 97.44 380 SER A N 1
ATOM 2926 C CA . SER A 1 380 ? -5.445 -5.617 -11.963 1.00 97.44 380 SER A CA 1
ATOM 2927 C C . SER A 1 380 ? -4.422 -6.322 -12.853 1.00 97.44 380 SER A C 1
ATOM 2929 O O . SER A 1 380 ? -3.742 -5.670 -13.639 1.00 97.44 380 SER A O 1
ATOM 2931 N N . VAL A 1 381 ? -4.330 -7.652 -12.790 1.00 97.25 381 VAL A N 1
ATOM 2932 C CA . VAL A 1 381 ? -3.456 -8.435 -13.676 1.00 97.25 381 VAL A CA 1
ATOM 2933 C C . VAL A 1 381 ? -4.029 -8.514 -15.092 1.00 97.25 381 VAL A C 1
ATOM 2935 O O . VAL A 1 381 ? -3.332 -8.191 -16.051 1.00 97.25 381 VAL A O 1
ATOM 2938 N N . LEU A 1 382 ? -5.288 -8.938 -15.233 1.00 96.88 382 LEU A N 1
ATOM 2939 C CA . LEU A 1 382 ? -5.890 -9.280 -16.527 1.00 96.88 382 LEU A CA 1
ATOM 2940 C C . LEU A 1 382 ? -6.265 -8.060 -17.372 1.00 96.88 382 LEU A C 1
ATOM 2942 O O . LEU A 1 382 ? -6.231 -8.147 -18.596 1.00 96.88 382 LEU A O 1
ATOM 2946 N N . LEU A 1 383 ? -6.635 -6.947 -16.735 1.00 96.19 383 LEU A N 1
ATOM 2947 C CA . LEU A 1 383 ? -7.083 -5.711 -17.387 1.00 96.19 383 LEU A CA 1
ATOM 2948 C C . LEU A 1 383 ? -6.146 -4.522 -17.123 1.00 96.19 383 LEU A C 1
ATOM 2950 O O . LEU A 1 383 ? -6.233 -3.508 -17.811 1.00 96.19 383 LEU A O 1
ATOM 2954 N N . GLY A 1 384 ? -5.232 -4.628 -16.162 1.00 96.00 384 GLY A N 1
ATOM 2955 C CA . GLY A 1 384 ? -4.203 -3.620 -15.914 1.00 96.00 384 GLY A CA 1
ATOM 2956 C C . GLY A 1 384 ? -2.866 -4.033 -16.519 1.00 96.00 384 GLY A C 1
ATOM 2957 O O . GLY A 1 384 ? -2.567 -3.731 -17.672 1.00 96.00 384 GLY A O 1
ATOM 2958 N N . TYR A 1 385 ? -2.058 -4.750 -15.741 1.00 96.19 385 TYR A N 1
ATOM 2959 C CA . TYR A 1 385 ? -0.653 -5.009 -16.053 1.00 96.19 385 TYR A CA 1
ATOM 2960 C C . TYR A 1 385 ? -0.426 -5.782 -17.350 1.00 96.19 385 TYR A C 1
ATOM 2962 O O . TYR A 1 385 ? 0.482 -5.428 -18.098 1.00 96.19 385 TYR A O 1
ATOM 2970 N N . LEU A 1 386 ? -1.223 -6.819 -17.637 1.00 95.12 386 LEU A N 1
ATOM 2971 C CA . LEU A 1 386 ? -0.998 -7.641 -18.824 1.00 95.12 386 LEU A CA 1
ATOM 2972 C C . LEU A 1 386 ? -1.279 -6.840 -20.109 1.00 95.12 386 LEU A C 1
ATOM 2974 O O . LEU A 1 386 ? -0.356 -6.681 -20.904 1.00 95.12 386 LEU A O 1
ATOM 2978 N N . PRO A 1 387 ? -2.470 -6.256 -20.344 1.00 95.12 387 PRO A N 1
ATOM 2979 C CA . PRO A 1 387 ? -2.721 -5.576 -21.613 1.00 95.12 387 PRO A CA 1
ATOM 2980 C C . PRO A 1 387 ? -1.903 -4.291 -21.782 1.00 95.12 387 PRO A C 1
ATOM 2982 O O . PRO A 1 387 ? -1.502 -3.988 -22.905 1.00 95.12 387 PRO A O 1
ATOM 2985 N N . VAL A 1 388 ? -1.619 -3.561 -20.693 1.00 94.81 388 VAL A N 1
ATOM 2986 C CA . VAL A 1 388 ? -0.759 -2.364 -20.743 1.00 94.81 388 VAL A CA 1
ATOM 2987 C C . VAL A 1 388 ? 0.682 -2.754 -21.063 1.00 94.81 388 VAL A C 1
ATOM 2989 O O . VAL A 1 388 ? 1.288 -2.143 -21.936 1.00 94.81 388 VAL A O 1
ATOM 2992 N N . GLY A 1 389 ? 1.204 -3.830 -20.463 1.00 93.31 389 GLY A N 1
ATOM 2993 C CA . GLY A 1 389 ? 2.537 -4.347 -20.786 1.00 93.31 389 GLY A CA 1
ATOM 2994 C C . GLY A 1 389 ? 2.677 -4.766 -22.254 1.00 93.31 389 GLY A C 1
ATOM 2995 O O . GLY A 1 389 ? 3.699 -4.502 -22.880 1.00 93.31 389 GLY A O 1
ATOM 2996 N N . TYR A 1 390 ? 1.625 -5.339 -22.849 1.00 93.94 390 TYR A N 1
ATOM 2997 C CA . TYR A 1 390 ? 1.568 -5.649 -24.287 1.00 93.94 390 TYR A CA 1
ATOM 2998 C C . TYR A 1 390 ? 1.219 -4.445 -25.183 1.00 93.94 390 TYR A C 1
ATOM 3000 O O . TYR A 1 390 ? 0.992 -4.621 -26.384 1.00 93.94 390 TYR A O 1
ATOM 3008 N N . SER A 1 391 ? 1.175 -3.234 -24.623 1.00 91.06 391 SER A N 1
ATOM 3009 C CA . SER A 1 391 ? 0.850 -1.984 -25.317 1.00 91.06 391 SER A CA 1
ATOM 3010 C C . SER A 1 391 ? -0.518 -1.999 -26.019 1.00 91.06 391 SER A C 1
ATOM 3012 O O . SER A 1 391 ? -0.713 -1.315 -27.025 1.00 91.06 391 SER A O 1
ATOM 3014 N N . ALA A 1 392 ? -1.486 -2.772 -25.511 1.00 90.75 392 ALA A N 1
ATOM 3015 C CA . ALA A 1 392 ? -2.849 -2.802 -26.050 1.00 90.75 392 ALA A CA 1
ATOM 3016 C C . ALA A 1 392 ? -3.562 -1.452 -25.857 1.00 90.75 392 ALA A C 1
ATOM 3018 O O . ALA A 1 392 ? -4.346 -1.021 -26.704 1.00 90.75 392 ALA A O 1
ATOM 3019 N N . TYR A 1 393 ? -3.272 -0.783 -24.742 1.00 92.44 393 TYR A N 1
ATOM 3020 C CA . TYR A 1 393 ? -3.683 0.578 -24.422 1.00 92.44 393 TYR A CA 1
ATOM 3021 C C . TYR A 1 393 ? -2.737 1.174 -23.378 1.00 92.44 393 TYR A C 1
ATOM 3023 O O . TYR A 1 393 ? -2.002 0.449 -22.713 1.00 92.44 393 TYR A O 1
ATOM 3031 N N . ARG A 1 394 ? -2.780 2.502 -23.224 1.00 90.94 394 ARG A N 1
ATOM 3032 C CA . ARG A 1 394 ? -2.003 3.205 -22.197 1.00 90.94 394 ARG A CA 1
ATOM 3033 C C . ARG A 1 394 ? -2.518 2.908 -20.788 1.00 90.94 394 ARG A C 1
ATOM 3035 O O . ARG A 1 394 ? -3.701 2.620 -20.601 1.00 90.94 394 ARG A O 1
ATOM 3042 N N . ASP A 1 395 ? -1.634 3.044 -19.814 1.00 89.00 395 ASP A N 1
ATOM 3043 C CA . ASP A 1 395 ? -1.876 2.898 -18.376 1.00 89.00 395 ASP A CA 1
ATOM 3044 C C . ASP A 1 395 ? -3.205 3.502 -17.879 1.00 89.00 395 ASP A C 1
ATOM 3046 O O . ASP A 1 395 ? -4.020 2.793 -17.288 1.00 89.00 395 ASP A O 1
ATOM 3050 N N . TYR A 1 396 ? -3.504 4.764 -18.196 1.00 90.62 396 TYR A N 1
ATOM 3051 C CA . TYR A 1 396 ? -4.742 5.420 -17.754 1.00 90.62 396 TYR A CA 1
ATOM 3052 C C . TYR A 1 396 ? -6.012 4.765 -18.321 1.00 90.62 396 TYR A C 1
ATOM 3054 O O . TYR A 1 396 ? -7.034 4.694 -17.636 1.00 90.62 396 TYR A O 1
ATOM 3062 N N . TRP A 1 397 ? -5.967 4.239 -19.550 1.00 92.69 397 TRP A N 1
ATOM 3063 C CA . TRP A 1 397 ? -7.081 3.468 -20.108 1.00 92.69 397 TRP A CA 1
ATOM 3064 C C . TRP A 1 397 ? -7.222 2.115 -19.417 1.00 92.69 397 TRP A C 1
ATOM 3066 O O . TRP A 1 397 ? -8.349 1.688 -19.170 1.00 92.69 397 TRP A O 1
ATOM 3076 N N . GLY A 1 398 ? -6.111 1.474 -19.048 1.00 92.56 398 GLY A N 1
ATOM 3077 C CA . GLY A 1 398 ? -6.137 0.237 -18.266 1.00 92.56 398 GLY A CA 1
ATOM 3078 C C . GLY A 1 398 ? -6.807 0.405 -16.917 1.00 92.56 398 GLY A C 1
ATOM 3079 O O . GLY A 1 398 ? -7.620 -0.431 -16.518 1.00 92.56 398 GLY A O 1
ATOM 3080 N N . LEU A 1 399 ? -6.559 1.538 -16.266 1.00 94.56 399 LEU A N 1
ATOM 3081 C CA . LEU A 1 399 ? -7.230 1.892 -15.027 1.00 94.56 399 LEU A CA 1
ATOM 3082 C C . LEU A 1 399 ? -8.741 2.067 -15.234 1.00 94.56 399 LEU A C 1
ATOM 3084 O O . LEU A 1 399 ? -9.537 1.468 -14.514 1.00 94.56 399 LEU A O 1
ATOM 3088 N N . VAL A 1 400 ? -9.148 2.839 -16.248 1.00 95.62 400 VAL A N 1
ATOM 3089 C CA . VAL A 1 400 ? -10.570 3.070 -16.563 1.00 95.62 400 VAL A CA 1
ATOM 3090 C C . VAL A 1 400 ? -11.289 1.760 -16.883 1.00 95.62 400 VAL A C 1
ATOM 3092 O O . VAL A 1 400 ? -12.368 1.508 -16.346 1.00 95.62 400 VAL A O 1
ATOM 3095 N N . VAL A 1 401 ? -10.694 0.904 -17.716 1.00 95.75 401 VAL A N 1
ATOM 3096 C CA . VAL A 1 401 ? -11.255 -0.409 -18.068 1.00 95.75 401 VAL A CA 1
ATOM 3097 C C . VAL A 1 401 ? -11.385 -1.292 -16.827 1.00 95.75 401 VAL A C 1
ATOM 3099 O O . VAL A 1 401 ? -12.436 -1.901 -16.629 1.00 95.75 401 VAL A O 1
ATOM 3102 N N . SER A 1 402 ? -10.371 -1.310 -15.961 1.00 96.62 402 SER A N 1
ATOM 3103 C CA . SER A 1 402 ? -10.385 -2.079 -14.712 1.00 96.62 402 SER A CA 1
ATOM 3104 C C . SER A 1 402 ? -11.486 -1.610 -13.753 1.00 96.62 402 SER A C 1
ATOM 3106 O O . SER A 1 402 ? -12.212 -2.439 -13.206 1.00 96.62 402 SER A O 1
ATOM 3108 N N . CYS A 1 403 ? -11.678 -0.295 -13.599 1.00 96.25 403 CYS A N 1
ATOM 3109 C CA . CYS A 1 403 ? -12.753 0.277 -12.782 1.00 96.25 403 CYS A CA 1
ATOM 3110 C C . CYS A 1 403 ? -14.148 0.005 -13.369 1.00 96.25 403 CYS A C 1
ATOM 3112 O O . CYS A 1 403 ? -15.070 -0.366 -12.648 1.00 96.25 403 CYS A O 1
ATOM 3114 N N . ILE A 1 404 ? -14.330 0.146 -14.685 1.00 96.19 404 ILE A N 1
ATOM 3115 C CA . ILE A 1 404 ? -15.619 -0.160 -15.326 1.00 96.19 404 ILE A CA 1
ATOM 3116 C C . ILE A 1 404 ? -15.944 -1.646 -15.170 1.00 96.19 404 ILE A C 1
ATOM 3118 O O . ILE A 1 404 ? -17.073 -1.998 -14.832 1.00 96.19 404 ILE A O 1
ATOM 3122 N N . PHE A 1 405 ? -14.964 -2.522 -15.388 1.00 96.44 405 PHE A N 1
ATOM 3123 C CA . PHE A 1 405 ? -15.166 -3.955 -15.234 1.00 96.44 405 PHE A CA 1
ATOM 3124 C C . PHE A 1 405 ? -15.488 -4.326 -13.785 1.00 96.44 405 PHE A C 1
ATOM 3126 O O . PHE A 1 405 ? -16.411 -5.105 -13.563 1.00 96.44 405 PHE A O 1
ATOM 3133 N N . SER A 1 406 ? -14.798 -3.746 -12.798 1.00 95.50 406 SER A N 1
ATOM 3134 C CA . SER A 1 406 ? -15.084 -4.003 -11.382 1.00 95.50 406 SER A CA 1
ATOM 3135 C C . SER A 1 406 ? -16.492 -3.536 -10.985 1.00 95.50 406 SER A C 1
ATOM 3137 O O . SER A 1 406 ? -17.211 -4.261 -10.296 1.00 95.50 406 SER A O 1
ATOM 3139 N N . MET A 1 407 ? -16.944 -2.393 -11.513 1.00 94.00 407 MET A N 1
ATOM 3140 C CA . MET A 1 407 ? -18.315 -1.900 -11.357 1.00 94.00 407 MET A CA 1
ATOM 3141 C C . MET A 1 407 ? -19.343 -2.881 -11.933 1.00 94.00 407 MET A C 1
ATOM 3143 O O . MET A 1 407 ? -20.298 -3.271 -11.259 1.00 94.00 407 MET A O 1
ATOM 3147 N N . VAL A 1 408 ? -19.141 -3.298 -13.185 1.00 93.25 408 VAL A N 1
ATOM 3148 C CA . VAL A 1 408 ? -20.004 -4.263 -13.878 1.00 93.25 408 VAL A CA 1
ATOM 3149 C C . VAL A 1 408 ? -20.039 -5.582 -13.107 1.00 93.25 408 VAL A C 1
ATOM 3151 O O . VAL A 1 408 ? -21.118 -6.105 -12.837 1.00 93.25 408 VAL A O 1
ATOM 3154 N N . PHE A 1 409 ? -18.881 -6.082 -12.679 1.00 92.44 409 PHE A N 1
ATOM 3155 C CA . PHE A 1 409 ? -18.767 -7.302 -11.891 1.00 92.44 409 PHE A CA 1
ATOM 3156 C C . PHE A 1 409 ? -19.621 -7.239 -10.619 1.00 92.44 409 PHE A C 1
ATOM 3158 O O . PHE A 1 409 ? -20.427 -8.140 -10.388 1.00 92.44 409 PHE A O 1
ATOM 3165 N N . ILE A 1 410 ? -19.535 -6.152 -9.842 1.00 90.44 410 ILE A N 1
ATOM 3166 C CA . ILE A 1 410 ? -20.350 -5.966 -8.629 1.00 90.44 410 ILE A CA 1
ATOM 3167 C C . ILE A 1 410 ? -21.849 -5.943 -8.955 1.00 90.44 410 ILE A C 1
ATOM 3169 O O . ILE A 1 410 ? -22.640 -6.530 -8.222 1.00 90.44 410 ILE A O 1
ATOM 3173 N N . ILE A 1 411 ? -22.267 -5.295 -10.046 1.00 88.31 411 ILE A N 1
ATOM 3174 C CA . ILE A 1 411 ? -23.688 -5.234 -10.428 1.00 88.31 411 ILE A CA 1
ATOM 3175 C C . ILE A 1 411 ? -24.241 -6.631 -10.749 1.00 88.31 411 ILE A C 1
ATOM 3177 O O . ILE A 1 411 ? -25.376 -6.937 -10.379 1.00 88.31 411 ILE A O 1
ATOM 3181 N N . PHE A 1 412 ? -23.460 -7.471 -11.435 1.00 86.88 412 PHE A N 1
ATOM 3182 C CA . PHE A 1 412 ? -23.906 -8.796 -11.880 1.00 86.88 412 PHE A CA 1
ATOM 3183 C C . PHE A 1 412 ? -23.764 -9.889 -10.810 1.00 86.88 412 PHE A C 1
ATOM 3185 O O . PHE A 1 412 ? -24.647 -10.748 -10.689 1.00 86.88 412 PHE A O 1
ATOM 3192 N N . VAL A 1 413 ? -22.666 -9.871 -10.051 1.00 87.75 413 VAL A N 1
ATOM 3193 C CA . VAL A 1 413 ? -22.324 -10.901 -9.055 1.00 87.75 413 VAL A CA 1
ATOM 3194 C C . VAL A 1 413 ? -22.806 -10.521 -7.659 1.00 87.75 413 VAL A C 1
ATOM 3196 O O . VAL A 1 413 ? -23.281 -11.387 -6.928 1.00 87.75 413 VAL A O 1
ATOM 3199 N N . GLY A 1 414 ? -22.707 -9.242 -7.297 1.00 86.19 414 GLY A N 1
ATOM 3200 C CA . GLY A 1 414 ? -23.078 -8.748 -5.978 1.00 86.19 414 GLY A CA 1
ATOM 3201 C C . GLY A 1 414 ? -24.583 -8.789 -5.741 1.00 86.19 414 GLY A C 1
ATOM 3202 O O . GLY A 1 414 ? -25.377 -8.410 -6.607 1.00 86.19 414 GLY A O 1
ATOM 3203 N N . VAL A 1 415 ? -24.977 -9.217 -4.548 1.00 86.12 415 VAL A N 1
ATOM 3204 C CA . VAL A 1 415 ? -26.366 -9.246 -4.085 1.00 86.12 415 VAL A CA 1
ATOM 3205 C C . VAL A 1 415 ? -26.638 -8.002 -3.260 1.00 86.12 415 VAL A C 1
ATOM 3207 O O . VAL A 1 415 ? -25.791 -7.571 -2.481 1.00 86.12 415 VAL A O 1
ATOM 3210 N N . ARG A 1 416 ? -27.810 -7.395 -3.464 1.00 84.00 416 ARG A N 1
ATOM 3211 C CA . ARG A 1 416 ? -28.188 -6.176 -2.752 1.00 84.00 416 ARG A CA 1
ATOM 3212 C C . ARG A 1 416 ? -28.481 -6.503 -1.290 1.00 84.00 416 ARG A C 1
ATOM 3214 O O . ARG A 1 416 ? -29.216 -7.442 -1.006 1.00 84.00 416 ARG A O 1
ATOM 3221 N N . VAL A 1 417 ? -27.923 -5.702 -0.395 1.00 82.88 417 VAL A N 1
ATOM 3222 C CA . VAL A 1 417 ? -28.126 -5.794 1.047 1.00 82.88 417 VAL A CA 1
ATOM 3223 C C . VAL A 1 417 ? -28.742 -4.475 1.511 1.00 82.88 417 VAL A C 1
ATOM 3225 O O . VAL A 1 417 ? -28.087 -3.430 1.512 1.00 82.88 417 VAL A O 1
ATOM 3228 N N . ASP A 1 418 ? -30.036 -4.492 1.833 1.00 75.62 418 ASP A N 1
ATOM 3229 C CA . ASP A 1 418 ? -30.775 -3.288 2.215 1.00 75.62 418 ASP A CA 1
ATOM 3230 C C . ASP A 1 418 ? -30.810 -3.126 3.740 1.00 75.62 418 ASP A C 1
ATOM 3232 O O . ASP A 1 418 ? -31.411 -3.921 4.454 1.00 75.62 418 ASP A O 1
ATOM 3236 N N . HIS A 1 419 ? -30.207 -2.048 4.249 1.00 66.62 419 HIS A N 1
ATOM 3237 C CA . HIS A 1 419 ? -30.249 -1.755 5.681 1.00 66.62 419 HIS A CA 1
ATOM 3238 C C . HIS A 1 419 ? -31.662 -1.364 6.164 1.00 66.62 419 HIS A C 1
ATOM 3240 O O . HIS A 1 419 ? -32.369 -0.611 5.479 1.00 66.62 419 HIS A O 1
ATOM 3246 N N . PRO A 1 420 ? -32.041 -1.765 7.395 1.00 58.59 420 PRO A N 1
ATOM 3247 C CA . PRO A 1 420 ? -33.387 -1.575 7.945 1.00 58.59 420 PRO A CA 1
ATOM 3248 C C . PRO A 1 420 ? -33.769 -0.092 8.095 1.00 58.59 420 PRO A C 1
ATOM 3250 O O . PRO A 1 420 ? -34.931 0.285 7.945 1.00 58.59 420 PRO A O 1
ATOM 3253 N N . LYS A 1 421 ? -32.788 0.800 8.288 1.00 53.19 421 LYS A N 1
ATOM 3254 C CA . LYS A 1 421 ? -32.987 2.255 8.203 1.00 53.19 421 LYS A CA 1
ATOM 3255 C C . LYS A 1 421 ? -32.820 2.714 6.747 1.00 53.19 421 LYS A C 1
ATOM 3257 O O . LYS A 1 421 ? -31.752 3.170 6.347 1.00 53.19 421 LYS A O 1
ATOM 3262 N N . ARG A 1 422 ? -33.896 2.629 5.953 1.00 50.91 422 ARG A N 1
ATOM 3263 C CA . ARG A 1 422 ? -34.010 3.017 4.519 1.00 50.91 422 ARG A CA 1
ATOM 3264 C C . ARG A 1 422 ? -33.743 4.508 4.178 1.00 50.91 422 ARG A C 1
ATOM 3266 O O . ARG A 1 422 ? -34.265 5.020 3.193 1.00 50.91 422 ARG A O 1
ATOM 3273 N N . VAL A 1 423 ? -32.950 5.249 4.951 1.00 43.38 423 VAL A N 1
ATOM 3274 C CA . VAL A 1 423 ? -32.976 6.728 4.926 1.00 43.38 423 VAL A CA 1
ATOM 3275 C C . VAL A 1 423 ? -32.130 7.374 3.812 1.00 43.38 423 VAL A C 1
ATOM 3277 O O . VAL A 1 423 ? -32.289 8.559 3.549 1.00 43.38 423 VAL A O 1
ATOM 3280 N N . LEU A 1 424 ? -31.270 6.645 3.093 1.00 43.75 424 LEU A N 1
ATOM 3281 C CA . LEU A 1 424 ? -30.242 7.294 2.252 1.00 43.75 424 LEU A CA 1
ATOM 3282 C C . LEU A 1 424 ? -30.310 7.063 0.738 1.00 43.75 424 LEU A C 1
ATOM 3284 O O . LEU A 1 424 ? -29.315 7.301 0.066 1.00 43.75 424 LEU A O 1
ATOM 3288 N N . ASP A 1 425 ? -31.423 6.598 0.167 1.00 46.25 425 ASP A N 1
ATOM 3289 C CA . ASP A 1 425 ? -31.431 6.250 -1.263 1.00 46.25 425 ASP A CA 1
ATOM 3290 C C . ASP A 1 425 ? -32.409 7.079 -2.113 1.00 46.25 425 ASP A C 1
ATOM 3292 O O . ASP A 1 425 ? -33.546 6.691 -2.387 1.00 46.25 425 ASP A O 1
ATOM 3296 N N . SER A 1 426 ? -31.943 8.248 -2.559 1.00 42.72 426 SER A N 1
ATOM 3297 C CA . SER A 1 426 ? -32.651 9.144 -3.486 1.00 42.72 426 SER A CA 1
ATOM 3298 C C . SER A 1 426 ? -32.885 8.522 -4.875 1.00 42.72 426 SER A C 1
ATOM 3300 O O . SER A 1 426 ? -33.860 8.868 -5.555 1.00 42.72 426 SER A O 1
ATOM 3302 N N . LEU A 1 427 ? -32.058 7.554 -5.287 1.00 40.66 427 LEU A N 1
ATOM 3303 C CA . LEU A 1 427 ? -32.222 6.805 -6.540 1.00 40.66 427 LEU A CA 1
ATOM 3304 C C . LEU A 1 427 ? -33.311 5.731 -6.421 1.00 40.66 427 LEU A C 1
ATOM 3306 O O . LEU A 1 427 ? -34.107 5.545 -7.348 1.00 40.66 427 LEU A O 1
ATOM 3310 N N . THR A 1 428 ? -33.425 5.085 -5.258 1.00 44.00 428 THR A N 1
ATOM 3311 C CA . THR A 1 428 ? -34.538 4.166 -4.973 1.00 44.00 428 THR A CA 1
ATOM 3312 C C . THR A 1 428 ? -35.868 4.911 -4.832 1.00 44.00 428 THR A C 1
ATOM 3314 O O . THR A 1 428 ? -36.882 4.433 -5.338 1.00 44.00 428 THR A O 1
ATOM 3317 N N . ILE A 1 429 ? -35.885 6.122 -4.259 1.00 47.16 429 ILE A N 1
ATOM 3318 C CA . ILE A 1 429 ? -37.079 6.992 -4.267 1.00 47.16 429 ILE A CA 1
ATOM 3319 C C . ILE A 1 429 ? -37.496 7.312 -5.707 1.00 47.16 429 ILE A C 1
ATOM 3321 O O . ILE A 1 429 ? -38.667 7.188 -6.046 1.00 47.16 429 ILE A O 1
ATOM 3325 N N . SER A 1 430 ? -36.551 7.648 -6.587 1.00 42.25 430 SER A N 1
ATOM 3326 C CA . SER A 1 430 ? -36.862 7.993 -7.982 1.00 42.25 430 SER A CA 1
ATOM 3327 C C . SER A 1 430 ? -37.406 6.802 -8.783 1.00 42.25 430 SER A C 1
ATOM 3329 O O . SER A 1 430 ? -38.375 6.943 -9.528 1.00 42.25 430 SER A O 1
ATOM 3331 N N . THR A 1 431 ? -36.835 5.608 -8.603 1.00 44.28 431 THR A N 1
ATOM 3332 C CA . THR A 1 431 ? -37.297 4.378 -9.278 1.00 44.28 431 THR A CA 1
ATOM 3333 C C . THR A 1 431 ? -38.634 3.879 -8.733 1.00 44.28 431 THR A C 1
ATOM 3335 O O . THR A 1 431 ? -39.499 3.479 -9.512 1.00 44.28 431 THR A O 1
ATOM 3338 N N . SER A 1 432 ? -38.868 3.982 -7.423 1.00 41.88 432 SER A N 1
ATOM 3339 C CA . SER A 1 432 ? -40.168 3.657 -6.825 1.00 41.88 432 SER A CA 1
ATOM 3340 C C . SER A 1 432 ? -41.254 4.676 -7.196 1.00 41.88 432 SER A C 1
ATOM 3342 O O . SER A 1 432 ? -42.381 4.265 -7.480 1.00 41.88 432 SER A O 1
ATOM 3344 N N . TYR A 1 433 ? -40.920 5.963 -7.336 1.00 42.69 433 TYR A N 1
ATOM 3345 C CA . TYR A 1 433 ? -41.823 6.991 -7.873 1.00 42.69 433 TYR A CA 1
ATOM 3346 C C . TYR A 1 433 ? -42.171 6.743 -9.351 1.00 42.69 433 TYR A C 1
ATOM 3348 O O . TYR A 1 433 ? -43.320 6.883 -9.762 1.00 42.69 433 TYR A O 1
ATOM 3356 N N . LEU A 1 434 ? -41.207 6.296 -10.161 1.00 42.66 434 LEU A N 1
ATOM 3357 C CA . LEU A 1 434 ? -41.453 5.888 -11.550 1.00 42.66 434 LEU A CA 1
ATOM 3358 C C . LEU A 1 434 ? -42.305 4.611 -11.639 1.00 42.66 434 LEU A C 1
ATOM 3360 O O . LEU A 1 434 ? -43.184 4.517 -12.499 1.00 42.66 434 LEU A O 1
ATOM 3364 N N . SER A 1 435 ? -42.104 3.656 -10.724 1.00 44.56 435 SER A N 1
ATOM 3365 C CA . SER A 1 435 ? -42.931 2.445 -10.637 1.00 44.56 435 SER A CA 1
ATOM 3366 C C . SER A 1 435 ? -44.373 2.758 -10.212 1.00 44.56 435 SER A C 1
ATOM 3368 O O . SER A 1 435 ? -45.317 2.200 -10.772 1.00 44.56 435 SER A O 1
ATOM 3370 N N . SER A 1 436 ? -44.570 3.718 -9.297 1.00 41.25 436 SER A N 1
ATOM 3371 C CA . SER A 1 436 ? -45.900 4.137 -8.840 1.00 41.25 436 SER A CA 1
ATOM 3372 C C . SER A 1 436 ? -46.639 4.952 -9.906 1.00 41.25 436 SER A C 1
ATOM 3374 O O . SER A 1 436 ? -47.850 4.796 -10.073 1.00 41.25 436 SER A O 1
ATOM 3376 N N . LEU A 1 437 ? -45.915 5.737 -10.711 1.00 45.03 437 LEU A N 1
ATOM 3377 C CA . LEU A 1 437 ? -46.449 6.399 -11.904 1.00 45.03 437 LEU A CA 1
ATOM 3378 C C . LEU A 1 437 ? -46.862 5.395 -12.993 1.00 45.03 437 LEU A C 1
ATOM 3380 O O . LEU A 1 437 ? -47.880 5.604 -13.654 1.00 45.03 437 LEU A O 1
ATOM 3384 N N . CYS A 1 438 ? -46.129 4.287 -13.154 1.00 45.62 438 CYS A N 1
ATOM 3385 C CA . CYS A 1 438 ? -46.523 3.201 -14.058 1.00 45.62 438 CYS A CA 1
ATOM 3386 C C . CYS A 1 438 ? -47.752 2.438 -13.542 1.00 45.62 438 CYS A C 1
ATOM 3388 O O . CYS A 1 438 ? -48.656 2.146 -14.324 1.00 45.62 438 CYS A O 1
ATOM 3390 N N . SER A 1 439 ? -47.841 2.191 -12.231 1.00 42.38 439 SER A N 1
ATOM 3391 C CA . SER A 1 439 ? -49.010 1.551 -11.614 1.00 42.38 439 SER A CA 1
ATOM 3392 C C . SER A 1 439 ? -50.267 2.423 -11.686 1.00 42.38 439 SER A C 1
ATOM 3394 O O . SER A 1 439 ? -51.353 1.892 -11.892 1.00 42.38 439 SER A O 1
ATOM 3396 N N . ARG A 1 440 ? -50.146 3.755 -11.588 1.00 44.03 440 ARG A N 1
ATOM 3397 C CA . ARG A 1 440 ? -51.275 4.694 -11.760 1.00 44.03 440 ARG A CA 1
ATOM 3398 C C . ARG A 1 440 ? -51.854 4.715 -13.177 1.00 44.03 440 ARG A C 1
ATOM 3400 O O . ARG A 1 440 ? -52.975 5.174 -13.366 1.00 44.03 440 ARG A O 1
ATOM 3407 N N . ARG A 1 441 ? -51.115 4.222 -14.177 1.00 42.25 441 ARG A N 1
ATOM 3408 C CA . ARG A 1 441 ? -51.597 4.091 -15.563 1.00 42.25 441 ARG A CA 1
ATOM 3409 C C . ARG A 1 441 ? -52.401 2.812 -15.814 1.00 42.25 441 ARG A C 1
ATOM 3411 O O . ARG A 1 441 ? -53.123 2.758 -16.805 1.00 42.25 441 ARG A O 1
ATOM 3418 N N . GLY A 1 442 ? -52.308 1.812 -14.936 1.00 45.19 442 GLY A N 1
ATOM 3419 C CA . GLY A 1 442 ? -53.144 0.612 -14.960 1.00 45.19 442 GLY A CA 1
ATOM 3420 C C . GLY A 1 442 ? -54.259 0.741 -13.929 1.00 45.19 442 GLY A C 1
ATOM 3421 O O . GLY A 1 442 ? -54.079 0.313 -12.797 1.00 45.19 442 GLY A O 1
ATOM 3422 N N . GLY A 1 443 ? -55.370 1.380 -14.304 1.00 42.03 443 GLY A N 1
ATOM 3423 C CA . GLY A 1 443 ? -56.457 1.774 -13.401 1.00 42.03 443 GLY A CA 1
ATOM 3424 C C . GLY A 1 443 ? -56.916 0.687 -12.422 1.00 42.03 443 GLY A C 1
ATOM 3425 O O . GLY A 1 443 ? -57.707 -0.182 -12.779 1.00 42.03 443 GLY A O 1
ATOM 3426 N N . LYS A 1 444 ? -56.458 0.787 -11.173 1.00 42.03 444 LYS A N 1
ATOM 3427 C CA . LYS A 1 444 ? -57.051 0.125 -10.009 1.00 42.03 444 LYS A CA 1
ATOM 3428 C C . LYS A 1 444 ? -57.609 1.194 -9.073 1.00 42.03 444 LYS A C 1
ATOM 3430 O O . LYS A 1 444 ? -56.989 2.240 -8.910 1.00 42.03 444 LYS A O 1
ATOM 3435 N N . SER A 1 445 ? -58.806 0.935 -8.556 1.00 41.59 445 SER A N 1
ATOM 3436 C CA . SER A 1 445 ? -59.628 1.844 -7.756 1.00 41.59 445 SER A CA 1
ATOM 3437 C C . SER A 1 445 ? -59.012 2.166 -6.394 1.00 41.59 445 SER A C 1
ATOM 3439 O O . SER A 1 445 ? -58.375 1.310 -5.782 1.00 41.59 445 SER A O 1
ATOM 3441 N N . ASP A 1 446 ? -59.267 3.389 -5.924 1.00 43.25 446 ASP A N 1
ATOM 3442 C CA . ASP A 1 446 ? -58.693 3.984 -4.710 1.00 43.25 446 ASP A CA 1
ATOM 3443 C C . ASP A 1 446 ? -59.011 3.203 -3.410 1.00 43.25 446 ASP A C 1
ATOM 3445 O O . ASP A 1 446 ? -58.237 3.269 -2.458 1.00 43.25 446 ASP A O 1
ATOM 3449 N N . ASP A 1 447 ? -60.058 2.368 -3.397 1.00 37.53 447 ASP A N 1
ATOM 3450 C CA . ASP A 1 447 ? -60.468 1.580 -2.221 1.00 37.53 447 ASP A CA 1
ATOM 3451 C C . ASP A 1 447 ? -59.532 0.389 -1.897 1.00 37.53 447 ASP A C 1
ATOM 3453 O O . ASP A 1 447 ? -59.396 0.014 -0.736 1.00 37.53 447 ASP A O 1
ATOM 3457 N N . GLU A 1 448 ? -58.795 -0.175 -2.872 1.00 40.75 448 GLU A N 1
ATOM 3458 C CA . GLU A 1 448 ? -57.767 -1.212 -2.593 1.00 40.75 448 GLU A CA 1
ATOM 3459 C C . GLU A 1 448 ? -56.479 -0.616 -1.977 1.00 40.75 448 GLU A C 1
ATOM 3461 O O . GLU A 1 448 ? -55.563 -1.347 -1.577 1.00 40.75 448 GLU A O 1
ATOM 3466 N N . MET A 1 449 ? -56.367 0.718 -1.939 1.00 36.25 449 MET A N 1
ATOM 3467 C CA . MET A 1 449 ? -55.159 1.431 -1.524 1.00 36.25 449 MET A CA 1
ATOM 3468 C C . MET A 1 449 ? -55.134 1.729 -0.017 1.00 36.25 449 MET A C 1
ATOM 3470 O O . MET A 1 449 ? -54.052 1.710 0.573 1.00 36.25 449 MET A O 1
ATOM 3474 N N . GLU A 1 450 ? -56.293 1.940 0.617 1.00 33.16 450 GLU A N 1
ATOM 3475 C CA . GLU A 1 450 ? -56.392 2.202 2.064 1.00 33.16 450 GLU A CA 1
ATOM 3476 C C . GLU A 1 450 ? -56.148 0.943 2.907 1.00 33.16 450 GLU A C 1
ATOM 3478 O O . GLU A 1 450 ? -55.380 0.990 3.872 1.00 33.16 450 GLU A O 1
ATOM 3483 N N . GLU A 1 451 ? -56.667 -0.214 2.487 1.00 29.70 451 GLU A N 1
ATOM 3484 C CA . GLU A 1 451 ? -56.479 -1.483 3.209 1.00 29.70 451 GLU A CA 1
ATOM 3485 C C . GLU A 1 451 ? -55.008 -1.954 3.169 1.00 29.70 451 GLU A C 1
ATOM 3487 O O . GLU A 1 451 ? -54.464 -2.466 4.149 1.00 29.70 451 GLU A O 1
ATOM 3492 N N . LYS A 1 452 ? -54.285 -1.657 2.077 1.00 3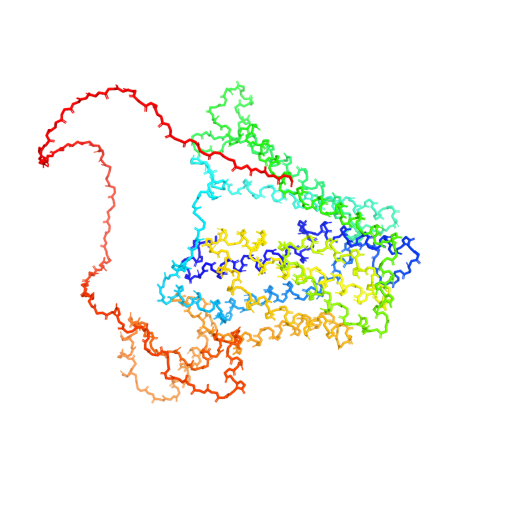2.72 452 LYS A N 1
ATOM 3493 C CA . LYS A 1 452 ? -52.831 -1.897 1.965 1.00 32.72 452 LYS A CA 1
ATOM 3494 C C . LYS A 1 452 ? -51.961 -0.827 2.626 1.00 32.72 452 LYS A C 1
ATOM 3496 O O . LYS A 1 452 ? -50.756 -1.044 2.777 1.00 32.72 452 LYS A O 1
ATOM 3501 N N . SER A 1 453 ? -52.527 0.321 2.999 1.00 30.31 453 SER A N 1
ATOM 3502 C CA . SER A 1 453 ? -51.800 1.374 3.714 1.00 30.31 453 SER A CA 1
ATOM 3503 C C . SER A 1 453 ? -51.728 1.084 5.214 1.00 30.31 453 SER A C 1
ATOM 3505 O O . SER A 1 453 ? -50.696 1.352 5.825 1.00 30.31 453 SER A O 1
ATOM 3507 N N . GLN A 1 454 ? -52.772 0.491 5.803 1.00 27.56 454 GLN A N 1
ATOM 3508 C CA . GLN A 1 454 ? -52.761 0.110 7.222 1.00 27.56 454 GLN A CA 1
ATOM 3509 C C . GLN A 1 454 ? -51.958 -1.171 7.499 1.00 27.56 454 GLN A C 1
ATOM 3511 O O . GLN A 1 454 ? -51.316 -1.266 8.540 1.00 27.56 454 GLN A O 1
ATOM 3516 N N . ALA A 1 455 ? -51.857 -2.099 6.542 1.00 27.36 455 ALA A N 1
ATOM 3517 C CA . ALA A 1 455 ? -51.013 -3.294 6.674 1.00 27.36 455 ALA A CA 1
ATOM 3518 C C . ALA A 1 455 ? -49.492 -3.027 6.545 1.00 27.36 455 ALA A C 1
ATOM 3520 O O . ALA A 1 455 ? -48.690 -3.947 6.664 1.00 27.36 455 ALA A O 1
ATOM 3521 N N . LYS A 1 456 ? -49.060 -1.782 6.287 1.00 30.78 456 LYS A N 1
ATOM 3522 C CA . LYS A 1 456 ? -47.645 -1.436 6.044 1.00 30.78 456 LYS A CA 1
ATOM 3523 C C . LYS A 1 456 ? -46.851 -0.984 7.275 1.00 30.78 456 LYS A C 1
ATOM 3525 O O . LYS A 1 456 ? -45.674 -0.666 7.110 1.00 30.78 456 LYS A O 1
ATOM 3530 N N . SER A 1 457 ? -47.437 -0.955 8.477 1.00 25.17 457 SER A N 1
ATOM 3531 C CA . SER A 1 457 ? -46.704 -0.548 9.694 1.00 25.17 457 SER A CA 1
ATOM 3532 C C . SER A 1 457 ? -46.078 -1.699 10.491 1.00 25.17 457 SER A C 1
ATOM 3534 O O . SER A 1 457 ? -45.378 -1.432 11.460 1.00 25.17 457 SER A O 1
ATOM 3536 N N . PHE A 1 458 ? -46.275 -2.952 10.083 1.00 26.55 458 PHE A N 1
ATOM 3537 C CA . PHE A 1 458 ? -45.602 -4.115 10.660 1.00 26.55 458 PHE A CA 1
ATOM 3538 C C . PHE A 1 458 ? -45.115 -5.004 9.519 1.00 26.55 458 PHE A C 1
ATOM 3540 O O . PHE A 1 458 ? -45.847 -5.852 9.020 1.00 26.55 458 PHE A O 1
ATOM 3547 N N . TYR A 1 459 ? -43.881 -4.787 9.066 1.00 29.20 459 TYR A N 1
ATOM 3548 C CA . TYR A 1 459 ? -43.194 -5.805 8.277 1.00 29.20 459 TYR A CA 1
ATOM 3549 C C . TYR A 1 459 ? -42.567 -6.790 9.257 1.00 29.20 459 TYR A C 1
ATOM 3551 O O . TYR A 1 459 ? -41.525 -6.513 9.846 1.00 29.20 459 TYR A O 1
ATOM 3559 N N . VAL A 1 460 ? -43.241 -7.923 9.442 1.00 25.61 460 VAL A N 1
ATOM 3560 C CA . VAL A 1 460 ? -42.593 -9.157 9.883 1.00 25.61 460 VAL A CA 1
ATOM 3561 C C . VAL A 1 460 ? -41.612 -9.540 8.773 1.00 25.61 460 VAL A C 1
ATOM 3563 O O . VAL A 1 460 ? -42.002 -9.633 7.608 1.00 25.61 460 VAL A O 1
ATOM 3566 N N . TYR A 1 461 ? -40.332 -9.658 9.121 1.00 34.41 461 TYR A N 1
ATOM 3567 C CA . TYR A 1 461 ? -39.311 -10.232 8.251 1.00 34.41 461 TYR A CA 1
ATOM 3568 C C . TYR A 1 461 ? -39.650 -11.714 8.061 1.00 34.41 461 TYR A C 1
ATOM 3570 O O . TYR A 1 461 ? -39.725 -12.446 9.044 1.00 34.41 461 TYR A O 1
ATOM 3578 N N . ASP A 1 462 ? -39.928 -12.118 6.822 1.00 28.62 462 ASP A N 1
ATOM 3579 C CA . ASP A 1 462 ? -40.146 -13.514 6.443 1.00 28.62 462 ASP A CA 1
ATOM 3580 C C . ASP A 1 462 ? -38.797 -14.094 5.974 1.00 28.62 462 ASP A C 1
ATOM 3582 O O . ASP A 1 462 ? -38.328 -13.720 4.893 1.00 28.62 462 ASP A O 1
ATOM 3586 N N . PRO A 1 463 ? -38.124 -14.935 6.784 1.00 38.66 463 PRO A N 1
ATOM 3587 C CA . PRO A 1 463 ? -36.810 -15.480 6.451 1.00 38.66 463 PRO A CA 1
ATOM 3588 C C . PRO A 1 463 ? -36.843 -16.513 5.310 1.00 38.66 463 PRO A C 1
ATOM 3590 O O . PRO A 1 463 ? -35.778 -16.854 4.789 1.00 38.66 463 PRO A O 1
ATOM 3593 N N . ASP A 1 464 ? -38.025 -16.979 4.889 1.00 33.69 464 ASP A N 1
ATOM 3594 C CA . ASP A 1 464 ? -38.165 -18.050 3.895 1.00 33.69 464 ASP A CA 1
ATOM 3595 C C . ASP A 1 464 ? -38.327 -17.549 2.450 1.00 33.69 464 ASP A C 1
ATOM 3597 O O . ASP A 1 464 ? -38.292 -18.347 1.511 1.00 33.69 464 ASP A O 1
ATOM 3601 N N . TYR A 1 465 ? -38.462 -16.236 2.221 1.00 35.41 465 TYR A N 1
ATOM 3602 C CA . TYR A 1 465 ? -38.880 -15.733 0.906 1.00 35.41 465 TYR A CA 1
ATOM 3603 C C . TYR A 1 465 ? -37.756 -15.443 -0.115 1.00 35.41 465 TYR A C 1
ATOM 3605 O O . TYR A 1 465 ? -38.071 -15.040 -1.229 1.00 35.41 465 TYR A O 1
ATOM 3613 N N . ASP A 1 466 ? -36.460 -15.634 0.174 1.00 36.12 466 ASP A N 1
ATOM 3614 C CA . ASP A 1 466 ? -35.427 -15.182 -0.790 1.00 36.12 466 ASP A CA 1
ATOM 3615 C C . ASP A 1 466 ? -34.090 -15.951 -0.764 1.00 36.12 466 ASP A C 1
ATOM 3617 O O . ASP A 1 466 ? -33.001 -15.375 -0.737 1.00 36.12 466 ASP A O 1
ATOM 3621 N N . ARG A 1 467 ? -34.130 -17.289 -0.785 1.00 41.09 467 ARG A N 1
ATOM 3622 C CA . ARG A 1 467 ? -32.941 -18.094 -1.139 1.00 41.09 467 ARG A CA 1
ATOM 3623 C C . ARG A 1 467 ? -33.081 -18.689 -2.533 1.00 41.09 467 ARG A C 1
ATOM 3625 O O . ARG A 1 467 ? -33.150 -19.902 -2.708 1.00 41.09 467 ARG A O 1
ATOM 3632 N N . ASP A 1 468 ? -33.088 -17.821 -3.541 1.00 43.62 468 ASP A N 1
ATOM 3633 C CA . ASP A 1 468 ? -32.986 -18.241 -4.937 1.00 43.62 468 ASP A CA 1
ATOM 3634 C C . ASP A 1 468 ? -31.715 -19.087 -5.162 1.00 43.62 468 ASP A C 1
ATOM 3636 O O . ASP A 1 468 ? -30.633 -18.796 -4.651 1.00 43.62 468 ASP A O 1
ATOM 3640 N N . PHE A 1 469 ? -31.798 -20.116 -6.009 1.00 33.62 469 PHE A N 1
ATOM 3641 C CA . PHE A 1 469 ? -30.647 -20.929 -6.446 1.00 33.62 469 PHE A CA 1
ATOM 3642 C C . PHE A 1 469 ? -29.477 -20.073 -6.987 1.00 33.62 469 PHE A C 1
ATOM 3644 O O . PHE A 1 469 ? -28.301 -20.433 -6.878 1.00 33.62 469 PHE A O 1
ATOM 3651 N N . VAL A 1 470 ? -29.798 -18.897 -7.535 1.00 38.84 470 VAL A N 1
ATOM 3652 C CA . VAL A 1 470 ? -28.841 -17.881 -7.994 1.00 38.84 470 VAL A CA 1
ATOM 3653 C C . VAL A 1 470 ? -28.042 -17.283 -6.830 1.00 38.84 470 VAL A C 1
ATOM 3655 O O . VAL A 1 470 ? -26.840 -17.053 -6.970 1.00 38.84 470 VAL A O 1
ATOM 3658 N N . ASP A 1 471 ? -28.667 -17.088 -5.672 1.00 39.69 471 ASP A N 1
ATOM 3659 C CA . ASP A 1 471 ? -28.004 -16.607 -4.463 1.00 39.69 471 ASP A CA 1
ATOM 3660 C C . ASP A 1 471 ? -27.073 -17.671 -3.875 1.00 39.69 471 ASP A C 1
ATOM 3662 O O . ASP A 1 471 ? -25.960 -17.345 -3.462 1.00 39.69 471 ASP A O 1
ATOM 3666 N N . ILE A 1 472 ? -27.438 -18.955 -3.949 1.00 43.88 472 ILE A N 1
ATOM 3667 C CA . ILE A 1 472 ? -26.555 -20.068 -3.553 1.00 43.88 472 ILE A CA 1
ATOM 3668 C C . ILE A 1 472 ? -25.309 -20.132 -4.451 1.00 43.88 472 ILE A C 1
ATOM 3670 O O . ILE A 1 472 ? -24.191 -20.290 -3.948 1.00 43.88 472 ILE A O 1
ATOM 3674 N N . LEU A 1 473 ? -25.471 -19.955 -5.769 1.00 38.09 473 LEU A N 1
ATOM 3675 C CA . LEU A 1 473 ? -24.359 -19.869 -6.725 1.00 38.09 473 LEU A CA 1
ATOM 3676 C C . LEU A 1 473 ? -23.443 -18.670 -6.442 1.00 38.09 473 LEU A C 1
ATOM 3678 O O . LEU A 1 473 ? -22.223 -18.816 -6.499 1.00 38.09 473 LEU A O 1
ATOM 3682 N N . ARG A 1 474 ? -24.003 -17.506 -6.097 1.00 48.09 474 ARG A N 1
ATOM 3683 C CA . ARG A 1 474 ? -23.242 -16.285 -5.770 1.00 48.09 474 ARG A CA 1
ATOM 3684 C C . ARG A 1 474 ? -22.514 -16.371 -4.427 1.00 48.09 474 ARG A C 1
ATOM 3686 O O . ARG A 1 474 ? -21.378 -15.914 -4.320 1.00 48.09 474 ARG A O 1
ATOM 3693 N N . LEU A 1 475 ? -23.128 -17.005 -3.429 1.00 47.81 475 LEU A N 1
ATOM 3694 C CA . LEU A 1 475 ? -22.527 -17.279 -2.119 1.00 47.81 475 LEU A CA 1
ATOM 3695 C C . LEU A 1 475 ? -21.418 -18.338 -2.204 1.00 47.81 475 LEU A C 1
ATOM 3697 O O . LEU A 1 475 ? -20.426 -18.266 -1.480 1.00 47.81 475 LEU A O 1
ATOM 3701 N N . SER A 1 476 ? -21.568 -19.311 -3.107 1.00 46.41 476 SER A N 1
ATOM 3702 C CA . SER A 1 476 ? -20.678 -20.475 -3.207 1.00 46.41 476 SER A CA 1
ATOM 3703 C C . SER A 1 476 ? -19.679 -20.410 -4.366 1.00 46.41 476 SER A C 1
ATOM 3705 O O . SER A 1 476 ? -18.880 -21.335 -4.508 1.00 46.41 476 SER A O 1
ATOM 3707 N N . PHE A 1 477 ? -19.671 -19.337 -5.167 1.00 47.53 477 PHE A N 1
ATOM 3708 C CA . PHE A 1 477 ? -18.804 -19.173 -6.348 1.00 47.53 477 PHE A CA 1
ATOM 3709 C C . PHE A 1 477 ? -17.312 -19.408 -6.048 1.00 47.53 477 PHE A C 1
ATOM 3711 O O . PHE A 1 477 ? -16.580 -19.956 -6.871 1.00 47.53 477 PHE A O 1
ATOM 3718 N N . TRP A 1 478 ? -16.873 -19.053 -4.839 1.00 49.38 478 TRP A N 1
ATOM 3719 C CA . TRP A 1 478 ? -15.478 -19.152 -4.400 1.00 49.38 478 TRP A CA 1
ATOM 3720 C C . TRP A 1 478 ? -15.118 -20.480 -3.713 1.00 49.38 478 TRP A C 1
ATOM 3722 O O . TRP A 1 478 ? -13.962 -20.685 -3.351 1.00 49.38 478 TRP A O 1
ATOM 3732 N N . LYS A 1 479 ? -16.067 -21.415 -3.545 1.00 46.97 479 LYS A N 1
ATOM 3733 C CA . LYS A 1 479 ? -15.773 -22.754 -3.009 1.00 46.97 479 LYS A CA 1
ATOM 3734 C C . LYS A 1 479 ? -15.303 -23.685 -4.144 1.00 46.97 479 LYS A C 1
ATOM 3736 O O . LYS A 1 479 ? -16.043 -23.871 -5.113 1.00 46.97 479 LYS A O 1
ATOM 3741 N N . PRO A 1 480 ? -14.137 -24.357 -4.030 1.00 40.34 480 PRO A N 1
ATOM 3742 C CA . PRO A 1 480 ? -13.662 -25.313 -5.043 1.00 40.34 480 PRO A CA 1
ATOM 3743 C C . PRO A 1 480 ? -14.648 -26.460 -5.333 1.00 40.34 480 PRO A C 1
ATOM 3745 O O . PRO A 1 480 ? -14.714 -26.973 -6.451 1.00 40.34 480 PRO A O 1
ATOM 3748 N N . SER A 1 481 ? -15.457 -26.849 -4.341 1.00 45.16 481 SER A N 1
ATOM 3749 C CA . SER A 1 481 ? -16.499 -27.874 -4.475 1.00 45.16 481 SER A CA 1
ATOM 3750 C C . SER A 1 481 ? -17.631 -27.472 -5.428 1.00 45.16 481 SER A C 1
ATOM 3752 O O . SER A 1 481 ? -18.197 -28.344 -6.088 1.00 45.16 481 SER A O 1
ATOM 3754 N N . THR A 1 482 ? -17.923 -26.176 -5.561 1.00 41.25 482 THR A N 1
ATOM 3755 C CA . THR A 1 482 ? -18.957 -25.642 -6.463 1.00 41.25 482 THR A CA 1
ATOM 3756 C C . THR A 1 482 ? -18.580 -25.861 -7.926 1.00 41.25 482 THR A C 1
ATOM 3758 O O . THR A 1 482 ? -19.401 -26.318 -8.717 1.00 41.25 482 THR A O 1
ATOM 3761 N N . TRP A 1 483 ? -17.309 -25.643 -8.275 1.00 41.22 483 TRP A N 1
ATOM 3762 C CA . TRP A 1 483 ? -16.792 -25.869 -9.628 1.00 41.22 483 TRP A CA 1
ATOM 3763 C C . TRP A 1 483 ? -16.765 -27.351 -10.001 1.00 41.22 483 TRP A C 1
ATOM 3765 O O . TRP A 1 483 ? -17.087 -27.707 -11.133 1.00 41.22 483 TRP A O 1
ATOM 3775 N N . LYS A 1 484 ? -16.458 -28.231 -9.039 1.00 38.72 484 LYS A N 1
ATOM 3776 C CA . LYS A 1 484 ? -16.510 -29.688 -9.231 1.00 38.72 484 LYS A CA 1
ATOM 3777 C C . LYS A 1 484 ? -17.944 -30.183 -9.465 1.00 38.72 484 LYS A C 1
ATOM 3779 O O . LYS A 1 484 ? -18.160 -30.977 -10.373 1.00 38.72 484 LYS A O 1
ATOM 3784 N N . LYS A 1 485 ? -18.925 -29.683 -8.701 1.00 40.56 485 LYS A N 1
ATOM 3785 C CA . LYS A 1 485 ? -20.354 -29.997 -8.902 1.00 40.56 485 LYS A CA 1
ATOM 3786 C C . LYS A 1 485 ? -20.877 -29.467 -10.247 1.00 40.56 485 LYS A C 1
ATOM 3788 O O . LYS A 1 485 ? -21.620 -30.173 -10.924 1.00 40.56 485 LYS A O 1
ATOM 3793 N N . TRP A 1 486 ? -20.436 -28.276 -10.666 1.00 34.94 486 TRP A N 1
ATOM 3794 C CA . TRP A 1 486 ? -20.790 -27.678 -11.960 1.00 34.94 486 TRP A CA 1
ATOM 3795 C C . TRP A 1 486 ? -20.200 -28.449 -13.154 1.00 34.94 486 TRP A C 1
ATOM 3797 O O . TRP A 1 486 ? -20.929 -28.769 -14.088 1.00 34.94 486 TRP A O 1
ATOM 3807 N N . LEU A 1 487 ? -18.916 -28.828 -13.097 1.00 36.22 487 LEU A N 1
ATOM 3808 C CA . LEU A 1 487 ? -18.254 -29.624 -14.143 1.00 36.22 487 LEU A CA 1
ATOM 3809 C C . LEU A 1 487 ? -18.802 -31.056 -14.255 1.00 36.22 487 LEU A C 1
ATOM 3811 O O . LEU A 1 487 ? -18.719 -31.655 -15.325 1.00 36.22 487 LEU A O 1
ATOM 3815 N N . CYS A 1 488 ? -19.344 -31.611 -13.168 1.00 35.47 488 CYS A N 1
ATOM 3816 C CA . CYS A 1 488 ? -19.860 -32.980 -13.134 1.00 35.47 488 CYS A CA 1
ATOM 3817 C C . CYS A 1 488 ? -21.386 -33.095 -13.305 1.00 35.47 488 CYS A C 1
ATOM 3819 O O . CYS A 1 488 ? -21.879 -34.218 -13.320 1.00 35.47 488 CYS A O 1
ATOM 3821 N N . CYS A 1 489 ? -22.131 -31.987 -13.448 1.00 35.66 489 CYS A N 1
ATOM 3822 C CA . CYS A 1 489 ? -23.601 -31.973 -13.582 1.00 35.66 489 CYS A CA 1
ATOM 3823 C C . CYS A 1 489 ? -24.349 -32.874 -12.572 1.00 35.66 489 CYS A C 1
ATOM 3825 O O . CYS A 1 489 ? -25.365 -33.478 -12.908 1.00 35.66 489 CYS A O 1
ATOM 3827 N N . THR A 1 490 ? -23.869 -32.975 -11.333 1.00 35.88 490 THR A N 1
ATOM 3828 C CA . THR A 1 490 ? -24.553 -33.721 -10.265 1.00 35.88 490 THR A CA 1
ATOM 3829 C C . THR A 1 490 ? -25.380 -32.751 -9.425 1.00 35.88 490 THR A C 1
ATOM 3831 O O . THR A 1 490 ? -24.835 -32.041 -8.577 1.00 35.88 490 THR A O 1
ATOM 3834 N N . THR A 1 491 ? -26.683 -32.680 -9.689 1.00 34.84 491 THR A N 1
ATOM 3835 C CA . THR A 1 491 ? -27.666 -31.995 -8.839 1.00 34.84 491 THR A CA 1
ATOM 3836 C C . THR A 1 491 ? -28.216 -32.981 -7.813 1.00 34.84 491 THR A C 1
ATOM 3838 O O . THR A 1 491 ? -29.261 -33.577 -8.045 1.00 34.84 491 THR A O 1
ATOM 3841 N N . ASP A 1 492 ? -27.526 -33.146 -6.687 1.00 30.80 492 ASP A N 1
ATOM 3842 C CA . ASP A 1 492 ? -28.114 -33.784 -5.505 1.00 30.80 492 ASP A CA 1
ATOM 3843 C C . ASP A 1 492 ? -28.578 -32.665 -4.568 1.00 30.80 492 ASP A C 1
ATOM 3845 O O . ASP A 1 492 ? -27.787 -32.098 -3.814 1.00 30.80 492 ASP A O 1
ATOM 3849 N N . ALA A 1 493 ? -29.849 -32.286 -4.705 1.00 33.75 493 ALA A N 1
ATOM 3850 C CA . ALA A 1 493 ? -30.515 -31.266 -3.892 1.00 33.75 493 ALA A CA 1
ATOM 3851 C C . ALA A 1 493 ? -31.224 -31.852 -2.652 1.00 33.75 493 ALA A C 1
ATOM 3853 O O . ALA A 1 493 ? -31.912 -31.122 -1.956 1.00 33.75 493 ALA A O 1
ATOM 3854 N N . GLU A 1 494 ? -31.051 -33.144 -2.352 1.00 29.47 494 GLU A N 1
ATOM 3855 C CA . GLU A 1 494 ? -31.832 -33.851 -1.317 1.00 29.47 494 GLU A CA 1
ATOM 3856 C C . GLU A 1 494 ? -31.025 -34.254 -0.063 1.00 29.47 494 GLU A C 1
ATOM 3858 O O . GLU A 1 494 ? -31.488 -35.076 0.715 1.00 29.47 494 GLU A O 1
ATOM 3863 N N . GLN A 1 495 ? -29.817 -33.719 0.173 1.00 26.78 495 GLN A N 1
ATOM 3864 C CA . GLN A 1 495 ? -28.990 -34.132 1.332 1.00 26.78 495 GLN A CA 1
ATOM 3865 C C . GLN A 1 495 ? -28.620 -33.032 2.342 1.00 26.78 495 GLN A C 1
ATOM 3867 O O . GLN A 1 495 ? -27.865 -33.311 3.270 1.00 26.78 495 GLN A O 1
ATOM 3872 N N . GLU A 1 496 ? -29.148 -31.810 2.224 1.00 32.12 496 GLU A N 1
ATOM 3873 C CA . GLU A 1 496 ? -28.892 -30.738 3.213 1.00 32.12 496 GLU A CA 1
ATOM 3874 C C . GLU A 1 496 ? -30.096 -30.398 4.120 1.00 32.12 496 GLU A C 1
ATOM 3876 O O . GLU A 1 496 ? -29.948 -29.558 5.004 1.00 32.12 496 GLU A O 1
ATOM 3881 N N . GLU A 1 497 ? -31.248 -31.076 3.994 1.00 28.94 497 GLU A N 1
ATOM 3882 C CA . GLU A 1 497 ? -32.428 -30.833 4.857 1.00 28.94 497 GLU A CA 1
ATOM 3883 C C . GLU A 1 497 ? -32.389 -31.550 6.227 1.00 28.94 497 GLU A C 1
ATOM 3885 O O . GLU A 1 497 ? -33.094 -31.141 7.146 1.00 28.94 497 GLU A O 1
ATOM 3890 N N . ASP A 1 498 ? -31.511 -32.537 6.439 1.00 24.02 498 ASP A N 1
ATOM 3891 C CA . ASP A 1 498 ? -31.582 -33.418 7.624 1.00 24.02 498 ASP A CA 1
ATOM 3892 C C . ASP A 1 498 ? -30.693 -33.021 8.829 1.00 24.02 498 ASP A C 1
ATOM 3894 O O . ASP A 1 498 ? -30.531 -33.813 9.755 1.00 24.02 498 ASP A O 1
ATOM 3898 N N . MET A 1 499 ? -30.106 -31.815 8.884 1.00 26.34 499 MET A N 1
ATOM 3899 C CA . MET A 1 499 ? -29.215 -31.429 10.007 1.00 26.34 499 MET A CA 1
ATOM 3900 C C . MET A 1 499 ? -29.639 -30.222 10.860 1.00 26.34 499 MET A C 1
ATOM 3902 O O . MET A 1 499 ? -28.860 -29.805 11.715 1.00 26.34 499 MET A O 1
ATOM 3906 N N . VAL A 1 500 ? -30.846 -29.664 10.700 1.00 28.39 500 VAL A N 1
ATOM 3907 C CA . VAL A 1 500 ? -31.246 -28.454 11.465 1.00 28.39 500 VAL A CA 1
ATOM 3908 C C . VAL A 1 500 ? -32.597 -28.571 12.198 1.00 28.39 500 VAL A C 1
ATOM 3910 O O . VAL A 1 500 ? -32.983 -27.655 12.917 1.00 28.39 500 VAL A O 1
ATOM 3913 N N . VAL A 1 501 ? -33.308 -29.701 12.127 1.00 26.14 501 VAL A N 1
ATOM 3914 C CA . VAL A 1 501 ? -34.694 -29.774 12.648 1.00 26.14 501 VAL A CA 1
ATOM 3915 C C . VAL A 1 501 ? -34.824 -30.162 14.139 1.00 26.14 501 VAL A C 1
ATOM 3917 O O . VAL A 1 501 ? -35.896 -29.994 14.708 1.00 26.14 501 VAL A O 1
ATOM 3920 N N . ASP A 1 502 ? -33.764 -30.562 14.850 1.00 24.08 502 ASP A N 1
ATOM 3921 C CA . ASP A 1 502 ? -33.938 -31.174 16.188 1.00 24.08 502 ASP A CA 1
ATOM 3922 C C . ASP A 1 502 ? -33.857 -30.249 17.426 1.00 24.08 502 ASP A C 1
ATOM 3924 O O . ASP A 1 502 ? -33.932 -30.747 18.551 1.00 24.08 502 ASP A O 1
ATOM 3928 N N . HIS A 1 503 ? -33.757 -28.918 17.295 1.00 27.28 503 HIS A N 1
ATOM 3929 C CA . HIS A 1 503 ? -33.581 -28.042 18.478 1.00 27.28 503 HIS A CA 1
ATOM 3930 C C . HIS A 1 503 ? -34.508 -26.825 18.619 1.00 27.28 503 HIS A C 1
ATOM 3932 O O . HIS A 1 503 ? -34.212 -25.930 19.406 1.00 27.28 503 HIS A O 1
ATOM 3938 N N . ILE A 1 504 ? -35.670 -26.801 17.959 1.00 27.36 504 ILE A N 1
ATOM 3939 C CA . ILE A 1 504 ? -36.686 -25.764 18.219 1.00 27.36 504 ILE A CA 1
ATOM 3940 C C . ILE A 1 504 ? -38.053 -26.410 18.467 1.00 27.36 504 ILE A C 1
ATOM 3942 O O . ILE A 1 504 ? -38.974 -26.332 17.661 1.00 27.36 504 ILE A O 1
ATOM 3946 N N . ALA A 1 505 ? -38.178 -27.057 19.618 1.00 26.84 505 ALA A N 1
ATOM 3947 C CA . ALA A 1 505 ? -39.450 -27.228 20.300 1.00 26.84 505 ALA A CA 1
ATOM 3948 C C . ALA A 1 505 ? -39.200 -26.829 21.758 1.00 26.84 505 ALA A C 1
ATOM 3950 O O . ALA A 1 505 ? -38.223 -27.283 22.343 1.00 26.84 505 ALA A O 1
ATOM 3951 N N . ASP A 1 506 ? -40.057 -25.962 22.293 1.00 26.70 506 ASP A N 1
ATOM 3952 C CA . ASP A 1 506 ? -40.071 -25.443 23.672 1.00 26.70 506 ASP A CA 1
ATOM 3953 C C . ASP A 1 506 ? -39.381 -24.083 23.895 1.00 26.70 506 ASP A C 1
ATOM 3955 O O . ASP A 1 506 ? -38.380 -23.953 24.596 1.00 26.70 506 ASP A O 1
ATOM 3959 N N . ALA A 1 507 ? -40.002 -23.022 23.373 1.00 26.34 507 ALA A N 1
ATOM 3960 C CA . ALA A 1 507 ? -39.978 -21.711 24.023 1.00 26.34 507 ALA A CA 1
ATOM 3961 C C . ALA A 1 507 ? -41.337 -21.020 23.818 1.00 26.34 507 ALA A C 1
ATOM 3963 O O . ALA A 1 507 ? -41.637 -20.506 22.741 1.00 26.34 507 ALA A O 1
ATOM 3964 N N . GLU A 1 508 ? -42.186 -21.067 24.848 1.00 24.78 508 GLU A N 1
ATOM 3965 C CA . GLU A 1 508 ? -43.427 -20.292 24.934 1.00 24.78 508 GLU A CA 1
ATOM 3966 C C . GLU A 1 508 ? -43.121 -18.784 24.906 1.00 24.78 508 GLU A C 1
ATOM 3968 O O . GLU A 1 508 ? -42.218 -18.295 25.584 1.00 24.78 508 GLU A O 1
ATOM 3973 N N . TYR A 1 509 ? -43.883 -18.057 24.090 1.00 25.14 509 TYR A N 1
ATOM 3974 C CA . TYR A 1 509 ? -43.761 -16.623 23.836 1.00 25.14 509 TYR A CA 1
ATOM 3975 C C . TYR A 1 509 ? -44.693 -15.857 24.789 1.00 25.14 509 TYR A C 1
ATOM 3977 O O . TYR A 1 509 ? -45.910 -16.033 24.714 1.00 25.14 509 TYR A O 1
ATOM 3985 N N . ASP A 1 510 ? -44.147 -14.997 25.655 1.00 21.56 510 ASP A N 1
ATOM 3986 C CA . ASP A 1 510 ? -44.916 -14.106 26.540 1.00 21.56 510 ASP A CA 1
ATOM 3987 C C . ASP A 1 510 ? -44.717 -12.642 26.081 1.00 21.56 510 ASP A C 1
ATOM 3989 O O . ASP A 1 510 ? -43.572 -12.183 25.997 1.00 21.56 510 ASP A O 1
ATOM 3993 N N . PRO A 1 511 ? -45.769 -11.889 25.701 1.00 26.73 511 PRO A N 1
ATOM 3994 C CA . PRO A 1 511 ? -45.604 -10.568 25.107 1.00 26.73 511 PRO A CA 1
ATOM 3995 C C . PRO A 1 511 ? -45.621 -9.475 26.183 1.00 26.73 511 PRO A C 1
ATOM 3997 O O . PRO A 1 511 ? -46.674 -9.149 26.729 1.00 26.73 511 PRO A O 1
ATOM 4000 N N . ILE A 1 512 ? -44.479 -8.828 26.439 1.00 23.55 512 ILE A N 1
ATOM 4001 C CA . ILE A 1 512 ? -44.442 -7.576 27.211 1.00 23.55 512 ILE A CA 1
ATOM 4002 C C . ILE A 1 512 ? -44.352 -6.387 26.249 1.00 23.55 512 ILE A C 1
ATOM 4004 O O . ILE A 1 512 ? -43.343 -6.153 25.585 1.00 23.55 512 ILE A O 1
ATOM 4008 N N . LEU A 1 513 ? -45.461 -5.649 26.192 1.00 24.64 513 LEU A N 1
ATOM 4009 C CA . LEU A 1 513 ? -45.630 -4.331 25.584 1.00 24.64 513 LEU A CA 1
ATOM 4010 C C . LEU A 1 513 ? -44.701 -3.302 26.249 1.00 24.64 513 LEU A C 1
ATOM 4012 O O . LEU A 1 513 ? -44.751 -3.131 27.464 1.00 24.64 513 LEU A O 1
ATOM 4016 N N . TYR A 1 514 ? -43.923 -2.565 25.454 1.00 24.36 514 TYR A N 1
ATOM 4017 C CA . TYR A 1 514 ? -43.331 -1.297 25.884 1.00 24.36 514 TYR A CA 1
ATOM 4018 C C . TYR A 1 514 ? -44.187 -0.150 25.345 1.00 24.36 514 TYR A C 1
ATOM 4020 O O . TYR A 1 514 ? -44.216 0.104 24.140 1.00 24.36 514 TYR A O 1
ATOM 4028 N N . ASP A 1 515 ? -44.904 0.499 26.260 1.00 23.12 515 ASP A N 1
ATOM 4029 C CA . ASP A 1 515 ? -45.597 1.764 26.042 1.00 23.12 515 ASP A CA 1
ATOM 4030 C C . ASP A 1 515 ? -44.600 2.923 26.172 1.00 23.12 515 ASP A C 1
ATOM 4032 O O . ASP A 1 515 ? -43.690 2.911 27.004 1.00 23.12 515 ASP A O 1
ATOM 4036 N N . SER A 1 516 ? -44.761 3.911 25.303 1.00 27.41 516 SER A N 1
ATOM 4037 C CA . SER A 1 516 ? -43.902 5.077 25.172 1.00 27.41 516 SER A CA 1
ATOM 4038 C C . SER A 1 516 ? -44.668 6.323 25.605 1.00 27.41 516 SER A C 1
ATOM 4040 O O . SER A 1 516 ? -45.330 6.935 24.770 1.00 27.41 516 SER A O 1
ATOM 4042 N N . SER A 1 517 ? -44.539 6.738 26.867 1.00 24.58 517 SER A N 1
ATOM 4043 C CA . SER A 1 517 ? -44.784 8.125 27.295 1.00 24.58 517 SER A CA 1
ATOM 4044 C C . SER A 1 517 ? -44.482 8.344 28.782 1.00 24.58 517 SER A C 1
ATOM 4046 O O . SER A 1 517 ? -44.786 7.485 29.599 1.00 24.58 517 SER A O 1
ATOM 4048 N N . GLU A 1 518 ? -44.006 9.560 29.073 1.00 26.94 518 GLU A N 1
ATOM 4049 C CA . GLU A 1 518 ? -44.007 10.298 30.353 1.00 26.94 518 GLU A CA 1
ATOM 4050 C C . GLU A 1 518 ? -42.681 10.423 31.142 1.00 26.94 518 GLU A C 1
ATOM 4052 O O . GLU A 1 518 ? -42.146 9.480 31.713 1.00 26.94 518 GLU A O 1
ATOM 4057 N N . ASP A 1 519 ? -42.177 11.663 31.071 1.00 23.50 519 ASP A N 1
ATOM 4058 C CA . ASP A 1 519 ? -41.521 12.567 32.034 1.00 23.50 519 ASP A CA 1
ATOM 4059 C C . ASP A 1 519 ? -41.124 12.131 33.469 1.00 23.50 519 ASP A C 1
ATOM 4061 O O . ASP A 1 519 ? -41.700 11.227 34.060 1.00 23.50 519 ASP A O 1
ATOM 4065 N N . PHE A 1 520 ? -40.219 12.961 34.035 1.00 23.88 520 PHE A N 1
ATOM 4066 C CA . PHE A 1 520 ? -39.745 13.181 35.431 1.00 23.88 520 PHE A CA 1
ATOM 4067 C C . PHE A 1 520 ? -38.242 12.868 35.619 1.00 23.88 520 PHE A C 1
ATOM 4069 O O . PHE A 1 520 ? -37.811 11.739 35.434 1.00 23.88 520 PHE A O 1
ATOM 4076 N N . VAL A 1 521 ? -37.341 13.862 35.721 1.00 24.69 521 VAL A N 1
ATOM 4077 C CA . VAL A 1 521 ? -37.056 14.840 36.810 1.00 24.69 521 VAL A CA 1
ATOM 4078 C C . VAL A 1 521 ? -36.404 14.199 38.047 1.00 24.69 521 VAL A C 1
ATOM 4080 O O . VAL A 1 521 ? -36.905 13.221 38.582 1.00 24.69 521 VAL A O 1
ATOM 4083 N N . ASP A 1 522 ? -35.280 14.814 38.438 1.00 24.14 522 ASP A N 1
ATOM 4084 C CA . ASP A 1 522 ? -34.424 14.663 39.626 1.00 24.14 522 ASP A CA 1
ATOM 4085 C C . ASP A 1 522 ? -35.008 13.954 40.863 1.00 24.14 522 ASP A C 1
ATOM 4087 O O . ASP A 1 522 ? -36.050 14.361 41.366 1.00 24.14 522 ASP A O 1
ATOM 4091 N N . GLU A 1 523 ? -34.224 13.047 41.468 1.00 24.94 523 GLU A N 1
ATOM 4092 C CA . GLU A 1 523 ? -34.015 13.049 42.926 1.00 24.94 523 GLU A CA 1
ATOM 4093 C C . GLU A 1 523 ? -32.741 12.282 43.354 1.00 24.94 523 GLU A C 1
ATOM 4095 O O . GLU A 1 523 ? -32.522 11.107 43.066 1.00 24.94 523 GLU A O 1
ATOM 4100 N N . GLU A 1 524 ? -31.887 13.019 44.054 1.00 24.06 524 GLU A N 1
ATOM 4101 C CA . GLU A 1 524 ? -30.757 12.622 44.895 1.00 24.06 524 GLU A CA 1
ATOM 4102 C C . GLU A 1 524 ? -31.282 11.903 46.156 1.00 24.06 524 GLU A C 1
ATOM 4104 O O . GLU A 1 524 ? -32.234 12.415 46.712 1.00 24.06 524 GLU A O 1
ATOM 4109 N N . TYR A 1 525 ? -30.708 10.784 46.645 1.00 24.14 525 TYR A N 1
ATOM 4110 C CA . TYR A 1 525 ? -30.636 10.435 48.093 1.00 24.14 525 TYR A CA 1
ATOM 4111 C C . TYR A 1 525 ? -29.836 9.128 48.367 1.00 24.14 525 TYR A C 1
ATOM 4113 O O . TYR A 1 525 ? -30.262 8.009 48.106 1.00 24.14 525 TYR A O 1
ATOM 4121 N N . THR A 1 526 ? -28.628 9.334 48.898 1.00 24.14 526 THR A N 1
ATOM 4122 C CA . THR A 1 526 ? -27.841 8.607 49.925 1.00 24.14 526 THR A CA 1
ATOM 4123 C C . THR A 1 526 ? -28.151 7.163 50.395 1.00 24.14 526 THR A C 1
ATOM 4125 O O . THR A 1 526 ? -29.237 6.869 50.876 1.00 24.14 526 THR A O 1
ATOM 4128 N N . LYS A 1 527 ? -27.055 6.384 50.481 1.00 22.97 527 LYS A N 1
ATOM 4129 C CA . LYS A 1 527 ? -26.496 5.600 51.620 1.00 22.97 527 LYS A CA 1
ATOM 4130 C C . LYS A 1 527 ? -27.370 4.714 52.539 1.00 22.97 527 LYS A C 1
ATOM 4132 O O . LYS A 1 527 ? -28.262 5.180 53.231 1.00 22.97 527 LYS A O 1
ATOM 4137 N N . ASP A 1 528 ? -26.801 3.516 52.732 1.00 23.41 528 ASP A N 1
ATOM 4138 C CA . ASP A 1 528 ? -26.630 2.756 53.981 1.00 23.41 528 ASP A CA 1
ATOM 4139 C C . ASP A 1 528 ? -27.838 2.046 54.633 1.00 23.41 528 ASP A C 1
ATOM 4141 O O . ASP A 1 528 ? -28.693 2.657 55.261 1.00 23.41 528 ASP A O 1
ATOM 4145 N N . SER A 1 529 ? -27.703 0.709 54.688 1.00 22.33 529 SER A N 1
ATOM 4146 C CA . SER A 1 529 ? -27.903 -0.160 55.870 1.00 22.33 529 SER A CA 1
ATOM 4147 C C . SER A 1 529 ? -29.070 -1.166 55.895 1.00 22.33 529 SER A C 1
ATOM 4149 O O . SER A 1 529 ? -30.213 -0.819 56.154 1.00 22.33 529 SER A O 1
ATOM 4151 N N . VAL A 1 530 ? -28.662 -2.447 55.877 1.00 22.78 530 VAL A N 1
ATOM 4152 C CA . VAL A 1 530 ? -28.901 -3.462 56.936 1.00 22.78 530 VAL A CA 1
ATOM 4153 C C . VAL A 1 530 ? -30.215 -4.280 56.942 1.00 22.78 530 VAL A C 1
ATOM 4155 O O . VAL A 1 530 ? -31.260 -3.851 57.408 1.00 22.78 530 VAL A O 1
ATOM 4158 N N . ALA A 1 531 ? -30.006 -5.553 56.566 1.00 23.33 531 ALA A N 1
ATOM 4159 C CA . ALA A 1 531 ? -30.318 -6.822 57.253 1.00 23.33 531 ALA A CA 1
ATOM 4160 C C . ALA A 1 531 ? -31.754 -7.334 57.463 1.00 23.33 531 ALA A C 1
ATOM 4162 O O . ALA A 1 531 ? -32.565 -6.726 58.148 1.00 23.33 531 ALA A O 1
ATOM 4163 N N . MET A 1 532 ? -31.940 -8.595 57.043 1.00 23.22 532 MET A N 1
ATOM 4164 C CA . MET A 1 532 ? -32.362 -9.792 57.814 1.00 23.22 532 MET A CA 1
ATOM 4165 C C . MET A 1 532 ? -32.850 -10.847 56.798 1.00 23.22 532 MET A C 1
ATOM 4167 O O . MET A 1 532 ? -33.479 -10.471 55.821 1.00 23.22 532 MET A O 1
ATOM 4171 N N . ALA A 1 533 ? -32.685 -12.165 56.919 1.00 23.39 533 ALA A N 1
ATOM 4172 C CA . ALA A 1 533 ? -32.067 -13.081 57.877 1.00 23.39 533 ALA A CA 1
ATOM 4173 C C . ALA A 1 533 ? -32.149 -14.510 57.267 1.00 23.39 533 ALA A C 1
ATOM 4175 O O . ALA A 1 533 ? -32.835 -14.692 56.263 1.00 23.39 533 ALA A O 1
ATOM 4176 N N . MET A 1 534 ? -31.575 -15.492 57.985 1.00 24.02 534 MET A N 1
ATOM 4177 C CA . MET A 1 534 ? -31.703 -16.967 57.869 1.00 24.02 534 MET A CA 1
ATOM 4178 C C . MET A 1 534 ? -30.610 -17.655 57.024 1.00 24.02 534 MET A C 1
ATOM 4180 O O . MET A 1 534 ? -30.382 -17.275 55.888 1.00 24.02 534 MET A O 1
ATOM 4184 N N . ASP A 1 535 ? -29.896 -18.687 57.481 1.00 23.36 535 ASP A N 1
ATOM 4185 C CA . ASP A 1 535 ? -29.884 -19.397 58.764 1.00 23.36 535 ASP A CA 1
ATOM 4186 C C . ASP A 1 535 ? -28.555 -20.178 58.913 1.00 23.36 535 ASP A C 1
ATOM 4188 O O . ASP A 1 535 ? -27.867 -20.486 57.945 1.00 23.36 535 ASP A O 1
ATOM 4192 N N . THR A 1 536 ? -28.250 -20.435 60.176 1.00 25.12 536 THR A N 1
ATOM 4193 C CA . THR A 1 536 ? -27.195 -21.160 60.898 1.00 25.12 536 THR A CA 1
ATOM 4194 C C . THR A 1 536 ? -26.388 -22.310 60.260 1.00 25.12 536 THR A C 1
ATOM 4196 O O . THR A 1 536 ? -26.890 -23.163 59.536 1.00 25.12 536 THR A O 1
ATOM 4199 N N . GLY A 1 537 ? -25.122 -22.409 60.704 1.00 23.91 537 GLY A N 1
ATOM 4200 C CA . GLY A 1 537 ? -24.276 -23.601 60.567 1.00 23.91 537 GLY A CA 1
ATOM 4201 C C . GLY A 1 537 ? -22.817 -23.389 61.000 1.00 23.91 537 GLY A C 1
ATOM 4202 O O . GLY A 1 537 ? -21.940 -23.248 60.162 1.00 23.91 537 GLY A O 1
ATOM 4203 N N . SER A 1 538 ? -22.578 -23.337 62.311 1.00 24.16 538 SER A N 1
ATOM 4204 C CA . SER A 1 538 ? -21.278 -23.253 63.005 1.00 24.16 538 SER A CA 1
ATOM 4205 C C . SER A 1 538 ? -20.295 -24.393 62.684 1.00 24.16 538 SER A C 1
ATOM 4207 O O . SER A 1 538 ? -20.755 -25.528 62.571 1.00 24.16 538 SER A O 1
ATOM 4209 N N . LEU A 1 539 ? -18.978 -24.116 62.676 1.00 26.77 539 LEU A N 1
ATOM 4210 C CA . LEU A 1 539 ? -17.938 -24.774 63.505 1.00 26.77 539 LEU A CA 1
ATOM 4211 C C . LEU A 1 539 ? -16.520 -24.223 63.189 1.00 26.77 539 LEU A C 1
ATOM 4213 O O . LEU A 1 539 ? -15.982 -24.473 62.117 1.00 26.77 539 LEU A O 1
ATOM 4217 N N . ASP A 1 540 ? -16.002 -23.462 64.158 1.00 25.95 540 ASP A N 1
ATOM 4218 C CA . ASP A 1 540 ? -14.654 -23.382 64.758 1.00 25.95 540 ASP A CA 1
ATOM 4219 C C . ASP A 1 540 ? -13.339 -23.246 63.950 1.00 25.95 540 ASP A C 1
ATOM 4221 O O . ASP A 1 540 ? -13.092 -23.857 62.914 1.00 25.95 540 ASP A O 1
ATOM 4225 N N . GLU A 1 541 ? -12.485 -22.399 64.538 1.00 27.14 541 GLU A N 1
ATOM 4226 C CA . GLU A 1 541 ? -11.173 -21.883 64.140 1.00 27.14 541 GLU A CA 1
ATOM 4227 C C . GLU A 1 541 ? -9.987 -22.852 64.361 1.00 27.14 541 GLU A C 1
ATOM 4229 O O . GLU A 1 541 ? -10.072 -23.821 65.108 1.00 27.14 541 GLU A O 1
ATOM 4234 N N . GLU A 1 542 ? -8.840 -22.437 63.800 1.00 26.41 542 GLU A N 1
ATOM 4235 C CA . GLU A 1 542 ? -7.458 -22.691 64.257 1.00 26.41 542 GLU A CA 1
ATOM 4236 C C . GLU A 1 542 ? -6.780 -24.040 63.928 1.00 26.41 542 GLU A C 1
ATOM 4238 O O . GLU A 1 542 ? -6.883 -25.011 64.665 1.00 26.41 542 GLU A O 1
ATOM 4243 N N . GLU A 1 543 ? -5.902 -24.039 62.912 1.00 26.98 543 GLU A N 1
ATOM 4244 C CA . GLU A 1 543 ? -4.505 -24.465 63.116 1.00 26.98 543 GLU A CA 1
ATOM 4245 C C . GLU A 1 543 ? -3.569 -23.965 62.001 1.00 26.98 543 GLU A C 1
ATOM 4247 O O . GLU A 1 543 ? -3.849 -24.033 60.803 1.00 26.98 543 GLU A O 1
ATOM 4252 N N . ALA A 1 544 ? -2.434 -23.423 62.432 1.00 24.61 544 ALA A N 1
ATOM 4253 C CA . ALA A 1 544 ? -1.402 -22.820 61.615 1.00 24.61 544 ALA A CA 1
ATOM 4254 C C . ALA A 1 544 ? -0.290 -23.816 61.248 1.00 24.61 544 ALA A C 1
ATOM 4256 O O . ALA A 1 544 ? 0.224 -24.517 62.109 1.00 24.61 544 ALA A O 1
ATOM 4257 N N . SER A 1 545 ? 0.227 -23.679 60.022 1.00 22.64 545 SER A N 1
ATOM 4258 C CA . SER A 1 545 ? 1.621 -23.944 59.618 1.00 22.64 545 SER A CA 1
ATOM 4259 C C . SER A 1 545 ? 2.161 -25.390 59.626 1.00 22.64 545 SER A C 1
ATOM 4261 O O . SER A 1 545 ? 1.855 -26.199 60.486 1.00 22.64 545 SER A O 1
ATOM 4263 N N . LEU A 1 546 ? 3.095 -25.627 58.689 1.00 24.91 546 LEU A N 1
ATOM 4264 C CA . LEU A 1 546 ? 4.003 -26.781 58.529 1.00 24.91 546 LEU A CA 1
ATOM 4265 C C . LEU A 1 546 ? 3.454 -28.038 57.828 1.00 24.91 546 LEU A C 1
ATOM 4267 O O . LEU A 1 546 ? 3.030 -28.986 58.471 1.00 24.91 546 LEU A O 1
ATOM 4271 N N . ALA A 1 547 ? 3.672 -28.116 56.507 1.00 25.28 547 ALA A N 1
ATOM 4272 C CA . ALA A 1 547 ? 4.324 -29.276 55.878 1.00 25.28 547 ALA A CA 1
ATOM 4273 C C . ALA A 1 547 ? 4.746 -28.968 54.427 1.00 25.28 547 ALA A C 1
ATOM 4275 O O . ALA A 1 547 ? 3.983 -29.075 53.473 1.00 25.28 547 ALA A O 1
ATOM 4276 N N . THR A 1 548 ? 6.018 -28.616 54.265 1.00 24.95 548 THR A N 1
ATOM 4277 C CA . THR A 1 548 ? 6.824 -28.885 53.068 1.00 24.95 548 THR A CA 1
ATOM 4278 C C . THR A 1 548 ? 6.749 -30.362 52.669 1.00 24.95 548 THR A C 1
ATOM 4280 O O . THR A 1 548 ? 7.032 -31.198 53.524 1.00 24.95 548 THR A O 1
ATOM 4283 N N . THR A 1 549 ? 6.493 -30.694 51.396 1.00 26.05 549 THR A N 1
ATOM 4284 C CA . THR A 1 549 ? 7.295 -31.649 50.582 1.00 26.05 549 THR A CA 1
ATOM 4285 C C . THR A 1 549 ? 6.704 -31.892 49.184 1.00 26.05 549 THR A C 1
ATOM 4287 O O . THR A 1 549 ? 5.537 -32.229 49.063 1.00 26.05 549 THR A O 1
ATOM 4290 N N . GLY A 1 550 ? 7.572 -31.803 48.160 1.00 23.94 550 GLY A N 1
ATOM 4291 C CA . GLY A 1 550 ? 7.475 -32.466 46.843 1.00 23.94 550 GLY A CA 1
ATOM 4292 C C . GLY A 1 550 ? 6.403 -31.925 45.886 1.00 23.94 550 GLY A C 1
ATOM 4293 O O . GLY A 1 550 ? 5.228 -31.944 46.191 1.00 23.94 550 GLY A O 1
ATOM 4294 N N . THR A 1 551 ? 6.678 -31.507 44.650 1.00 25.83 551 THR A N 1
ATOM 4295 C CA . THR A 1 551 ? 7.613 -32.110 43.696 1.00 25.83 551 THR A CA 1
ATOM 4296 C C . THR A 1 551 ? 7.866 -31.101 42.568 1.00 25.83 551 THR A C 1
ATOM 4298 O O . THR A 1 551 ? 6.947 -30.721 41.850 1.00 25.83 551 THR A O 1
ATOM 4301 N N . GLN A 1 552 ? 9.114 -30.657 42.422 1.00 24.91 552 GLN A N 1
ATOM 4302 C CA . GLN A 1 552 ? 9.635 -30.039 41.202 1.00 24.91 552 GLN A CA 1
ATOM 4303 C C . GLN A 1 552 ? 10.086 -31.167 40.268 1.00 24.91 552 GLN A C 1
ATOM 4305 O O . GLN A 1 552 ? 10.877 -32.011 40.685 1.00 24.91 552 GLN A O 1
ATOM 4310 N N . GLN A 1 553 ? 9.666 -31.143 39.003 1.00 26.11 553 GLN A N 1
ATOM 4311 C CA . GLN A 1 553 ? 10.394 -31.812 37.926 1.00 26.11 553 GLN A CA 1
ATOM 4312 C C . GLN A 1 553 ? 10.733 -30.790 36.839 1.00 26.11 553 GLN A C 1
ATOM 4314 O O . GLN A 1 553 ? 9.878 -30.255 36.142 1.00 26.11 553 GLN A O 1
ATOM 4319 N N . ARG A 1 554 ? 12.031 -30.500 36.793 1.00 24.77 554 ARG A N 1
ATOM 4320 C CA . ARG A 1 554 ? 12.807 -29.842 35.741 1.00 24.77 554 ARG A CA 1
ATOM 4321 C C . ARG A 1 554 ? 13.438 -30.957 34.890 1.00 24.77 554 ARG A C 1
ATOM 4323 O O . ARG A 1 554 ? 13.570 -32.053 35.432 1.00 24.77 554 ARG A O 1
ATOM 4330 N N . ILE A 1 555 ? 13.870 -30.635 33.660 1.00 27.92 555 ILE A N 1
ATOM 4331 C CA . ILE A 1 555 ? 14.917 -31.259 32.793 1.00 27.92 555 ILE A CA 1
ATOM 4332 C C . ILE A 1 555 ? 14.397 -31.300 31.340 1.00 27.92 555 ILE A C 1
ATOM 4334 O O . ILE A 1 555 ? 13.274 -31.740 31.133 1.00 27.92 555 ILE A O 1
ATOM 4338 N N . GLU A 1 556 ? 15.098 -30.911 30.270 1.00 27.61 556 GLU A N 1
ATOM 4339 C CA . GLU A 1 556 ? 16.357 -30.184 30.004 1.00 27.61 556 GLU A CA 1
ATOM 4340 C C . GLU A 1 556 ? 16.390 -29.895 28.485 1.00 27.61 556 GLU A C 1
ATOM 4342 O O . GLU A 1 556 ? 15.789 -30.624 27.696 1.00 27.61 556 GLU A O 1
ATOM 4347 N N . PHE A 1 557 ? 17.113 -28.847 28.089 1.00 27.53 557 PHE A N 1
ATOM 4348 C CA . PHE A 1 557 ? 17.597 -28.631 26.723 1.00 27.53 557 PHE A CA 1
ATOM 4349 C C . PHE A 1 557 ? 18.813 -29.530 26.454 1.00 27.53 557 PHE A C 1
ATOM 4351 O O . PHE A 1 557 ? 19.642 -29.694 27.348 1.00 27.53 557 PHE A O 1
ATOM 4358 N N . HIS A 1 558 ? 18.972 -30.007 25.217 1.00 30.53 558 HIS A N 1
ATOM 4359 C CA . HIS A 1 558 ? 20.243 -30.533 24.719 1.00 30.53 558 HIS A CA 1
ATOM 4360 C C . HIS A 1 558 ? 20.570 -29.965 23.328 1.00 30.53 558 HIS A C 1
ATOM 4362 O O . HIS A 1 558 ? 19.765 -30.110 22.413 1.00 30.53 558 HIS A O 1
ATOM 4368 N N . GLU A 1 559 ? 21.756 -29.339 23.291 1.00 40.44 559 GLU A N 1
ATOM 4369 C CA . GLU A 1 559 ? 22.704 -29.009 22.200 1.00 40.44 559 GLU A CA 1
ATOM 4370 C C . GLU A 1 559 ? 22.236 -28.326 20.907 1.00 40.44 559 GLU A C 1
ATOM 4372 O O . GLU A 1 559 ? 21.525 -28.942 20.085 1.00 40.44 559 GLU A O 1
#